Protein AF-0000000079573563 (afdb_homodimer)

Organism: NCBI:txid592978

Solvent-accessible surface area (backbone atoms only — not comparable to full-atom values): 26077 Å² total; per-residue (Å²): 135,85,82,79,80,77,76,75,68,75,74,72,58,63,70,53,71,67,61,59,54,55,64,48,49,63,48,42,56,55,47,36,68,71,68,30,81,55,28,26,28,40,33,33,36,58,89,37,46,72,50,8,25,74,37,67,39,53,32,77,63,48,65,52,50,73,43,34,44,30,28,46,55,60,48,46,46,67,61,66,46,54,58,76,82,36,63,58,50,71,35,22,36,27,35,28,88,91,39,54,26,40,25,30,40,36,53,37,64,58,96,83,38,78,46,30,36,44,35,41,37,30,55,41,62,66,60,53,51,48,51,52,49,51,40,51,50,44,61,66,38,93,66,80,48,80,64,75,68,77,79,68,91,61,36,49,90,52,89,48,74,36,52,59,64,40,42,36,55,61,33,40,53,49,50,51,51,47,57,44,55,71,65,73,50,58,50,92,74,46,48,73,65,55,51,41,51,52,50,46,54,39,49,74,62,47,42,64,74,40,72,65,24,48,58,47,50,12,60,68,51,72,46,51,56,67,56,51,53,50,44,52,57,58,58,83,97,135,83,81,77,78,75,74,74,67,74,74,75,56,63,71,50,69,66,61,58,55,56,63,47,50,62,49,43,54,54,48,36,66,71,68,30,83,53,29,26,30,39,32,31,36,58,88,38,48,72,48,9,24,74,38,65,38,54,32,76,62,50,68,51,51,74,45,32,45,31,28,46,56,59,48,45,45,70,60,66,45,54,59,75,80,35,62,57,49,69,34,21,36,28,35,27,89,92,39,55,27,40,25,31,38,38,52,37,63,57,96,83,38,79,48,29,37,45,34,41,37,30,55,42,59,65,59,53,51,49,51,53,48,50,42,52,50,45,60,67,39,92,67,78,49,78,66,73,68,72,80,67,91,61,37,48,89,51,90,48,71,36,53,61,62,39,42,35,55,62,34,40,53,49,51,51,51,48,58,45,56,71,65,74,50,58,50,91,72,47,50,74,66,55,51,39,50,51,50,47,54,39,48,71,61,47,43,63,75,40,76,63,23,47,57,46,48,12,60,69,50,72,45,53,56,67,56,52,53,51,45,52,58,59,60,82,99

Secondary structure (DSSP, 8-state):
----------------HHHHHHHHHHHHHHHHHHH-TTEEEEEEETT-GGG-EEEEESGGGTT--TTPPPBHHHHHHHHHTGGGT-SEEEEEEEEETTEEEEEEEEEEEETTEEEEEEEEEEE-HHHHHHHHHHHHHHHHSTT-------------S---EEETT-BHHHHHHHHHHHHHHHTTS-GGG--HHHHHHHHHHHHHTTGGGSTTHHHHHHHHHT--HHHHHHHHHHHH-/----------------HHHHHHHHHHHHHHHHHHH-TTEEEEEEETT-GGG-EEEEESGGGTT--TTPPPBHHHHHHHHHTGGGT-SEEEEEEEEETTEEEEEEEEEEEETTEEEEEEEEEEE-HHHHHHHHHHHHHHHHSTT-------------S---EEETT-BHHHHHHHHHHHHHHHTTS-GGG--HHHHHHHHHHHHHTTGGGSTTHHHHHHHHHT--HHHHHHHHHHH--

InterPro domains:
  IPR013559 YheO-like [PF08348] (16-138)
  IPR039445 Transcriptional regulator DauR-like, HTH domain [PF13309] (173-232)
  IPR039446 Transcriptional regulator DauR-like [PTHR35568] (15-233)

Radius of gyration: 29.61 Å; Cα contacts (8 Å, |Δi|>4): 751; chains: 2; bounding box: 102×87×60 Å

Nearest PDB structures (foldseek):
  3li8-assembly1_A  TM=5.865E-01  e=1.390E-03  Methanosarcina mazei
  3lib-assembly1_A  TM=6.063E-01  e=1.221E-02  Methanosarcina mazei
  5ltv-assembly5_E  TM=6.047E-01  e=6.982E-03  Pseudomonas aeruginosa
  6fu4-assembly2_B  TM=4.668E-01  e=8.411E-03  Pseudomonas aeruginosa PAO1
  6f9g-assembly3_C  TM=4.253E-01  e=6.525E-02  Pseudomonas putida KT2440

pLDDT: mean 82.24, std 17.0, range [27.0, 98.19]

Foldseek 3Di:
DDPPPPPPPPPPVFDDLVNLLVVCQVVQVVVCVVVDLQKKKFKFFVVAQQQTTCHIDNCVQAVDDRGHGDFQVRLLCQQVVPCQVDQKAFFAWEDHPHFIWTKIKGFDDGPSHGGMIIMMTGTCVVVQVVVVVVQVVVVPDPPPDNPPPDDDSHGPPPPDYTYSNDRVVNVLLVVLVVLCVVVVDQLVRDDPVRLLVSLVVCVSSVSVVDVCNLVSSCVRNVHDSVSSVVSSVVNVD/DDPPPPPPPPPPPFDDLVNLLVVCQVVQVVVCVVVDLQKKKFKFFVVAQQQTTCHIDNCVQAVDDRGHGDFQVRLQCLQVVPCLVDQKAFQAWEDHPHFIWTKIKGFDDGPSHGGMIIMMTGTCVVVQVVVVVVQVVVVPDPPPDNPPPDDDSHGPPPPDYTYSNDRVVNVLLVVLVVLCVVVVDQLVRDDPVRLLVSLVVCVSSVSVVDVCNLVSSCVRNVHDSVSSVVSSVVNVD

Sequence (474 aa):
MYIKIIKTVKEVFIMTNKEILSIFVPIVNFFSEILGENTEIVLHDVSNPEHSVIAIQNGFHSGRTIGSSLTDFAFQVTNNQAYTTQDYLVNYTAKARGKDFIASTFYIKNNGELIGMLCLNTDTTIITNFMKAAQQFVGCLPMGVSMTMGETITGSTTMVEENLDVPIVSFAESIISKTIADSNIPPERMTRQEKMEIVWELTNQGIPRMKGAISEIAKQLELSESTVYRYISLKEDMYIKIIKTVKEVFIMTNKEILSIFVPIVNFFSEILGENTEIVLHDVSNPEHSVIAIQNGFHSGRTIGSSLTDFAFQVTNNQAYTTQDYLVNYTAKARGKDFIASTFYIKNNGELIGMLCLNTDTTIITNFMKAAQQFVGCLPMGVSMTMGETITGSTTMVEENLDVPIVSFAESIISKTIADSNIPPERMTRQEKMEIVWELTNQGIPRMKGAISEIAKQLELSESTVYRYISLKED

Structure (mmCIF, N/CA/C/O backbone):
data_AF-0000000079573563-model_v1
#
loop_
_entity.id
_entity.type
_entity.pdbx_description
1 polymer 'Uncharacterized protein'
#
loop_
_atom_site.group_PDB
_atom_site.id
_atom_site.type_symbol
_atom_site.label_atom_id
_atom_site.label_alt_id
_atom_site.label_comp_id
_atom_site.label_asym_id
_atom_site.label_entity_id
_atom_site.label_seq_id
_atom_site.pdbx_PDB_ins_code
_atom_site.Cartn_x
_atom_site.Cartn_y
_atom_site.Cartn_z
_atom_site.occupancy
_atom_site.B_iso_or_equiv
_atom_site.auth_seq_id
_atom_site.auth_comp_id
_atom_site.auth_asym_id
_atom_site.auth_atom_id
_atom_site.pdbx_PDB_model_num
ATOM 1 N N . MET A 1 1 ? 59.938 9.375 -7.098 1 27.45 1 MET A N 1
ATOM 2 C CA . MET A 1 1 ? 58.688 10.109 -6.867 1 27.45 1 MET A CA 1
ATOM 3 C C . MET A 1 1 ? 57.469 9.289 -7.301 1 27.45 1 MET A C 1
ATOM 5 O O . MET A 1 1 ? 57.281 9.055 -8.492 1 27.45 1 MET A O 1
ATOM 9 N N . TYR A 1 2 ? 57.031 8.281 -6.496 1 34.19 2 TYR A N 1
ATOM 10 C CA . TYR A 1 2 ? 55.906 7.383 -6.828 1 34.19 2 TYR A CA 1
ATOM 11 C C . TYR A 1 2 ? 54.562 8.078 -6.66 1 34.19 2 TYR A C 1
ATOM 13 O O . TYR A 1 2 ? 54.312 8.711 -5.637 1 34.19 2 TYR A O 1
ATOM 21 N N . ILE A 1 3 ? 53.875 8.531 -7.715 1 35.97 3 ILE A N 1
ATOM 22 C CA . ILE A 1 3 ? 52.562 9.125 -7.797 1 35.97 3 ILE A CA 1
ATOM 23 C C . ILE A 1 3 ? 51.5 8.078 -7.43 1 35.97 3 ILE A C 1
ATOM 25 O O . ILE A 1 3 ? 51.375 7.051 -8.094 1 35.97 3 ILE A O 1
ATOM 29 N N . LYS A 1 4 ? 51.125 7.98 -6.172 1 34.88 4 LYS A N 1
ATOM 30 C CA . LYS A 1 4 ? 49.969 7.184 -5.723 1 34.88 4 LYS A CA 1
ATOM 31 C C . LYS A 1 4 ? 48.656 7.762 -6.238 1 34.88 4 LYS A C 1
ATOM 33 O O . LYS A 1 4 ? 48.344 8.922 -5.961 1 34.88 4 LYS A O 1
ATOM 38 N N . ILE A 1 5 ? 48.125 7.266 -7.266 1 35.16 5 ILE A N 1
ATOM 39 C CA . ILE A 1 5 ? 46.781 7.523 -7.777 1 35.16 5 ILE A CA 1
ATOM 40 C C . ILE A 1 5 ? 45.75 6.969 -6.809 1 35.16 5 ILE A C 1
ATOM 42 O O . ILE A 1 5 ? 45.719 5.766 -6.539 1 35.16 5 ILE A O 1
ATOM 46 N N . ILE A 1 6 ? 45.375 7.68 -5.789 1 35.12 6 ILE A N 1
ATOM 47 C CA . ILE A 1 6 ? 44.25 7.316 -4.953 1 35.12 6 ILE A CA 1
ATOM 48 C C . ILE A 1 6 ? 42.969 7.371 -5.781 1 35.12 6 ILE A C 1
ATOM 50 O O . ILE A 1 6 ? 42.562 8.438 -6.27 1 35.12 6 ILE A O 1
ATOM 54 N N . LYS A 1 7 ? 42.594 6.32 -6.395 1 34.88 7 LYS A N 1
ATOM 55 C CA . LYS A 1 7 ? 41.281 6.184 -7.027 1 34.88 7 LYS A CA 1
ATOM 56 C C . LYS A 1 7 ? 40.156 6.309 -6 1 34.88 7 LYS A C 1
ATOM 58 O O . LYS A 1 7 ? 40.094 5.523 -5.055 1 34.88 7 LYS A O 1
ATOM 63 N N . THR A 1 8 ? 39.781 7.434 -5.664 1 34.69 8 THR A N 1
ATOM 64 C CA . THR A 1 8 ? 38.531 7.652 -4.922 1 34.69 8 THR A CA 1
ATOM 65 C C . THR A 1 8 ? 37.375 6.93 -5.594 1 34.69 8 THR A C 1
ATOM 67 O O . THR A 1 8 ? 36.969 7.285 -6.707 1 34.69 8 THR A O 1
ATOM 70 N N . VAL A 1 9 ? 37.375 5.66 -5.598 1 30.98 9 VAL A N 1
ATOM 71 C CA . VAL A 1 9 ? 36.188 4.977 -6.051 1 30.98 9 VAL A CA 1
ATOM 72 C C . VAL A 1 9 ? 34.938 5.578 -5.359 1 30.98 9 VAL A C 1
ATOM 74 O O . VAL A 1 9 ? 34.906 5.664 -4.133 1 30.98 9 VAL A O 1
ATOM 77 N N . LYS A 1 10 ? 34.406 6.523 -5.922 1 36.41 10 LYS A N 1
ATOM 78 C CA . LYS A 1 10 ? 33.062 6.941 -5.551 1 36.41 10 LYS A CA 1
ATOM 79 C C . LYS A 1 10 ? 32.188 5.738 -5.184 1 36.41 10 LYS A C 1
ATOM 81 O O . LYS A 1 10 ? 31.938 4.863 -6.02 1 36.41 10 LYS A O 1
ATOM 86 N N . GLU A 1 11 ? 32.406 5.102 -4.051 1 38.41 11 GLU A N 1
ATOM 87 C CA . GLU A 1 11 ? 31.547 4.031 -3.551 1 38.41 11 GLU A CA 1
ATOM 88 C C . GLU A 1 11 ? 30.078 4.293 -3.896 1 38.41 11 GLU A C 1
ATOM 90 O O . GLU A 1 11 ? 29.484 5.27 -3.428 1 38.41 11 GLU A O 1
ATOM 95 N N . VAL A 1 12 ? 29.766 4.176 -5.16 1 44.94 12 VAL A N 1
ATOM 96 C CA . VAL A 1 12 ? 28.375 4.215 -5.598 1 44.94 12 VAL A CA 1
ATOM 97 C C . VAL A 1 12 ? 27.516 3.361 -4.664 1 44.94 12 VAL A C 1
ATOM 99 O O . VAL A 1 12 ? 27.781 2.172 -4.484 1 44.94 12 VAL A O 1
ATOM 102 N N . PHE A 1 13 ? 27.125 3.844 -3.504 1 49.81 13 PHE A N 1
ATOM 103 C CA . PHE A 1 13 ? 26.234 3.293 -2.486 1 49.81 13 PHE A CA 1
ATOM 104 C C . PHE A 1 13 ? 25.047 2.598 -3.127 1 49.81 13 PHE A C 1
ATOM 106 O O . PHE A 1 13 ? 24.203 3.25 -3.744 1 49.81 13 PHE A O 1
ATOM 113 N N . ILE A 1 14 ? 25.234 1.278 -3.678 1 63.91 14 ILE A N 1
ATOM 114 C CA . ILE A 1 14 ? 24.156 0.532 -4.324 1 63.91 14 ILE A CA 1
ATOM 115 C C . ILE A 1 14 ? 23.266 -0.109 -3.268 1 63.91 14 ILE A C 1
ATOM 117 O O . ILE A 1 14 ? 23.75 -0.715 -2.312 1 63.91 14 ILE A O 1
ATOM 121 N N . MET A 1 15 ? 22.016 0.23 -3.041 1 79.38 15 MET A N 1
ATOM 122 C CA . MET A 1 15 ? 21.016 -0.412 -2.186 1 79.38 15 MET A CA 1
ATOM 123 C C . MET A 1 15 ? 20.984 -1.919 -2.416 1 79.38 15 MET A C 1
ATOM 125 O O . MET A 1 15 ? 21.031 -2.377 -3.559 1 79.38 15 MET A O 1
ATOM 129 N N . THR A 1 16 ? 21.125 -2.727 -1.217 1 86.88 16 THR A N 1
ATOM 130 C CA . THR A 1 16 ? 21 -4.172 -1.371 1 86.88 16 THR A CA 1
ATOM 131 C C . THR A 1 16 ? 19.547 -4.566 -1.655 1 86.88 16 THR A C 1
ATOM 133 O O . THR A 1 16 ? 18.625 -3.801 -1.379 1 86.88 16 THR A O 1
ATOM 136 N N . ASN A 1 17 ? 19.391 -5.73 -2.291 1 90.88 17 ASN A N 1
ATOM 137 C CA . ASN A 1 17 ? 18.047 -6.25 -2.557 1 90.88 17 ASN A CA 1
ATOM 138 C C . ASN A 1 17 ? 17.234 -6.375 -1.275 1 90.88 17 ASN A C 1
ATOM 140 O O . ASN A 1 17 ? 16.047 -6.035 -1.256 1 90.88 17 ASN A O 1
ATOM 144 N N . LYS A 1 18 ? 17.906 -6.812 -0.238 1 90.12 18 LYS A N 1
ATOM 145 C CA . LYS A 1 18 ? 17.234 -7.02 1.043 1 90.12 18 LYS A CA 1
ATOM 146 C C . LYS A 1 18 ? 16.734 -5.695 1.623 1 90.12 18 LYS A C 1
ATOM 148 O O . LYS A 1 18 ? 15.648 -5.633 2.203 1 90.12 18 LYS A O 1
ATOM 153 N N . GLU A 1 19 ? 17.531 -4.699 1.528 1 89.31 19 GLU A N 1
ATOM 154 C CA . GLU A 1 19 ? 17.156 -3.379 2.029 1 89.31 19 GLU A CA 1
ATOM 155 C C . GLU A 1 19 ? 15.93 -2.832 1.295 1 89.31 19 GLU A C 1
ATOM 157 O O . GLU A 1 19 ? 15.023 -2.277 1.918 1 89.31 19 GLU A O 1
ATOM 162 N N . ILE A 1 20 ? 15.938 -2.957 -0.017 1 91.88 20 ILE A N 1
ATOM 163 C CA . ILE A 1 20 ? 14.828 -2.465 -0.823 1 91.88 20 ILE A CA 1
ATOM 164 C C . ILE A 1 20 ? 13.555 -3.234 -0.472 1 91.88 20 ILE A C 1
ATOM 166 O O . ILE A 1 20 ? 12.5 -2.635 -0.25 1 91.88 20 ILE A O 1
ATOM 170 N N . LEU A 1 21 ? 13.641 -4.586 -0.354 1 94.81 21 LEU A N 1
ATOM 171 C CA . LEU A 1 21 ? 12.484 -5.422 -0.064 1 94.81 21 LEU A CA 1
ATOM 172 C C . LEU A 1 21 ? 11.938 -5.137 1.332 1 94.81 21 LEU A C 1
ATOM 174 O O . LEU A 1 21 ? 10.727 -5.215 1.562 1 94.81 21 LEU A O 1
ATOM 178 N N . SER A 1 22 ? 12.805 -4.727 2.221 1 93.12 22 SER A N 1
ATOM 179 C CA . SER A 1 22 ? 12.383 -4.438 3.588 1 93.12 22 SER A CA 1
ATOM 180 C C . SER A 1 22 ? 11.484 -3.209 3.641 1 93.12 22 SER A C 1
ATOM 182 O O . SER A 1 22 ? 10.625 -3.098 4.52 1 93.12 22 SER A O 1
ATOM 184 N N . ILE A 1 23 ? 11.641 -2.344 2.74 1 91.81 23 ILE A N 1
ATOM 185 C CA . ILE A 1 23 ? 10.828 -1.138 2.652 1 91.81 23 ILE A CA 1
ATOM 186 C C . ILE A 1 23 ? 9.383 -1.514 2.344 1 91.81 23 ILE A C 1
ATOM 188 O O . ILE A 1 23 ? 8.453 -0.842 2.793 1 91.81 23 ILE A O 1
ATOM 192 N N . PHE A 1 24 ? 9.148 -2.643 1.724 1 95.75 24 PHE A N 1
ATOM 193 C CA . PHE A 1 24 ? 7.824 -3.012 1.233 1 95.75 24 PHE A CA 1
ATOM 194 C C . PHE A 1 24 ? 7.059 -3.801 2.289 1 95.75 24 PHE A C 1
ATOM 196 O O . PHE A 1 24 ? 5.836 -3.949 2.193 1 95.75 24 PHE A O 1
ATOM 203 N N . VAL A 1 25 ? 7.746 -4.301 3.24 1 95.81 25 VAL A N 1
ATOM 204 C CA . VAL A 1 25 ? 7.098 -5.145 4.238 1 95.81 25 VAL A CA 1
ATOM 205 C C . VAL A 1 25 ? 6.004 -4.355 4.953 1 95.81 25 VAL A C 1
ATOM 207 O O . VAL A 1 25 ? 4.855 -4.797 5.027 1 95.81 25 VAL A O 1
ATOM 210 N N . PRO A 1 26 ? 6.277 -3.156 5.527 1 94.94 26 PRO A N 1
ATOM 211 C CA . PRO A 1 26 ? 5.211 -2.393 6.184 1 94.94 26 PRO A CA 1
ATOM 212 C C . PRO A 1 26 ? 4.141 -1.915 5.203 1 94.94 26 PRO A C 1
ATOM 214 O O . PRO A 1 26 ? 3.01 -1.635 5.609 1 94.94 26 PRO A O 1
ATOM 217 N N . ILE A 1 27 ? 4.469 -1.832 3.93 1 96.38 27 ILE A N 1
ATOM 218 C CA . ILE A 1 27 ? 3.504 -1.453 2.9 1 96.38 27 ILE A CA 1
ATOM 219 C C . ILE A 1 27 ? 2.414 -2.516 2.797 1 96.38 27 ILE A C 1
ATOM 221 O O . ILE A 1 27 ? 1.239 -2.193 2.605 1 96.38 27 ILE A O 1
ATOM 225 N N . VAL A 1 28 ? 2.811 -3.75 2.951 1 97.5 28 VAL A N 1
ATOM 226 C CA . VAL A 1 28 ? 1.867 -4.863 2.932 1 97.5 28 VAL A CA 1
ATOM 227 C C . VAL A 1 28 ? 0.81 -4.664 4.016 1 97.5 28 VAL A C 1
ATOM 229 O O . VAL A 1 28 ? -0.388 -4.801 3.756 1 97.5 28 VAL A O 1
ATOM 232 N N . ASN A 1 29 ? 1.207 -4.297 5.16 1 95.62 29 ASN A N 1
ATOM 233 C CA . ASN A 1 29 ? 0.298 -4.078 6.281 1 95.62 29 ASN A CA 1
ATOM 234 C C . ASN A 1 29 ? -0.57 -2.842 6.066 1 95.62 29 ASN A C 1
ATOM 236 O O . ASN A 1 29 ? -1.771 -2.865 6.344 1 95.62 29 ASN A O 1
ATOM 240 N N . PHE A 1 30 ? 0.025 -1.826 5.684 1 96.5 30 PHE A N 1
ATOM 241 C CA . PHE A 1 30 ? -0.64 -0.547 5.465 1 96.5 30 PHE A CA 1
ATOM 242 C C . PHE A 1 30 ? -1.809 -0.7 4.5 1 96.5 30 PHE A C 1
ATOM 244 O O . PHE A 1 30 ? -2.941 -0.344 4.828 1 96.5 30 PHE A O 1
ATOM 251 N N . PHE A 1 31 ? -1.586 -1.356 3.408 1 96.25 31 PHE A N 1
ATOM 252 C CA . PHE A 1 31 ? -2.617 -1.449 2.381 1 96.25 31 PHE A CA 1
ATOM 253 C C . PHE A 1 31 ? -3.629 -2.535 2.729 1 96.25 31 PHE A C 1
ATOM 255 O O . PHE A 1 31 ? -4.785 -2.471 2.305 1 96.25 31 PHE A O 1
ATOM 262 N N . SER A 1 32 ? -3.148 -3.51 3.436 1 96.25 32 SER A N 1
ATOM 263 C CA . SER A 1 32 ? -4.113 -4.496 3.908 1 96.25 32 SER A CA 1
ATOM 264 C C . SER A 1 32 ? -5.199 -3.842 4.758 1 96.25 32 SER A C 1
ATOM 266 O O . SER A 1 32 ? -6.371 -4.207 4.668 1 96.25 32 SER A O 1
ATOM 268 N N . GLU A 1 33 ? -4.816 -2.9 5.602 1 94.06 33 GLU A N 1
ATOM 269 C CA . GLU A 1 33 ? -5.773 -2.203 6.457 1 94.06 33 GLU A CA 1
ATOM 270 C C . GLU A 1 33 ? -6.691 -1.301 5.637 1 94.06 33 GLU A C 1
ATOM 272 O O . GLU A 1 33 ? -7.875 -1.162 5.949 1 94.06 33 GLU A O 1
ATOM 277 N N . ILE A 1 34 ? -6.172 -0.752 4.605 1 93.75 34 ILE A N 1
ATOM 278 C CA . ILE A 1 34 ? -6.926 0.195 3.793 1 93.75 34 ILE A CA 1
ATOM 279 C C . ILE A 1 34 ? -7.902 -0.561 2.896 1 93.75 34 ILE A C 1
ATOM 281 O O . ILE A 1 34 ? -9.07 -0.171 2.768 1 93.75 34 ILE A O 1
ATOM 285 N N . LEU A 1 35 ? -7.441 -1.65 2.254 1 93.94 35 LEU A N 1
ATOM 286 C CA . LEU A 1 35 ? -8.219 -2.342 1.234 1 93.94 35 LEU A CA 1
ATOM 287 C C . LEU A 1 35 ? -9.164 -3.357 1.869 1 93.94 35 LEU A C 1
ATOM 289 O O . LEU A 1 35 ? -10.148 -3.77 1.249 1 93.94 35 LEU A O 1
ATOM 293 N N . GLY A 1 36 ? -8.812 -3.74 3.104 1 93.25 36 GLY A N 1
ATOM 294 C CA . GLY A 1 36 ? -9.719 -4.617 3.826 1 93.25 36 GLY A CA 1
ATOM 295 C C . GLY A 1 36 ? -9.422 -6.09 3.621 1 93.25 36 GLY A C 1
ATOM 296 O O . GLY A 1 36 ? -8.484 -6.441 2.895 1 93.25 36 GLY A O 1
ATOM 297 N N . GLU A 1 37 ? -10.25 -6.934 4.184 1 94.81 37 GLU A N 1
ATOM 298 C CA . GLU A 1 37 ? -10.008 -8.367 4.289 1 94.81 37 GLU A CA 1
ATOM 299 C C . GLU A 1 37 ? -10.266 -9.07 2.957 1 94.81 37 GLU A C 1
ATOM 301 O O . GLU A 1 37 ? -9.82 -10.203 2.754 1 94.81 37 GLU A O 1
ATOM 306 N N . ASN A 1 38 ? -10.945 -8.438 2.012 1 94.94 38 ASN A N 1
ATOM 307 C CA . ASN A 1 38 ? -11.234 -9.07 0.731 1 94.94 38 ASN A CA 1
ATOM 308 C C . ASN A 1 38 ? -10.023 -9.047 -0.196 1 94.94 38 ASN A C 1
ATOM 310 O O . ASN A 1 38 ? -10.039 -9.688 -1.251 1 94.94 38 ASN A O 1
ATOM 314 N N . THR A 1 39 ? -8.977 -8.383 0.193 1 97.12 39 THR A N 1
ATOM 315 C CA . THR A 1 39 ? -7.793 -8.281 -0.648 1 97.12 39 THR A CA 1
ATOM 316 C C . THR A 1 39 ? -6.598 -8.961 0.013 1 97.12 39 THR A C 1
ATOM 318 O O . THR A 1 39 ? -6.207 -8.602 1.126 1 97.12 39 THR A O 1
ATOM 321 N N . GLU A 1 40 ? -6.062 -9.93 -0.644 1 97.81 40 GLU A N 1
ATOM 322 C CA . GLU A 1 40 ? -4.793 -10.539 -0.263 1 97.81 40 GLU A CA 1
ATOM 323 C C . GLU A 1 40 ? -3.611 -9.734 -0.809 1 97.81 40 GLU A C 1
ATOM 325 O O . GLU A 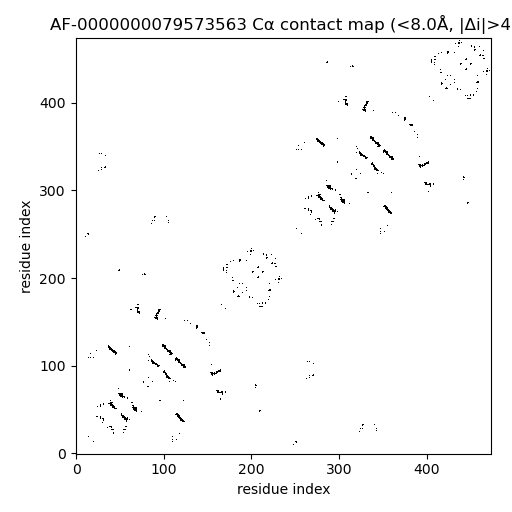1 40 ? -3.602 -9.359 -1.982 1 97.81 40 GLU A O 1
ATOM 330 N N . ILE A 1 41 ? -2.662 -9.438 0.083 1 98 41 ILE A N 1
ATOM 331 C CA . ILE A 1 41 ? -1.455 -8.734 -0.334 1 98 41 ILE A CA 1
ATOM 332 C C . ILE A 1 41 ? -0.229 -9.594 -0.044 1 98 41 ILE A C 1
ATOM 334 O O . ILE A 1 41 ? -0.03 -10.039 1.088 1 98 41 ILE A O 1
ATOM 338 N N . VAL A 1 42 ? 0.578 -9.82 -1.075 1 97.69 42 VAL A N 1
ATOM 339 C CA . VAL A 1 42 ? 1.712 -10.727 -0.97 1 97.69 42 VAL A CA 1
ATOM 340 C C . VAL A 1 42 ? 2.977 -10.047 -1.483 1 97.69 42 VAL A C 1
ATOM 342 O O . VAL A 1 42 ? 2.951 -9.375 -2.521 1 97.69 42 VAL A O 1
ATOM 345 N N . LEU A 1 43 ? 4.059 -10.125 -0.709 1 98.19 43 LEU A N 1
ATOM 346 C CA . LEU A 1 43 ? 5.379 -9.68 -1.137 1 98.19 43 LEU A CA 1
ATOM 347 C C . LEU A 1 43 ? 6.293 -10.867 -1.409 1 98.19 43 LEU A C 1
ATOM 349 O O . LEU A 1 43 ? 6.508 -11.703 -0.531 1 98.19 43 LEU A O 1
ATOM 353 N N . HIS A 1 44 ? 6.816 -10.938 -2.621 1 95.94 44 HIS A N 1
ATOM 354 C CA . HIS A 1 44 ? 7.711 -12.023 -3.02 1 95.94 44 HIS A CA 1
ATOM 355 C C . HIS A 1 44 ? 9.148 -11.531 -3.148 1 95.94 44 HIS A C 1
ATOM 357 O O . HIS A 1 44 ? 9.391 -10.445 -3.678 1 95.94 44 HIS A O 1
ATOM 363 N N . ASP A 1 45 ? 10.047 -12.328 -2.641 1 94.94 45 ASP A N 1
ATOM 364 C CA . ASP A 1 45 ? 11.453 -12.273 -3.029 1 94.94 45 ASP A CA 1
ATOM 365 C C . ASP A 1 45 ? 11.742 -13.242 -4.18 1 94.94 45 ASP A C 1
ATOM 367 O O . ASP A 1 45 ? 11.719 -14.461 -3.996 1 94.94 45 ASP A O 1
ATOM 371 N N . VAL A 1 46 ? 12.07 -12.727 -5.348 1 89.38 46 VAL A N 1
ATOM 372 C CA . VAL A 1 46 ? 12.117 -13.57 -6.535 1 89.38 46 VAL A CA 1
ATOM 373 C C . VAL A 1 46 ? 13.438 -14.336 -6.57 1 89.38 46 VAL A C 1
ATOM 375 O O . VAL A 1 46 ? 13.578 -15.305 -7.324 1 89.38 46 VAL A O 1
ATOM 378 N N . SER A 1 47 ? 14.375 -13.93 -5.754 1 84.56 47 SER A N 1
ATOM 379 C CA . SER A 1 47 ? 15.664 -14.609 -5.711 1 84.56 47 SER A CA 1
ATOM 380 C C . SER A 1 47 ? 15.539 -16.016 -5.129 1 84.56 47 SER A C 1
ATOM 382 O O . SER A 1 47 ? 16.438 -16.844 -5.297 1 84.56 47 SER A O 1
ATOM 384 N N . ASN A 1 48 ? 14.453 -16.25 -4.406 1 84.5 48 ASN A N 1
ATOM 385 C CA . ASN A 1 48 ? 14.172 -17.562 -3.832 1 84.5 48 ASN A CA 1
ATOM 386 C C . ASN A 1 48 ? 12.781 -18.062 -4.227 1 84.5 48 ASN A C 1
ATOM 388 O O . ASN A 1 48 ? 11.875 -18.109 -3.396 1 84.5 48 ASN A O 1
ATOM 392 N N . PRO A 1 49 ? 12.625 -18.547 -5.414 1 83.19 49 PRO A N 1
ATOM 393 C CA . PRO A 1 49 ? 11.312 -18.891 -5.977 1 83.19 49 PRO A CA 1
ATOM 394 C C . PRO A 1 49 ? 10.57 -19.953 -5.156 1 83.19 49 PRO A C 1
ATOM 396 O O . PRO A 1 49 ? 9.344 -19.953 -5.113 1 83.19 49 PRO A O 1
ATOM 399 N N . GLU A 1 50 ? 11.219 -20.875 -4.48 1 82.12 50 GLU A N 1
ATOM 400 C CA . GLU A 1 50 ? 10.594 -21.953 -3.721 1 82.12 50 GLU A CA 1
ATOM 401 C C . GLU A 1 50 ? 10.094 -21.453 -2.365 1 82.12 50 GLU A C 1
ATOM 403 O O . GLU A 1 50 ? 9.227 -22.078 -1.748 1 82.12 50 GLU A O 1
ATOM 408 N N . HIS A 1 51 ? 10.719 -20.453 -1.891 1 89.38 51 HIS A N 1
ATOM 409 C CA . HIS A 1 51 ? 10.328 -19.797 -0.645 1 89.38 51 HIS A CA 1
ATOM 410 C C . HIS A 1 51 ? 10.258 -18.281 -0.814 1 89.38 51 HIS A C 1
ATOM 412 O O . HIS A 1 51 ? 10.883 -17.531 -0.059 1 89.38 51 HIS A O 1
ATOM 418 N N . SER A 1 52 ? 9.406 -17.891 -1.723 1 92.12 52 SER A N 1
ATOM 419 C CA . SER A 1 52 ? 9.469 -16.531 -2.246 1 92.12 52 SER A CA 1
ATOM 420 C C . SER A 1 52 ? 8.656 -15.562 -1.39 1 92.12 52 SER A C 1
ATOM 422 O O . SER A 1 52 ? 8.969 -14.367 -1.321 1 92.12 52 SER A O 1
ATOM 424 N N . VAL A 1 53 ? 7.566 -16.016 -0.689 1 95.44 53 VAL A N 1
ATOM 425 C CA . VAL A 1 53 ? 6.699 -15.117 0.06 1 95.44 53 VAL A CA 1
ATOM 426 C C . VAL A 1 53 ? 7.41 -14.648 1.328 1 95.44 53 VAL A C 1
ATOM 428 O O . VAL A 1 53 ? 7.746 -15.461 2.193 1 95.44 53 VAL A O 1
ATOM 431 N N . ILE A 1 54 ? 7.641 -13.383 1.485 1 96.94 54 ILE A N 1
ATOM 432 C CA . ILE A 1 54 ? 8.367 -12.875 2.643 1 96.94 54 ILE A CA 1
ATOM 433 C C . ILE A 1 54 ? 7.438 -12.039 3.516 1 96.94 54 ILE A C 1
ATOM 435 O O . ILE A 1 54 ? 7.754 -11.75 4.672 1 96.94 54 ILE A O 1
ATOM 439 N N . ALA A 1 55 ? 6.328 -11.57 3.053 1 97.81 55 ALA A N 1
ATOM 440 C CA . ALA A 1 55 ? 5.25 -10.914 3.789 1 97.81 55 ALA A CA 1
ATOM 441 C C . ALA A 1 55 ? 3.898 -11.188 3.137 1 97.81 55 ALA A C 1
ATOM 443 O O . ALA A 1 55 ? 3.799 -11.266 1.909 1 97.81 55 ALA A O 1
ATOM 444 N N . ILE A 1 56 ? 2.895 -11.367 3.955 1 97.94 56 ILE A N 1
ATOM 445 C CA . ILE A 1 56 ? 1.576 -11.672 3.41 1 97.94 56 ILE A CA 1
ATOM 446 C C . ILE A 1 56 ? 0.498 -11.258 4.41 1 97.94 56 ILE A C 1
ATOM 448 O O . ILE A 1 56 ? 0.67 -11.422 5.621 1 97.94 56 ILE A O 1
ATOM 452 N N . GLN A 1 57 ? -0.501 -10.641 3.936 1 97.81 57 GLN A N 1
ATOM 453 C CA . GLN A 1 57 ? -1.727 -10.375 4.68 1 97.81 57 GLN A CA 1
ATOM 454 C C . GLN A 1 57 ? -2.938 -10.992 3.984 1 97.81 57 GLN A C 1
ATOM 456 O O . GLN A 1 57 ? -3.016 -11 2.754 1 97.81 57 GLN A O 1
ATOM 461 N N . ASN A 1 58 ? -3.869 -11.586 4.805 1 96.81 58 ASN A N 1
ATOM 462 C CA . ASN A 1 58 ? -5.086 -12.227 4.316 1 96.81 58 ASN A CA 1
ATOM 463 C C . ASN A 1 58 ? -4.77 -13.422 3.426 1 96.81 58 ASN A C 1
ATOM 465 O O . ASN A 1 58 ? -5.422 -13.633 2.404 1 96.81 58 ASN A O 1
ATOM 469 N N . GLY A 1 59 ? -3.799 -14.148 3.809 1 95.81 59 GLY A N 1
ATOM 470 C CA . GLY A 1 59 ? -3.342 -15.312 3.064 1 95.81 59 GLY A CA 1
ATOM 471 C C . GLY A 1 59 ? -4.375 -16.422 2.992 1 95.81 59 GLY A C 1
ATOM 472 O O . GLY A 1 59 ? -4.266 -17.328 2.168 1 95.81 59 GLY A O 1
ATOM 473 N N . PHE A 1 60 ? -5.441 -16.312 3.762 1 93.5 60 PHE A N 1
ATOM 474 C CA . PHE A 1 60 ? -6.465 -17.344 3.811 1 93.5 60 PHE A CA 1
ATOM 475 C C . PHE A 1 60 ? -7.188 -17.453 2.473 1 93.5 60 PHE A C 1
ATOM 477 O O . PHE A 1 60 ? -7.789 -18.484 2.168 1 93.5 60 PHE A O 1
ATOM 484 N N . HIS A 1 61 ? -7.082 -16.484 1.649 1 93.88 61 HIS A N 1
ATOM 485 C CA . HIS A 1 61 ? -7.727 -16.516 0.342 1 93.88 61 HIS A CA 1
ATOM 486 C C . HIS A 1 61 ? -7.066 -17.547 -0.566 1 93.88 61 HIS A C 1
ATOM 488 O O . HIS A 1 61 ? -7.754 -18.266 -1.304 1 93.88 61 HIS A O 1
ATOM 494 N N . SER A 1 62 ? -5.762 -17.641 -0.58 1 91.38 62 SER A N 1
ATOM 495 C CA . SER A 1 62 ? -5.023 -18.547 -1.438 1 91.38 62 SER A CA 1
ATOM 496 C C . SER A 1 62 ? -4.465 -19.719 -0.639 1 91.38 62 SER A C 1
ATOM 498 O O . SER A 1 62 ? -4.043 -20.734 -1.216 1 91.38 62 SER A O 1
ATOM 500 N N . GLY A 1 63 ? -4.523 -19.547 0.665 1 92.44 63 GLY A N 1
ATOM 501 C CA . GLY A 1 63 ? -3.906 -20.562 1.5 1 92.44 63 GLY A CA 1
ATOM 502 C C . GLY A 1 63 ? -2.404 -20.406 1.628 1 92.44 63 GLY A C 1
ATOM 503 O O . GLY A 1 63 ? -1.745 -21.188 2.309 1 92.44 63 GLY A O 1
ATOM 504 N N . ARG A 1 64 ? -1.799 -19.453 1.042 1 91.56 64 ARG A N 1
ATOM 505 C CA . ARG A 1 64 ? -0.36 -19.219 1.093 1 91.56 64 ARG A CA 1
ATOM 506 C C . ARG A 1 64 ? 0.05 -18.625 2.436 1 91.56 64 ARG A C 1
ATOM 508 O O . ARG A 1 64 ? -0.756 -17.969 3.104 1 91.56 64 ARG A O 1
ATOM 515 N N . THR A 1 65 ? 1.268 -18.891 2.797 1 94.31 65 THR A N 1
ATOM 516 C CA . THR A 1 65 ? 1.909 -18.375 4.004 1 94.31 65 THR A CA 1
ATOM 517 C C . THR A 1 65 ? 3.326 -17.906 3.703 1 94.31 65 THR A C 1
ATOM 519 O O . THR A 1 65 ? 3.826 -18.078 2.592 1 94.31 65 THR A O 1
ATOM 522 N N . ILE A 1 66 ? 3.908 -17.203 4.711 1 95.88 66 ILE A N 1
ATOM 523 C CA . ILE A 1 66 ? 5.316 -16.859 4.566 1 95.88 66 ILE A CA 1
ATOM 524 C C . ILE A 1 66 ? 6.125 -18.109 4.23 1 95.88 66 ILE A C 1
ATOM 526 O O . ILE A 1 66 ? 5.949 -19.156 4.855 1 95.88 66 ILE A O 1
ATOM 530 N N . GLY A 1 67 ? 6.973 -18 3.229 1 92.75 67 GLY A N 1
ATOM 531 C CA . GLY A 1 67 ? 7.766 -19.141 2.793 1 92.75 67 GLY A CA 1
ATOM 532 C C . GLY A 1 67 ? 7.145 -19.891 1.634 1 92.75 67 GLY A C 1
ATOM 533 O O . GLY A 1 67 ? 7.797 -20.734 1.014 1 92.75 67 GLY A O 1
ATOM 534 N N . SER A 1 68 ? 5.891 -19.641 1.292 1 90.12 68 SER A N 1
ATOM 535 C CA . SER A 1 68 ? 5.281 -20.266 0.12 1 90.12 68 SER A CA 1
ATOM 536 C C . SER A 1 68 ? 6.031 -19.891 -1.155 1 90.12 68 SER A C 1
ATOM 538 O O . SER A 1 68 ? 6.75 -18.891 -1.189 1 90.12 68 SER A O 1
ATOM 540 N N . SER A 1 69 ? 5.844 -20.625 -2.211 1 87.12 69 SER A N 1
ATOM 541 C CA . SER A 1 69 ? 6.578 -20.469 -3.463 1 87.12 69 SER A CA 1
ATOM 542 C C . SER A 1 69 ? 5.883 -19.484 -4.395 1 87.12 69 SER A C 1
ATOM 544 O O . SER A 1 69 ? 4.75 -19.078 -4.141 1 87.12 69 SER A O 1
ATOM 546 N N . LEU A 1 70 ? 6.605 -19.172 -5.469 1 86.81 70 LEU A N 1
ATOM 547 C CA . LEU A 1 70 ? 6.008 -18.406 -6.555 1 86.81 70 LEU A CA 1
ATOM 548 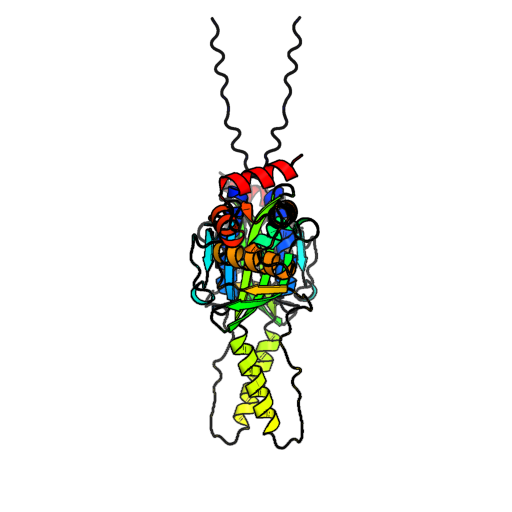C C . LEU A 1 70 ? 4.906 -19.203 -7.242 1 86.81 70 LEU A C 1
ATOM 550 O O . LEU A 1 70 ? 4.922 -20.438 -7.223 1 86.81 70 LEU A O 1
ATOM 554 N N . THR A 1 71 ? 3.945 -18.453 -7.777 1 81.12 71 THR A N 1
ATOM 555 C CA . THR A 1 71 ? 3.014 -19.078 -8.719 1 81.12 71 THR A CA 1
ATOM 556 C C . THR A 1 71 ? 3.643 -19.203 -10.102 1 81.12 71 THR A C 1
ATOM 558 O O . THR A 1 71 ? 4.715 -18.641 -10.352 1 81.12 71 THR A O 1
ATOM 561 N N . ASP A 1 72 ? 2.93 -19.875 -10.977 1 75.31 72 ASP A N 1
ATOM 562 C CA . ASP A 1 72 ? 3.365 -20 -12.367 1 75.31 72 ASP A CA 1
ATOM 563 C C . ASP A 1 72 ? 3.463 -18.625 -13.031 1 75.31 72 ASP A C 1
ATOM 565 O O . ASP A 1 72 ? 4.418 -18.344 -13.758 1 75.31 72 ASP A O 1
ATOM 569 N N . PHE A 1 73 ? 2.512 -17.797 -12.781 1 75.25 73 PHE A N 1
ATOM 570 C CA . PHE A 1 73 ? 2.5 -16.469 -13.367 1 75.25 73 PHE A CA 1
ATOM 571 C C . PHE A 1 73 ? 3.688 -15.648 -12.883 1 75.25 73 PHE A C 1
ATOM 573 O O . PHE A 1 73 ? 4.398 -15.031 -13.68 1 75.25 73 PHE A O 1
ATOM 580 N N . ALA A 1 74 ? 3.867 -15.648 -11.641 1 79.75 74 ALA A N 1
ATOM 581 C CA . ALA A 1 74 ? 4.969 -14.891 -11.055 1 79.75 74 ALA A CA 1
ATOM 582 C C . ALA A 1 74 ? 6.312 -15.359 -11.602 1 79.75 74 ALA A C 1
ATOM 584 O O . ALA A 1 74 ? 7.211 -14.555 -11.836 1 79.75 74 ALA A O 1
ATOM 585 N N . PHE A 1 75 ? 6.363 -16.609 -11.82 1 76.88 75 PHE A N 1
ATOM 586 C CA . PHE A 1 75 ? 7.578 -17.172 -12.375 1 76.88 75 PHE A CA 1
ATOM 587 C C . PHE A 1 75 ? 7.766 -16.75 -13.828 1 76.88 75 PHE A C 1
ATOM 589 O O . PHE A 1 75 ? 8.875 -16.422 -14.242 1 76.88 75 PHE A O 1
ATOM 596 N N . GLN A 1 76 ? 6.711 -16.797 -14.562 1 76.75 76 GLN A N 1
ATOM 597 C CA . GLN A 1 76 ? 6.766 -16.375 -15.961 1 76.75 76 GLN A CA 1
ATOM 598 C C . GLN A 1 76 ? 7.195 -14.906 -16.078 1 76.75 76 GLN A C 1
ATOM 600 O O . GLN A 1 76 ? 7.938 -14.547 -17 1 76.75 76 GLN A O 1
ATOM 605 N N . VAL A 1 77 ? 6.73 -14.047 -15.172 1 78.25 77 VAL A N 1
ATOM 606 C CA . VAL A 1 77 ? 7.094 -12.641 -15.172 1 78.25 77 VAL A CA 1
ATOM 607 C C . VAL A 1 77 ? 8.602 -12.492 -15 1 78.25 77 VAL A C 1
ATOM 609 O O . VAL A 1 77 ? 9.227 -11.633 -15.633 1 78.25 77 VAL A O 1
ATOM 612 N N . THR A 1 78 ? 9.148 -13.266 -14.242 1 74.75 78 THR A N 1
ATOM 613 C CA . THR A 1 78 ? 10.586 -13.242 -13.984 1 74.75 78 THR A CA 1
ATOM 614 C C . THR A 1 78 ? 11.367 -13.625 -15.234 1 74.75 78 THR A C 1
ATOM 616 O O . THR A 1 78 ? 12.43 -13.062 -15.508 1 74.75 78 THR A O 1
ATOM 619 N N . ASN A 1 79 ? 10.766 -14.492 -15.961 1 70.25 79 ASN A N 1
ATOM 620 C CA . ASN A 1 79 ? 11.492 -15.07 -17.078 1 70.25 79 ASN A CA 1
ATOM 621 C C . ASN A 1 79 ? 11.273 -14.273 -18.375 1 70.25 79 ASN A C 1
ATOM 623 O O . ASN A 1 79 ? 12.172 -14.18 -19.203 1 70.25 79 ASN A O 1
ATOM 627 N N . ASN A 1 80 ? 10.062 -13.789 -18.484 1 66.69 80 ASN A N 1
ATOM 628 C CA . ASN A 1 80 ? 9.742 -13.094 -19.719 1 66.69 80 ASN A CA 1
ATOM 629 C C . ASN A 1 80 ? 10.188 -11.633 -19.672 1 66.69 80 ASN A C 1
ATOM 631 O O . ASN A 1 80 ? 10.039 -10.906 -20.672 1 66.69 80 ASN A O 1
ATOM 635 N N . GLN A 1 81 ? 10.625 -11.227 -18.688 1 68 81 GLN A N 1
ATOM 636 C CA . GLN A 1 81 ? 11.211 -9.906 -18.484 1 68 81 GLN A CA 1
ATOM 637 C C . GLN A 1 81 ? 10.188 -8.805 -18.75 1 68 81 GLN A C 1
ATOM 639 O O . GLN A 1 81 ? 10.516 -7.762 -19.312 1 68 81 GLN A O 1
ATOM 644 N N . ALA A 1 82 ? 8.938 -9.156 -18.578 1 71.19 82 ALA A N 1
ATOM 645 C CA . ALA A 1 82 ? 7.891 -8.148 -18.719 1 71.19 82 ALA A CA 1
ATOM 646 C C . ALA A 1 82 ? 8.211 -6.91 -17.891 1 71.19 82 ALA A C 1
ATOM 648 O O . ALA A 1 82 ? 7.859 -5.789 -18.281 1 71.19 82 ALA A O 1
ATOM 649 N N . TYR A 1 83 ? 8.914 -7.07 -16.891 1 79.06 83 TYR A N 1
ATOM 650 C CA . TYR A 1 83 ? 9.266 -6.012 -15.945 1 79.06 83 TYR A CA 1
ATOM 651 C C . TYR A 1 83 ? 10.203 -5 -16.578 1 79.06 83 TYR A C 1
ATOM 653 O O . TYR A 1 83 ? 10.383 -3.893 -16.062 1 79.0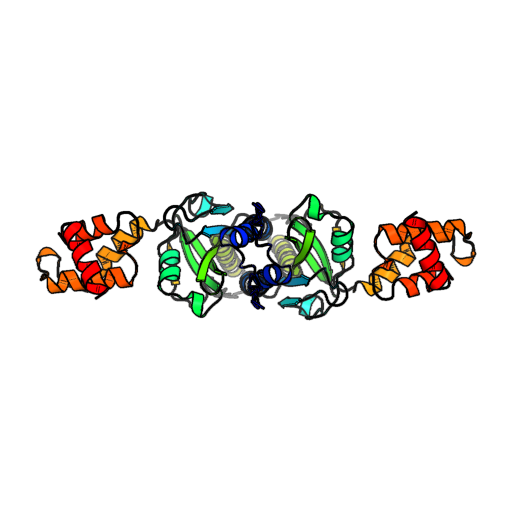6 83 TYR A O 1
ATOM 661 N N . THR A 1 84 ? 10.781 -5.375 -17.656 1 81.81 84 THR A N 1
ATOM 662 C CA . THR A 1 84 ? 11.742 -4.473 -18.297 1 81.81 84 THR A CA 1
ATOM 663 C C . THR A 1 84 ? 11.016 -3.336 -19 1 81.81 84 THR A C 1
ATOM 665 O O . THR A 1 84 ? 11.57 -2.25 -19.172 1 81.81 84 THR A O 1
ATOM 668 N N . THR A 1 85 ? 9.75 -3.584 -19.359 1 80.44 85 THR A N 1
ATOM 669 C CA . THR A 1 85 ? 9.047 -2.574 -20.141 1 80.44 85 THR A CA 1
ATOM 670 C C . THR A 1 85 ? 7.941 -1.927 -19.312 1 80.44 85 THR A C 1
ATOM 672 O O . THR A 1 85 ? 7.379 -0.905 -19.719 1 80.44 85 THR A O 1
ATOM 675 N N . GLN A 1 86 ? 7.652 -2.562 -18.25 1 87.75 86 GLN A N 1
ATOM 676 C CA . GLN A 1 86 ? 6.586 -2.029 -17.406 1 87.75 86 GLN A CA 1
ATOM 677 C C . GLN A 1 86 ? 6.957 -2.115 -15.93 1 87.75 86 GLN A C 1
ATOM 679 O O . GLN A 1 86 ? 7.723 -2.992 -15.531 1 87.75 86 GLN A O 1
ATOM 684 N N . ASP A 1 87 ? 6.352 -1.222 -15.156 1 92 87 ASP A N 1
ATOM 685 C CA . ASP A 1 87 ? 6.621 -1.186 -13.719 1 92 87 ASP A CA 1
ATOM 686 C C . ASP A 1 87 ? 5.609 -2.033 -12.945 1 92 87 ASP A C 1
ATOM 688 O O . ASP A 1 87 ? 5.84 -2.381 -11.789 1 92 87 ASP A O 1
ATOM 692 N N . TYR A 1 88 ? 4.477 -2.309 -13.641 1 93.12 88 TYR A N 1
ATOM 693 C CA . TYR A 1 88 ? 3.434 -3.066 -12.961 1 93.12 88 TYR A CA 1
ATOM 694 C C . TYR A 1 88 ? 2.396 -3.576 -13.953 1 93.12 88 TYR A C 1
ATOM 696 O O . TYR A 1 88 ? 2.391 -3.168 -15.117 1 93.12 88 TYR A O 1
ATOM 704 N N . LEU A 1 89 ? 1.618 -4.527 -13.625 1 91 89 LEU A N 1
ATOM 705 C CA . LEU A 1 89 ? 0.431 -5.047 -14.297 1 91 89 LEU A CA 1
ATOM 706 C C . LEU A 1 89 ? -0.792 -4.949 -13.391 1 91 89 LEU A C 1
ATOM 708 O O . LEU A 1 89 ? -0.752 -5.383 -12.234 1 91 89 LEU A O 1
ATOM 712 N N . VAL A 1 90 ? -1.869 -4.312 -13.953 1 92.12 90 VAL A N 1
ATOM 713 C CA . VAL A 1 90 ? -3.004 -4.062 -13.07 1 92.12 90 VAL A CA 1
ATOM 714 C C . VAL A 1 90 ? -4.242 -4.773 -13.609 1 92.12 90 VAL A C 1
ATOM 716 O O . VAL A 1 90 ? -4.391 -4.945 -14.82 1 92.12 90 VAL A O 1
ATOM 719 N N . ASN A 1 91 ? -5.02 -5.277 -12.695 1 91.56 91 ASN A N 1
ATOM 720 C CA . ASN A 1 91 ? -6.406 -5.684 -12.906 1 91.56 91 ASN A CA 1
ATOM 721 C C . ASN A 1 91 ? -6.508 -6.836 -13.898 1 91.56 91 ASN A C 1
ATOM 723 O O . ASN A 1 91 ? -7.297 -6.777 -14.844 1 91.56 91 ASN A O 1
ATOM 727 N N . TYR A 1 92 ? -5.691 -7.789 -13.719 1 87.5 92 TYR A N 1
ATOM 728 C CA . TYR A 1 92 ? -5.855 -9.023 -14.484 1 87.5 92 TYR A CA 1
ATOM 729 C C . TYR A 1 92 ? -6.629 -10.062 -13.68 1 87.5 92 TYR A C 1
ATOM 731 O O . TYR A 1 92 ? -6.852 -9.891 -12.484 1 87.5 92 TYR A O 1
ATOM 739 N N . THR A 1 93 ? -7.055 -11.102 -14.352 1 88.62 93 THR A N 1
ATOM 740 C CA . THR A 1 93 ? -7.906 -12.102 -13.711 1 88.62 93 THR A CA 1
ATOM 741 C C . THR A 1 93 ? -7.059 -13.156 -13.008 1 88.62 93 THR A C 1
ATOM 743 O O . THR A 1 93 ? -5.996 -13.539 -13.5 1 88.62 93 THR A O 1
ATOM 746 N N . ALA A 1 94 ? -7.559 -13.586 -11.859 1 89.25 94 ALA A N 1
ATOM 747 C CA . ALA A 1 94 ? -6.934 -14.656 -11.094 1 89.25 94 ALA A CA 1
ATOM 748 C C . ALA A 1 94 ? -7.98 -15.531 -10.406 1 89.25 94 ALA A C 1
ATOM 750 O O . ALA A 1 94 ? -9.156 -15.156 -10.336 1 89.25 94 ALA A O 1
ATOM 751 N N . LYS A 1 95 ? -7.477 -16.734 -10.047 1 88.94 95 LYS A N 1
ATOM 752 C CA . LYS A 1 95 ? -8.344 -17.672 -9.344 1 88.94 95 LYS A CA 1
ATOM 753 C C . LYS A 1 95 ? -7.633 -18.297 -8.148 1 88.94 95 LYS A C 1
ATOM 755 O O . LYS A 1 95 ? -6.422 -18.531 -8.188 1 88.94 95 LYS A O 1
ATOM 760 N N . ALA A 1 96 ? -8.398 -18.578 -7.113 1 90.5 96 ALA A N 1
ATOM 761 C CA . ALA A 1 96 ? -7.914 -19.281 -5.926 1 90.5 96 ALA A CA 1
ATOM 762 C C . ALA A 1 96 ? -9.055 -19.969 -5.184 1 90.5 96 ALA A C 1
ATOM 764 O O . ALA A 1 96 ? -10.109 -19.359 -4.957 1 90.5 96 ALA A O 1
ATOM 765 N N . ARG A 1 97 ? -8.867 -21.266 -4.938 1 90.56 97 ARG A N 1
ATOM 766 C CA . ARG A 1 97 ? -9.805 -22.047 -4.133 1 90.56 97 ARG A CA 1
ATOM 767 C C . ARG A 1 97 ? -11.234 -21.891 -4.656 1 90.56 97 ARG A C 1
ATOM 769 O O . ARG A 1 97 ? -12.156 -21.625 -3.887 1 90.56 97 ARG A O 1
ATOM 776 N N . GLY A 1 98 ? -11.352 -21.828 -5.883 1 88.62 98 GLY A N 1
ATOM 777 C CA . GLY A 1 98 ? -12.641 -21.859 -6.559 1 88.62 98 GLY A CA 1
ATOM 778 C C . GLY A 1 98 ? -13.273 -20.484 -6.68 1 88.62 98 GLY A C 1
ATOM 779 O O . GLY A 1 98 ? -14.391 -20.344 -7.176 1 88.62 98 GLY A O 1
ATOM 780 N N . LYS A 1 99 ? -12.578 -19.469 -6.254 1 91.69 99 LYS A N 1
ATOM 781 C CA . LYS A 1 99 ? -13.109 -18.109 -6.316 1 91.69 99 LYS A CA 1
ATOM 782 C C . LYS A 1 99 ? -12.367 -17.281 -7.352 1 91.69 99 LYS A C 1
ATOM 784 O O . LYS A 1 99 ? -11.227 -17.578 -7.695 1 91.69 99 LYS A O 1
ATOM 789 N N . ASP A 1 100 ? -13.062 -16.297 -7.82 1 90.38 100 ASP A N 1
ATOM 790 C CA . ASP A 1 100 ? -12.484 -15.367 -8.781 1 90.38 100 ASP A CA 1
ATOM 791 C C . ASP A 1 100 ? -11.859 -14.164 -8.078 1 90.38 100 ASP A C 1
ATOM 793 O O . ASP A 1 100 ? -12.414 -13.656 -7.102 1 90.38 100 ASP A O 1
ATOM 797 N N . PHE A 1 101 ? -10.766 -13.766 -8.672 1 92.62 101 PHE A N 1
ATOM 798 C CA . PHE A 1 101 ? -10.047 -12.609 -8.133 1 92.62 101 PHE A CA 1
ATOM 799 C C . PHE A 1 101 ? -9.656 -11.648 -9.242 1 92.62 101 PHE A C 1
ATOM 801 O O . PHE A 1 101 ? -9.562 -12.047 -10.406 1 92.62 101 PHE A O 1
ATOM 808 N N . ILE A 1 102 ? -9.578 -10.391 -8.938 1 93.25 102 ILE A N 1
ATOM 809 C CA . ILE A 1 102 ? -8.844 -9.414 -9.727 1 93.25 102 ILE A CA 1
ATOM 810 C C . ILE A 1 102 ? -7.473 -9.172 -9.094 1 93.25 102 ILE A C 1
ATOM 812 O O . ILE A 1 102 ? -7.375 -8.898 -7.898 1 93.25 102 ILE A O 1
ATOM 816 N N . ALA A 1 103 ? -6.461 -9.297 -9.93 1 93.38 103 ALA A N 1
ATOM 817 C CA . ALA A 1 103 ? -5.102 -9.266 -9.406 1 93.38 103 ALA A CA 1
ATOM 818 C C . ALA A 1 103 ? -4.289 -8.141 -10.039 1 93.38 103 ALA A C 1
ATOM 820 O O . ALA A 1 103 ? -4.59 -7.699 -11.148 1 93.38 103 ALA A O 1
ATOM 821 N N . SER A 1 104 ? -3.373 -7.613 -9.336 1 94.44 104 SER A N 1
ATOM 822 C CA . SER A 1 104 ? -2.4 -6.617 -9.766 1 94.44 104 SER A CA 1
ATOM 823 C C . SER A 1 104 ? -1.02 -6.902 -9.188 1 94.44 104 SER A C 1
ATOM 825 O O . SER A 1 104 ? -0.9 -7.324 -8.039 1 94.44 104 SER A O 1
ATOM 827 N N . THR A 1 105 ? 0.044 -6.672 -10.008 1 94.75 105 THR A N 1
ATOM 828 C CA . THR A 1 105 ? 1.406 -6.992 -9.602 1 94.75 105 THR A CA 1
ATOM 829 C C . THR A 1 105 ? 2.34 -5.812 -9.852 1 94.75 105 THR A C 1
ATOM 831 O O . THR A 1 105 ? 2.395 -5.281 -10.961 1 94.75 105 THR A O 1
ATOM 834 N N . PHE A 1 106 ? 2.969 -5.371 -8.82 1 96.62 106 PHE A N 1
ATOM 835 C CA . PHE A 1 106 ? 4.012 -4.355 -8.898 1 96.62 106 PHE A CA 1
ATOM 836 C C . PHE A 1 106 ? 5.391 -4.996 -8.961 1 96.62 106 PHE A C 1
ATOM 838 O O . PHE A 1 106 ? 5.727 -5.848 -8.133 1 96.62 106 PHE A O 1
ATOM 845 N N . TYR A 1 107 ? 6.215 -4.578 -9.953 1 95.81 107 TYR A N 1
ATOM 846 C CA . TYR A 1 107 ? 7.559 -5.125 -10.117 1 95.81 107 TYR A CA 1
ATOM 847 C C . TYR A 1 107 ? 8.586 -4.305 -9.344 1 95.81 107 TYR A C 1
ATOM 849 O O . TYR A 1 107 ? 8.773 -3.121 -9.625 1 95.81 107 TYR A O 1
ATOM 857 N N . ILE A 1 108 ? 9.188 -4.938 -8.367 1 95.75 108 ILE A N 1
ATOM 858 C CA . ILE A 1 108 ? 10.234 -4.289 -7.586 1 95.75 108 ILE A CA 1
ATOM 859 C C . ILE A 1 108 ? 11.594 -4.555 -8.234 1 95.75 108 ILE A C 1
ATOM 861 O O . ILE A 1 108 ? 12.016 -5.703 -8.359 1 95.75 108 ILE A O 1
ATOM 865 N N . LYS A 1 109 ? 12.25 -3.473 -8.609 1 93.19 109 LYS A N 1
ATOM 866 C CA . LYS A 1 109 ? 13.508 -3.604 -9.344 1 93.19 109 LYS A CA 1
ATOM 867 C C . LYS A 1 109 ? 14.656 -2.941 -8.586 1 93.19 109 LYS A C 1
ATOM 869 O O . LYS A 1 109 ? 14.438 -1.999 -7.82 1 93.19 109 LYS A O 1
ATOM 874 N N . ASN A 1 110 ? 15.773 -3.43 -8.672 1 90.62 110 ASN A N 1
ATOM 875 C CA . ASN A 1 110 ? 17.047 -2.857 -8.242 1 90.62 110 ASN A CA 1
ATOM 876 C C . ASN A 1 110 ? 18.047 -2.787 -9.391 1 90.62 110 ASN A C 1
ATOM 878 O O . ASN A 1 110 ? 18.484 -3.82 -9.906 1 90.62 110 ASN A O 1
ATOM 882 N N . ASN A 1 111 ? 18.359 -1.618 -9.812 1 86.94 111 ASN A N 1
ATOM 883 C CA . ASN A 1 111 ? 19.281 -1.406 -10.93 1 86.94 111 ASN A CA 1
ATOM 884 C C . ASN A 1 111 ? 18.828 -2.176 -12.172 1 86.94 111 ASN A C 1
ATOM 886 O O . ASN A 1 111 ? 19.625 -2.891 -12.781 1 86.94 111 ASN A O 1
ATOM 890 N N . GLY A 1 112 ? 17.547 -2.166 -12.391 1 86.12 112 GLY A N 1
ATOM 891 C CA . GLY A 1 112 ? 17 -2.74 -13.609 1 86.12 112 GLY A CA 1
ATOM 892 C C . GLY A 1 112 ? 16.672 -4.215 -13.477 1 86.12 112 GLY A C 1
ATOM 893 O O . GLY A 1 112 ? 16.031 -4.793 -14.359 1 86.12 112 GLY A O 1
ATOM 894 N N . GLU A 1 113 ? 17.094 -4.812 -12.438 1 87.62 113 GLU A N 1
ATOM 895 C CA . GLU A 1 113 ? 16.828 -6.234 -12.227 1 87.62 113 GLU A CA 1
ATOM 896 C C . GLU A 1 113 ? 15.617 -6.438 -11.32 1 87.62 113 GLU A C 1
ATOM 898 O O . GLU A 1 113 ? 15.445 -5.727 -10.328 1 87.62 113 GLU A O 1
ATOM 903 N N . LEU A 1 114 ? 14.859 -7.422 -11.656 1 92 114 LEU A N 1
ATOM 904 C CA . LEU A 1 114 ? 13.711 -7.762 -10.828 1 92 114 LEU A CA 1
ATOM 905 C C . LEU A 1 114 ? 14.148 -8.461 -9.547 1 92 114 LEU A C 1
ATOM 907 O O . LEU A 1 114 ? 14.812 -9.5 -9.594 1 92 114 LEU A O 1
ATOM 911 N N . ILE A 1 115 ? 13.773 -7.965 -8.445 1 93.19 115 ILE A N 1
ATOM 912 C CA . ILE A 1 115 ? 14.219 -8.562 -7.188 1 93.19 115 ILE A CA 1
ATOM 913 C C . ILE A 1 115 ? 13.008 -9 -6.363 1 93.19 115 ILE A C 1
ATOM 915 O O . ILE A 1 115 ? 13.141 -9.789 -5.426 1 93.19 115 ILE A O 1
ATOM 919 N N . GLY A 1 116 ? 11.812 -8.414 -6.629 1 95.56 116 GLY A N 1
ATOM 920 C CA . GLY A 1 116 ? 10.617 -8.734 -5.871 1 95.56 116 GLY A CA 1
ATOM 921 C C . GLY A 1 116 ? 9.336 -8.352 -6.59 1 95.56 116 GLY A C 1
ATOM 922 O O . GLY A 1 116 ? 9.375 -7.711 -7.648 1 95.56 116 GLY A O 1
ATOM 923 N N . MET A 1 117 ? 8.234 -8.812 -6.047 1 96.12 117 MET A N 1
ATOM 924 C CA . MET A 1 117 ? 6.902 -8.484 -6.559 1 96.12 117 MET A CA 1
ATOM 925 C C . MET A 1 117 ? 5.93 -8.227 -5.418 1 96.12 117 MET A C 1
ATOM 927 O O . MET A 1 117 ? 5.926 -8.961 -4.422 1 96.12 117 MET A O 1
ATOM 931 N N . LEU A 1 118 ? 5.207 -7.141 -5.492 1 97.62 118 LEU A N 1
ATOM 932 C CA . LEU A 1 118 ? 4.078 -6.859 -4.613 1 97.62 118 LEU A CA 1
ATOM 933 C C . LEU A 1 118 ? 2.756 -7.16 -5.312 1 97.62 118 LEU A C 1
ATOM 935 O O . LEU A 1 118 ? 2.426 -6.527 -6.32 1 97.62 118 LEU A O 1
ATOM 939 N N . CYS A 1 119 ? 1.995 -8.109 -4.832 1 96.75 119 CYS A N 1
ATOM 940 C CA . CYS A 1 119 ? 0.794 -8.586 -5.504 1 96.75 119 CYS A CA 1
ATOM 941 C C . CYS A 1 119 ? -0.449 -8.312 -4.668 1 96.75 119 CYS A C 1
ATOM 943 O O . CYS A 1 119 ? -0.458 -8.57 -3.463 1 96.75 119 CYS A O 1
ATOM 945 N N . LEU A 1 120 ? -1.419 -7.777 -5.285 1 97.44 120 LEU A N 1
ATOM 946 C CA . LEU A 1 120 ? -2.738 -7.562 -4.699 1 97.44 120 LEU A CA 1
ATOM 947 C C . LEU A 1 120 ? -3.781 -8.453 -5.367 1 97.44 120 LEU A C 1
ATOM 949 O O . LEU A 1 120 ? -3.953 -8.406 -6.59 1 97.44 120 LEU A O 1
ATOM 953 N N . ASN A 1 121 ? -4.445 -9.25 -4.621 1 96.06 121 ASN A N 1
ATOM 954 C CA . ASN A 1 121 ? -5.488 -10.141 -5.109 1 96.06 121 ASN A CA 1
ATOM 955 C C . ASN A 1 121 ? -6.824 -9.875 -4.422 1 96.06 121 ASN A C 1
ATOM 957 O O . ASN A 1 121 ? -7 -10.203 -3.248 1 96.06 121 ASN A O 1
ATOM 961 N N . THR A 1 122 ? -7.758 -9.375 -5.125 1 96.25 122 THR A N 1
ATOM 962 C CA . THR A 1 122 ? -9.023 -8.977 -4.527 1 96.25 122 THR A CA 1
ATOM 963 C C . THR A 1 122 ? -10.133 -9.969 -4.883 1 96.25 122 THR A C 1
ATOM 965 O O . THR A 1 122 ? -10.422 -10.18 -6.062 1 96.25 122 THR A O 1
ATOM 968 N N . ASP A 1 123 ? -10.766 -10.516 -3.895 1 95.62 123 ASP A N 1
ATOM 969 C CA . ASP A 1 123 ? -11.914 -11.406 -4.047 1 95.62 123 ASP A CA 1
ATOM 970 C C . ASP A 1 123 ? -13.125 -10.648 -4.582 1 95.62 123 ASP A C 1
ATOM 972 O O . ASP A 1 123 ? -13.602 -9.703 -3.951 1 95.62 123 ASP A O 1
ATOM 9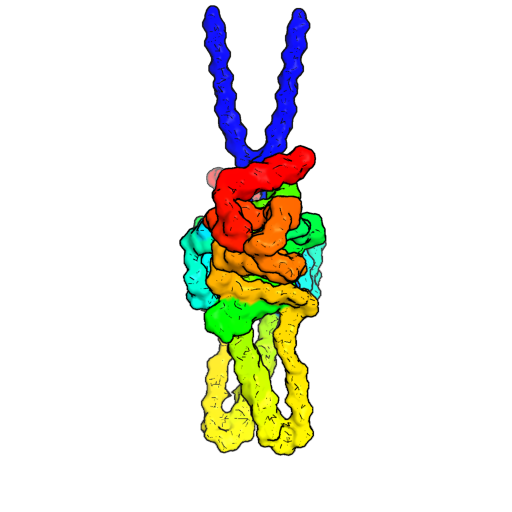76 N N . THR A 1 124 ? -13.648 -11.109 -5.699 1 92.31 124 THR A N 1
ATOM 977 C CA . THR A 1 124 ? -14.703 -10.344 -6.352 1 92.31 124 THR A CA 1
ATOM 978 C C . THR A 1 124 ? -16.078 -10.891 -5.973 1 92.31 124 THR A C 1
ATOM 980 O O . THR A 1 124 ? -17.109 -10.391 -6.441 1 92.31 124 THR A O 1
ATOM 983 N N . THR A 1 125 ? -16.156 -11.836 -5.137 1 91.56 125 THR A N 1
ATOM 984 C CA . THR A 1 125 ? -17.406 -12.516 -4.785 1 91.56 125 THR A CA 1
ATOM 985 C C . THR A 1 125 ? -18.438 -11.516 -4.289 1 91.56 125 THR A C 1
ATOM 987 O O . THR A 1 125 ? -19.594 -11.539 -4.727 1 91.56 125 THR A O 1
ATOM 990 N N . ILE A 1 126 ? -18.062 -10.664 -3.4 1 89.56 126 ILE A N 1
ATOM 991 C CA . ILE A 1 126 ? -19 -9.75 -2.764 1 89.56 126 ILE A CA 1
ATOM 992 C C . ILE A 1 126 ? -19.578 -8.789 -3.807 1 89.56 126 ILE A C 1
ATOM 994 O O . ILE A 1 126 ? -20.781 -8.5 -3.805 1 89.56 126 ILE A O 1
ATOM 998 N N . ILE A 1 127 ? -18.734 -8.32 -4.617 1 87.44 127 ILE A N 1
ATOM 999 C CA . ILE A 1 127 ? -19.188 -7.355 -5.617 1 87.44 127 ILE A CA 1
ATOM 1000 C C . ILE A 1 127 ? -20.062 -8.055 -6.648 1 87.44 127 ILE A C 1
ATOM 1002 O O . ILE A 1 127 ? -21.062 -7.496 -7.102 1 87.44 127 ILE A O 1
ATOM 1006 N N . THR A 1 128 ? -19.688 -9.219 -7.027 1 87.69 128 THR A N 1
ATOM 1007 C CA . THR A 1 128 ? -20.5 -10 -7.957 1 87.69 128 THR A CA 1
ATOM 1008 C C . THR A 1 128 ? -21.875 -10.281 -7.379 1 87.69 128 THR A C 1
ATOM 1010 O O . THR A 1 128 ? -22.891 -10.125 -8.07 1 87.69 128 THR A O 1
ATOM 1013 N N . ASN A 1 129 ? -21.938 -10.648 -6.148 1 89.12 129 ASN A N 1
ATOM 1014 C CA . ASN A 1 129 ? -23.203 -10.906 -5.484 1 89.12 129 ASN A CA 1
ATOM 1015 C C . ASN A 1 129 ? -24.047 -9.648 -5.371 1 89.12 129 ASN A C 1
ATOM 1017 O O . ASN A 1 129 ? -25.281 -9.695 -5.516 1 89.12 129 ASN A O 1
ATOM 1021 N N . PHE A 1 130 ? -23.406 -8.617 -5.066 1 85.31 130 PHE A N 1
ATOM 1022 C CA . PHE A 1 130 ? -24.094 -7.336 -4.965 1 85.31 130 PHE A CA 1
ATOM 1023 C C . PHE A 1 130 ? -24.734 -6.961 -6.293 1 85.31 130 PHE A C 1
ATOM 1025 O O . PHE A 1 130 ? -25.906 -6.551 -6.332 1 85.31 130 PHE A O 1
ATOM 1032 N N . MET A 1 131 ? -24.016 -7.113 -7.324 1 84.38 131 MET A N 1
ATOM 1033 C CA . MET A 1 131 ? -24.516 -6.766 -8.648 1 84.38 131 MET A CA 1
ATOM 1034 C C . MET A 1 131 ? -25.688 -7.656 -9.047 1 84.38 131 MET A C 1
ATOM 1036 O O . MET A 1 131 ? -26.672 -7.18 -9.609 1 84.38 131 MET A O 1
ATOM 1040 N N . LYS A 1 132 ? -25.562 -8.867 -8.742 1 84.75 132 LYS A N 1
ATOM 1041 C CA . LYS A 1 132 ? -26.656 -9.797 -9.023 1 84.75 132 LYS A CA 1
ATOM 1042 C C . LYS A 1 132 ? -27.906 -9.422 -8.242 1 84.75 132 LYS A C 1
ATOM 1044 O O . LYS A 1 132 ? -29.016 -9.438 -8.789 1 84.75 132 LYS A O 1
ATOM 1049 N N . ALA A 1 133 ? -27.688 -9.117 -6.984 1 81.81 133 ALA A N 1
ATOM 1050 C CA . ALA A 1 133 ? -28.812 -8.719 -6.141 1 81.81 133 ALA A CA 1
ATOM 1051 C C . ALA A 1 133 ? -29.453 -7.43 -6.648 1 81.81 133 ALA A C 1
ATOM 105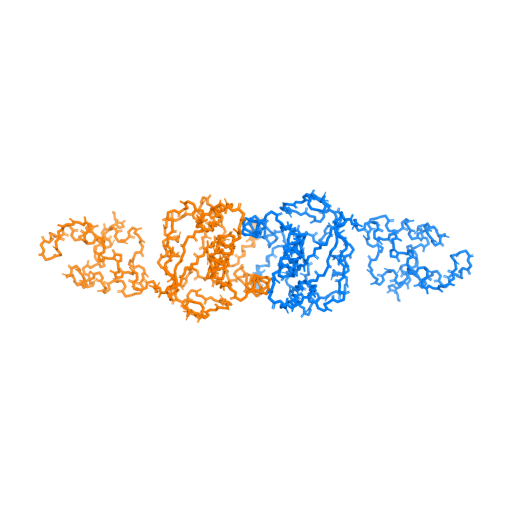3 O O . ALA A 1 133 ? -30.672 -7.297 -6.656 1 81.81 133 ALA A O 1
ATOM 1054 N N . ALA A 1 134 ? -28.625 -6.531 -7.016 1 80.31 134 ALA A N 1
ATOM 1055 C CA . ALA A 1 134 ? -29.109 -5.262 -7.543 1 80.31 134 ALA A CA 1
ATOM 1056 C C . ALA A 1 134 ? -29.922 -5.477 -8.82 1 80.31 134 ALA A C 1
ATOM 1058 O O . ALA A 1 134 ? -30.984 -4.859 -9.008 1 80.31 134 ALA A O 1
ATOM 1059 N N . GLN A 1 135 ? -29.438 -6.324 -9.625 1 79.75 135 GLN A N 1
ATOM 1060 C CA . GLN A 1 135 ? -30.141 -6.648 -10.867 1 79.75 135 GLN A CA 1
ATOM 1061 C C . GLN A 1 135 ? -31.484 -7.289 -10.578 1 79.75 135 GLN A C 1
ATOM 1063 O O . GLN A 1 135 ? -32.5 -6.953 -11.219 1 79.75 135 GLN A O 1
ATOM 1068 N N . GLN A 1 136 ? -31.469 -8.172 -9.656 1 79.38 136 GLN A N 1
ATOM 1069 C CA . GLN A 1 136 ? -32.719 -8.836 -9.273 1 79.38 136 GLN A CA 1
ATOM 1070 C C . GLN A 1 136 ? -33.719 -7.84 -8.695 1 79.38 136 GLN A C 1
ATOM 1072 O O . GLN A 1 136 ? -34.906 -7.922 -8.961 1 79.38 136 GLN A O 1
ATOM 1077 N N . PHE A 1 137 ? -33.156 -7.039 -7.938 1 75.81 137 PHE A N 1
ATOM 1078 C CA . PHE A 1 137 ? -34 -6.047 -7.293 1 75.81 137 PHE A CA 1
ATOM 1079 C C . PHE A 1 137 ? -34.656 -5.133 -8.328 1 75.81 137 PHE A C 1
ATOM 1081 O O . PHE A 1 137 ? -35.844 -4.84 -8.242 1 75.81 137 PHE A O 1
ATOM 1088 N N . VAL A 1 138 ? -33.906 -4.633 -9.219 1 74.38 138 VAL A N 1
ATOM 1089 C CA . VAL A 1 138 ?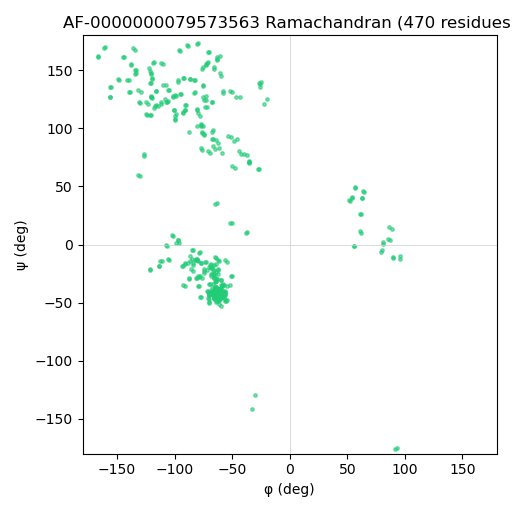 -34.406 -3.748 -10.258 1 74.38 138 VAL A CA 1
ATOM 1090 C C . VAL A 1 138 ? -35.438 -4.484 -11.102 1 74.38 138 VAL A C 1
ATOM 1092 O O . VAL A 1 138 ? -36.438 -3.895 -11.539 1 74.38 138 VAL A O 1
ATOM 1095 N N . GLY A 1 139 ? -35.125 -5.688 -11.289 1 72.62 139 GLY A N 1
ATOM 1096 C CA . GLY A 1 139 ? -36.031 -6.5 -12.062 1 72.62 139 GLY A CA 1
ATOM 1097 C C . GLY A 1 139 ? -37.406 -6.672 -11.398 1 72.62 139 GLY A C 1
ATOM 1098 O O . GLY A 1 139 ? -38.406 -6.914 -12.078 1 72.62 139 GLY A O 1
ATOM 1099 N N . CYS A 1 140 ? -37.375 -6.508 -10.148 1 70.5 140 CYS A N 1
ATOM 1100 C CA . CYS A 1 140 ? -38.594 -6.695 -9.422 1 70.5 140 CYS A CA 1
ATOM 1101 C C . CYS A 1 140 ? -39.406 -5.395 -9.336 1 70.5 140 CYS A C 1
ATOM 1103 O O . CYS A 1 140 ? -40.594 -5.398 -8.992 1 70.5 140 CYS A O 1
ATOM 1105 N N . LEU A 1 141 ? -38.656 -4.426 -9.633 1 67.88 141 LEU A N 1
ATOM 1106 C CA . LEU A 1 141 ? -39.344 -3.148 -9.57 1 67.88 141 LEU A CA 1
ATOM 1107 C C . LEU A 1 141 ? -40.312 -2.99 -10.75 1 67.88 141 LEU A C 1
ATOM 1109 O O . LEU A 1 141 ? -40 -3.408 -11.867 1 67.88 141 LEU A O 1
ATOM 1113 N N . PRO A 1 142 ? -41.469 -2.689 -10.422 1 62.69 142 PRO A N 1
ATOM 1114 C CA . PRO A 1 142 ? -42.5 -2.529 -11.469 1 62.69 142 PRO A CA 1
ATOM 1115 C C . PRO A 1 142 ? -42.188 -1.358 -12.398 1 62.69 142 PRO A C 1
ATOM 1117 O O . PRO A 1 142 ? -43.031 -0.449 -12.539 1 62.69 142 PRO A O 1
ATOM 1120 N N . MET A 1 143 ? -40.938 -1.148 -12.656 1 59.91 143 MET A N 1
ATOM 1121 C CA . MET A 1 143 ? -40.625 0.028 -13.469 1 59.91 143 MET A CA 1
ATOM 1122 C C . MET A 1 143 ? -40.312 -0.368 -14.906 1 59.91 143 MET A C 1
ATOM 1124 O O . MET A 1 143 ? -40.188 0.492 -15.781 1 59.91 143 MET A O 1
ATOM 1128 N N . GLY A 1 144 ? -40.531 -1.595 -15.227 1 58.47 144 GLY A N 1
ATOM 1129 C CA . GLY A 1 144 ? -40.188 -2.021 -16.578 1 58.47 144 GLY A CA 1
ATOM 1130 C C . GLY A 1 144 ? -38.75 -1.758 -16.953 1 58.47 144 GLY A C 1
ATOM 1131 O O . GLY A 1 144 ? -38.406 -1.631 -18.125 1 58.47 144 GLY A O 1
ATOM 1132 N N . VAL A 1 145 ? -38.062 -1.181 -16.031 1 53.56 145 VAL A N 1
ATOM 1133 C CA . VAL A 1 145 ? -36.688 -0.856 -16.344 1 53.56 145 VAL A CA 1
ATOM 1134 C C . VAL A 1 145 ? -35.812 -2.121 -16.281 1 53.56 145 VAL A C 1
ATOM 1136 O O . VAL A 1 145 ? -35.969 -2.932 -15.367 1 53.56 145 VAL A O 1
ATOM 1139 N N . SER A 1 146 ? -35.5 -2.656 -17.516 1 55 146 SER A N 1
ATOM 1140 C CA . SER A 1 146 ? -34.5 -3.693 -17.547 1 55 146 SER A CA 1
ATOM 1141 C C . SER A 1 146 ? -33.094 -3.096 -17.406 1 55 146 SER A C 1
ATOM 1143 O O . SER A 1 146 ? -32.719 -2.193 -18.156 1 55 146 SER A O 1
ATOM 1145 N N . MET A 1 147 ? -32.719 -2.855 -16.188 1 54.22 147 MET A N 1
ATOM 1146 C CA . MET A 1 147 ? -31.359 -2.375 -16.047 1 54.22 147 MET A CA 1
ATOM 1147 C C . MET A 1 147 ? -30.359 -3.516 -16.219 1 54.22 147 MET A C 1
ATOM 1149 O O . MET A 1 147 ? -30.531 -4.59 -15.641 1 54.22 147 MET A O 1
ATOM 1153 N N . THR A 1 148 ? -29.812 -3.67 -17.438 1 53 148 THR A N 1
ATOM 1154 C CA . THR A 1 148 ? -28.656 -4.559 -17.562 1 53 148 THR A CA 1
ATOM 1155 C C . THR A 1 148 ? -27.422 -3.949 -16.922 1 53 148 THR A C 1
ATOM 1157 O O . THR A 1 148 ? -26.953 -2.883 -17.328 1 53 148 THR A O 1
ATOM 1160 N N . MET A 1 149 ? -27.406 -4.094 -15.625 1 54.91 149 MET A N 1
ATOM 1161 C CA . MET A 1 149 ? -26.141 -3.676 -15.016 1 54.91 149 MET A CA 1
ATOM 1162 C C . MET A 1 149 ? -24.969 -4.375 -15.68 1 54.91 149 MET A C 1
ATOM 1164 O O . MET A 1 149 ? -25.031 -5.566 -15.992 1 54.91 149 MET A O 1
ATOM 1168 N N . GLY A 1 150 ? -24.391 -3.686 -16.688 1 48.56 150 GLY A N 1
ATOM 1169 C CA . GLY A 1 150 ? -23.25 -4.223 -17.422 1 48.56 150 GLY A CA 1
ATOM 1170 C C . GLY A 1 150 ? -22.484 -5.27 -16.641 1 48.56 150 GLY A C 1
ATOM 1171 O O . GLY A 1 150 ? -22.406 -5.207 -15.414 1 48.56 150 GLY A O 1
ATOM 1172 N N . GLU A 1 151 ? -22.453 -6.371 -17.234 1 48.31 151 GLU A N 1
ATOM 1173 C CA . GLU A 1 151 ? -21.828 -7.605 -16.781 1 48.31 151 GLU A CA 1
ATOM 1174 C C . GLU A 1 151 ? -20.609 -7.305 -15.906 1 48.31 151 GLU A C 1
ATOM 1176 O O . GLU A 1 151 ? -20.594 -7.652 -14.719 1 48.31 151 GLU A O 1
ATOM 1181 N N . THR A 1 152 ? -19.359 -8.016 -16.281 1 46.81 152 THR A N 1
ATOM 1182 C CA . THR A 1 152 ? -18.266 -8.75 -15.688 1 46.81 152 THR A CA 1
ATOM 1183 C C . THR A 1 152 ? -17.141 -7.801 -15.266 1 46.81 152 THR A C 1
ATOM 1185 O O . THR A 1 152 ? -16.703 -6.969 -16.062 1 46.81 152 THR A O 1
ATOM 1188 N N . ILE A 1 153 ? -17.219 -7.477 -13.945 1 50.16 153 ILE A N 1
ATOM 1189 C CA . ILE A 1 153 ? -15.922 -7.027 -13.484 1 50.16 153 ILE A CA 1
ATOM 1190 C C . ILE A 1 153 ? -14.82 -7.68 -14.32 1 50.16 153 ILE A C 1
ATOM 1192 O O . ILE A 1 153 ? -14.57 -8.883 -14.195 1 50.16 153 ILE A O 1
ATOM 1196 N N . THR A 1 154 ? -14.758 -7.34 -15.703 1 46.53 154 THR A N 1
ATOM 1197 C CA . THR A 1 154 ? -13.703 -7.961 -16.5 1 46.53 154 THR A CA 1
ATOM 1198 C C . THR A 1 154 ? -12.352 -7.301 -16.219 1 46.53 154 THR A C 1
ATOM 1200 O O . THR A 1 154 ? -12.258 -6.074 -16.156 1 46.53 154 THR A O 1
ATOM 1203 N N . GLY A 1 155 ? -11.578 -7.895 -15.336 1 47.56 155 GLY A N 1
ATOM 1204 C CA . GLY A 1 155 ? -10.203 -7.426 -15.312 1 47.56 155 GLY A CA 1
ATOM 1205 C C . GLY A 1 155 ? -9.742 -6.844 -16.641 1 47.56 155 GLY A C 1
ATOM 1206 O O . GLY A 1 155 ? -10.398 -7.027 -17.656 1 47.56 155 GLY A O 1
ATOM 1207 N N . SER A 1 156 ? -9.023 -5.742 -16.547 1 51.22 156 SER A N 1
ATOM 1208 C CA . SER A 1 156 ? -8.453 -5.281 -17.812 1 51.22 156 SER A CA 1
ATOM 1209 C C . SER A 1 156 ? -8.25 -6.438 -18.781 1 51.22 156 SER A C 1
ATOM 1211 O O . SER A 1 156 ? -8.117 -7.59 -18.375 1 51.22 156 SER A O 1
ATOM 1213 N N . THR A 1 157 ? -8.578 -6.223 -20.141 1 46.56 157 THR A N 1
ATOM 1214 C CA . THR A 1 157 ? -8.43 -7.047 -21.344 1 46.56 157 THR A CA 1
ATOM 1215 C C . THR A 1 157 ? -7.129 -7.84 -21.297 1 46.56 157 THR A C 1
ATOM 1217 O O . THR A 1 157 ? -6.75 -8.484 -22.266 1 46.56 157 THR A O 1
ATOM 1220 N N . THR A 1 158 ? -6.496 -7.82 -20.078 1 54.94 158 THR A N 1
ATOM 1221 C CA . THR A 1 158 ? -5.238 -8.539 -20.234 1 54.94 158 THR A CA 1
ATOM 1222 C C . THR A 1 158 ? -5.461 -10.047 -20.156 1 54.94 158 THR A C 1
ATOM 1224 O O . THR A 1 158 ? -6.297 -10.508 -19.375 1 54.94 158 THR A O 1
ATOM 1227 N N . MET A 1 159 ? -5.191 -10.703 -21.172 1 58.44 159 MET A N 1
ATOM 1228 C CA . MET A 1 159 ? -5.246 -12.141 -21.438 1 58.44 159 MET A CA 1
ATOM 1229 C C . MET A 1 159 ? -4.488 -12.914 -20.359 1 58.44 159 MET A C 1
ATOM 1231 O O . MET A 1 159 ? -4.223 -14.109 -20.516 1 58.44 159 MET A O 1
ATOM 1235 N N . VAL A 1 160 ? -4.281 -12.219 -19.234 1 68.25 160 VAL A N 1
ATOM 1236 C CA . VAL A 1 160 ? -3.52 -12.938 -18.234 1 68.25 160 VAL A CA 1
ATOM 1237 C C . VAL A 1 160 ? -4.469 -13.492 -17.172 1 68.25 160 VAL A C 1
ATOM 1239 O O . VAL A 1 160 ? -5.375 -12.789 -16.703 1 68.25 160 VAL A O 1
ATOM 1242 N N . GLU A 1 161 ? -4.312 -14.852 -16.922 1 74.12 161 GLU A N 1
ATOM 1243 C CA . GLU A 1 161 ? -5.02 -15.5 -15.828 1 74.12 161 GLU A CA 1
ATOM 1244 C C . GLU A 1 161 ? -4.047 -16.219 -14.891 1 74.12 161 GLU A C 1
ATOM 1246 O O . GLU A 1 161 ? -3.291 -17.094 -15.328 1 74.12 161 GLU A O 1
ATOM 1251 N N . GLU A 1 162 ? -4.055 -15.875 -13.648 1 82.31 162 GLU A N 1
ATOM 1252 C CA . GLU A 1 162 ? -3.172 -16.484 -12.656 1 82.31 162 GLU A CA 1
ATOM 1253 C C . GLU A 1 162 ? -3.939 -17.438 -11.75 1 82.31 162 GLU A C 1
ATOM 1255 O O . GLU A 1 162 ? -5.066 -17.156 -11.344 1 82.31 162 GLU A O 1
ATOM 1260 N N . ASN A 1 163 ? -3.314 -18.641 -11.586 1 77.06 163 ASN A N 1
ATOM 1261 C CA . ASN A 1 163 ? -3.812 -19.547 -10.562 1 77.06 163 ASN A CA 1
ATOM 1262 C C . ASN A 1 163 ? -2.98 -19.469 -9.281 1 77.06 163 ASN A C 1
ATOM 1264 O O . ASN A 1 163 ? -1.851 -19.969 -9.242 1 77.06 163 ASN A O 1
ATOM 1268 N N . LEU A 1 164 ? -3.516 -19 -8.258 1 82.75 164 LEU A N 1
ATOM 1269 C CA . LEU A 1 164 ? -2.803 -18.688 -7.027 1 82.75 164 LEU A CA 1
ATOM 1270 C C . LEU A 1 164 ? -2.619 -19.938 -6.176 1 82.75 164 LEU A C 1
ATOM 1272 O O . LEU A 1 164 ? -1.812 -19.953 -5.242 1 82.75 164 LEU A O 1
ATOM 1276 N N . ASP A 1 165 ? -3.285 -20.984 -6.477 1 73 165 ASP A N 1
ATOM 1277 C CA . ASP A 1 165 ? -3.238 -22.234 -5.703 1 73 165 ASP A CA 1
ATOM 1278 C C . ASP A 1 165 ? -2.053 -23.094 -6.125 1 73 165 ASP A C 1
ATOM 1280 O O . ASP A 1 165 ? -1.702 -24.047 -5.434 1 73 165 ASP A O 1
ATOM 1284 N N . VAL A 1 166 ? -1.544 -22.797 -7.234 1 68.19 166 VAL A N 1
ATOM 1285 C CA . VAL A 1 166 ? -0.594 -23.719 -7.855 1 68.19 166 VAL A CA 1
ATOM 1286 C C . VAL A 1 166 ? 0.833 -23.234 -7.59 1 68.19 166 VAL A C 1
ATOM 1288 O O . VAL A 1 166 ? 1.261 -22.203 -8.117 1 68.19 166 VAL A O 1
ATOM 1291 N N . PRO A 1 167 ? 1.423 -24.047 -6.707 1 68.88 167 PRO A N 1
ATOM 1292 C CA . PRO A 1 167 ? 2.836 -23.719 -6.512 1 68.88 167 PRO A CA 1
ATOM 1293 C C . PRO A 1 167 ? 3.668 -23.906 -7.777 1 68.88 167 PRO A C 1
ATOM 1295 O O . PRO A 1 167 ? 3.242 -24.609 -8.703 1 68.88 167 PRO A O 1
ATOM 1298 N N . ILE A 1 168 ? 4.699 -23.312 -7.801 1 66.69 168 ILE A N 1
ATOM 1299 C CA . ILE A 1 168 ? 5.559 -23.297 -8.984 1 66.69 168 ILE A CA 1
ATOM 1300 C C . ILE A 1 168 ? 5.938 -24.719 -9.367 1 66.69 168 ILE A C 1
ATOM 1302 O O . ILE A 1 168 ? 6.051 -25.047 -10.555 1 66.69 168 ILE A O 1
ATOM 1306 N N . VAL A 1 169 ? 6.082 -25.547 -8.406 1 63.19 169 VAL A N 1
ATOM 1307 C CA . VAL A 1 169 ? 6.496 -26.922 -8.688 1 63.19 169 VAL A CA 1
ATOM 1308 C C . VAL A 1 169 ? 5.438 -27.625 -9.531 1 63.19 169 VAL A C 1
ATOM 1310 O O . VAL A 1 169 ? 5.766 -28.328 -10.484 1 63.19 169 VAL A O 1
ATOM 1313 N N . SER A 1 170 ? 4.246 -27.438 -9.086 1 64.44 170 SER A N 1
ATOM 1314 C CA . SER A 1 170 ? 3.145 -28.031 -9.828 1 64.44 170 SER A CA 1
ATOM 1315 C C . SER A 1 170 ? 3.053 -27.469 -11.242 1 64.44 170 SER A C 1
ATOM 1317 O O . SER A 1 170 ? 2.65 -28.172 -12.172 1 64.44 170 SER A O 1
ATOM 1319 N N . PHE A 1 171 ? 3.623 -26.375 -11.281 1 67.25 171 PHE A N 1
ATOM 1320 C CA . PHE A 1 171 ? 3.582 -25.672 -12.562 1 67.25 171 PHE A CA 1
ATOM 1321 C C . PHE A 1 171 ? 4.613 -26.25 -13.523 1 67.25 171 PHE A C 1
ATOM 1323 O O . PHE A 1 171 ? 4.336 -26.422 -14.719 1 67.25 171 PHE A O 1
ATOM 1330 N N . ALA A 1 172 ? 5.691 -26.609 -12.906 1 74.88 172 ALA A N 1
ATOM 1331 C CA . ALA A 1 172 ? 6.711 -27.219 -13.766 1 74.88 172 ALA A CA 1
ATOM 1332 C C . ALA A 1 172 ? 6.176 -28.469 -14.453 1 74.88 172 ALA A C 1
ATOM 1334 O O . ALA A 1 172 ? 6.359 -28.656 -15.656 1 74.88 172 ALA A O 1
ATOM 1335 N N . GLU A 1 173 ? 5.461 -29.203 -13.625 1 80.69 173 GLU A N 1
ATOM 1336 C CA . GLU A 1 173 ? 4.902 -30.438 -14.164 1 80.69 173 GLU A CA 1
ATOM 1337 C C . GLU A 1 173 ? 3.914 -30.156 -15.289 1 80.69 173 GLU A C 1
ATOM 1339 O O . GLU A 1 173 ? 3.949 -30.797 -16.344 1 80.69 173 GLU A O 1
ATOM 1344 N N . SER A 1 174 ? 3.162 -29.109 -14.992 1 77.25 174 SER A N 1
ATOM 1345 C CA . SER A 1 174 ? 2.125 -28.781 -15.969 1 77.25 174 SER A CA 1
ATOM 1346 C C . SER A 1 174 ? 2.727 -28.203 -17.25 1 77.25 174 SER A C 1
ATOM 1348 O O . SER A 1 174 ? 2.279 -28.531 -18.344 1 77.25 174 SER A O 1
ATOM 1350 N N . ILE A 1 175 ? 3.664 -27.406 -17.109 1 79 175 ILE A N 1
ATOM 1351 C CA . ILE A 1 175 ? 4.309 -26.797 -18.266 1 79 175 ILE A CA 1
ATOM 1352 C C . ILE A 1 175 ? 5.039 -27.859 -19.078 1 79 175 ILE A C 1
ATOM 1354 O O . ILE A 1 175 ? 5 -27.844 -20.312 1 79 175 ILE A O 1
ATOM 1358 N N . ILE A 1 176 ? 5.68 -28.703 -18.406 1 89 176 ILE A N 1
ATOM 1359 C CA . ILE A 1 176 ? 6.406 -29.781 -19.078 1 89 176 ILE A CA 1
ATOM 1360 C C . ILE A 1 176 ? 5.426 -30.656 -19.859 1 89 176 ILE A C 1
ATOM 1362 O O . ILE A 1 176 ? 5.633 -30.922 -21.031 1 89 176 ILE A O 1
ATOM 1366 N N . SER A 1 177 ? 4.363 -30.984 -19.156 1 87.38 177 SER A N 1
ATOM 1367 C CA . SER A 1 177 ? 3.344 -31.812 -19.781 1 87.38 177 SER A CA 1
ATOM 1368 C C . SER A 1 177 ? 2.732 -31.125 -21 1 87.38 177 SER A C 1
ATOM 1370 O O . SER A 1 177 ? 2.525 -31.75 -22.047 1 87.38 177 SER A O 1
ATOM 1372 N N . LYS A 1 178 ? 2.475 -29.875 -20.828 1 84.94 178 LYS A N 1
ATOM 1373 C CA . LYS A 1 178 ? 1.894 -29.094 -21.922 1 84.94 178 LYS A CA 1
ATOM 1374 C C . LYS A 1 178 ? 2.861 -28.984 -23.094 1 84.94 178 LYS A C 1
ATOM 1376 O O . LYS A 1 178 ? 2.461 -29.125 -24.25 1 84.94 178 LYS A O 1
ATOM 1381 N N . THR A 1 179 ? 4.074 -28.703 -22.875 1 88.69 179 THR A N 1
ATOM 1382 C CA . THR A 1 179 ? 5.094 -28.562 -23.922 1 88.69 179 THR A CA 1
ATOM 1383 C C . THR A 1 179 ? 5.246 -29.875 -24.688 1 88.69 179 THR A C 1
ATOM 1385 O O . THR A 1 179 ? 5.379 -29.859 -25.922 1 88.69 179 THR A O 1
ATOM 1388 N N . ILE A 1 180 ? 5.184 -30.953 -23.969 1 92.62 180 ILE A N 1
ATOM 1389 C CA . ILE A 1 180 ? 5.273 -32.281 -24.578 1 92.62 180 ILE A CA 1
ATOM 1390 C C . ILE A 1 180 ? 4.027 -32.531 -25.422 1 92.62 180 ILE A C 1
ATOM 1392 O O . ILE A 1 180 ? 4.133 -33 -26.562 1 92.62 180 ILE A O 1
ATOM 1396 N N . ALA A 1 181 ? 2.9 -32.156 -24.859 1 89.69 181 ALA A N 1
ATOM 1397 C CA . ALA A 1 181 ? 1.638 -32.344 -25.562 1 89.69 181 ALA A CA 1
ATOM 1398 C C . ALA A 1 181 ? 1.586 -31.516 -26.844 1 89.69 181 ALA A C 1
ATOM 1400 O O . ALA A 1 181 ? 1.059 -31.969 -27.875 1 89.69 181 ALA A O 1
ATOM 1401 N N . ASP A 1 182 ? 2.098 -30.406 -26.844 1 88.38 182 ASP A N 1
ATOM 1402 C CA . ASP A 1 182 ? 2.09 -29.484 -27.969 1 88.38 182 ASP A CA 1
ATOM 1403 C C . ASP A 1 182 ? 2.941 -30.031 -29.125 1 88.38 182 ASP A C 1
ATOM 1405 O O . ASP A 1 182 ? 2.746 -29.641 -30.266 1 88.38 182 ASP A O 1
ATOM 1409 N N . SER A 1 183 ? 3.871 -30.844 -28.781 1 89.62 183 SER A N 1
ATOM 1410 C CA . SER A 1 183 ? 4.711 -31.438 -29.812 1 89.62 183 SER A CA 1
ATOM 1411 C C . SER A 1 183 ? 3.949 -32.5 -30.609 1 89.62 183 SER A C 1
ATOM 1413 O O . SER A 1 183 ? 4.379 -32.875 -31.688 1 89.62 183 SER A O 1
ATOM 1415 N N . ASN A 1 184 ? 2.852 -32.906 -30.062 1 89.38 184 ASN A N 1
ATOM 1416 C CA . ASN A 1 184 ? 1.975 -33.875 -30.672 1 89.38 184 ASN A CA 1
ATOM 1417 C C . ASN A 1 184 ? 2.691 -35.219 -30.859 1 89.38 184 ASN A C 1
ATOM 1419 O O . ASN A 1 184 ? 2.307 -36 -31.734 1 89.38 184 ASN A O 1
ATOM 1423 N N . ILE A 1 185 ? 3.818 -35.531 -30.375 1 92.31 185 ILE A N 1
ATOM 1424 C CA . ILE A 1 185 ? 4.543 -36.812 -30.375 1 92.31 185 ILE A CA 1
ATOM 1425 C C . ILE A 1 185 ? 4.719 -37.312 -28.938 1 92.31 185 ILE A C 1
ATOM 1427 O O . ILE A 1 185 ? 5.262 -36.594 -28.094 1 92.31 185 ILE A O 1
ATOM 1431 N N . PRO A 1 186 ? 4.16 -38.469 -28.672 1 92.88 186 PRO A N 1
ATOM 1432 C CA . PRO A 1 186 ? 4.395 -39 -27.344 1 92.88 186 PRO A CA 1
ATOM 1433 C C . PRO A 1 186 ? 5.875 -39.25 -27.047 1 92.88 186 PRO A C 1
ATOM 1435 O O . PRO A 1 186 ? 6.629 -39.656 -27.953 1 92.88 186 PRO A O 1
ATOM 1438 N N . PRO A 1 187 ? 6.281 -39.094 -25.797 1 94.44 187 PRO A N 1
ATOM 1439 C CA . PRO A 1 187 ? 7.691 -39.188 -25.422 1 94.44 187 PRO A CA 1
ATOM 1440 C C . PRO A 1 187 ? 8.336 -40.5 -25.875 1 94.44 187 PRO A C 1
ATOM 1442 O O . PRO A 1 187 ? 9.484 -40.5 -26.312 1 94.44 187 PRO A O 1
ATOM 1445 N N . GLU A 1 188 ? 7.574 -41.531 -25.828 1 92.94 188 GLU A N 1
ATOM 1446 C CA . GLU A 1 188 ? 8.102 -42.844 -26.188 1 92.94 188 GLU A CA 1
ATOM 1447 C C . GLU A 1 188 ? 8.445 -42.938 -27.672 1 92.94 188 GLU A C 1
ATOM 1449 O O . GLU A 1 188 ? 9.25 -43.75 -28.094 1 92.94 188 GLU A O 1
ATOM 1454 N N . ARG A 1 189 ? 7.863 -42.031 -28.422 1 94.31 189 ARG A N 1
ATOM 1455 C CA . ARG A 1 189 ? 8.062 -42.062 -29.875 1 94.31 189 ARG A CA 1
ATOM 1456 C C . ARG A 1 189 ? 8.984 -40.938 -30.312 1 94.31 189 ARG A C 1
ATOM 1458 O O . ARG A 1 189 ? 9.336 -40.844 -31.484 1 94.31 189 ARG A O 1
ATOM 1465 N N . MET A 1 190 ? 9.398 -40.156 -29.406 1 95 190 MET A N 1
ATOM 1466 C CA . MET A 1 190 ? 10.242 -39.031 -29.75 1 95 190 MET A CA 1
ATOM 1467 C C . MET A 1 190 ? 11.664 -39.469 -30.062 1 95 190 MET A C 1
ATOM 1469 O O . MET A 1 190 ? 12.203 -40.344 -29.406 1 95 190 MET A O 1
ATOM 1473 N N . THR A 1 191 ? 12.148 -38.844 -31.125 1 94.62 191 THR A N 1
ATOM 1474 C CA . THR A 1 191 ? 13.57 -39 -31.406 1 94.62 191 THR A CA 1
ATOM 1475 C C . THR A 1 191 ? 14.406 -38.25 -30.375 1 94.62 191 THR A C 1
ATOM 1477 O O . THR A 1 191 ? 13.867 -37.438 -29.594 1 94.62 191 THR A O 1
ATOM 1480 N N . ARG A 1 192 ? 15.766 -38.562 -30.344 1 94 192 ARG A N 1
ATOM 1481 C CA . ARG A 1 192 ? 16.703 -37.875 -29.469 1 94 192 ARG A CA 1
ATOM 1482 C C . ARG A 1 192 ? 16.656 -36.375 -29.719 1 94 192 ARG A C 1
ATOM 1484 O O . ARG A 1 192 ? 16.656 -35.562 -28.781 1 94 192 ARG A O 1
ATOM 1491 N N . GLN A 1 193 ? 16.562 -36.031 -30.984 1 94.75 193 GLN A N 1
ATOM 1492 C CA . GLN A 1 193 ? 16.547 -34.625 -31.359 1 94.75 193 GLN A CA 1
ATOM 1493 C C . GLN A 1 193 ? 15.273 -33.938 -30.891 1 94.75 193 GLN A C 1
ATOM 1495 O O . GLN A 1 193 ? 15.312 -32.812 -30.406 1 94.75 193 GLN A O 1
ATOM 1500 N N . GLU A 1 194 ? 14.219 -34.594 -31.031 1 94.31 194 GLU A N 1
ATOM 1501 C CA . GLU A 1 194 ? 12.938 -34.031 -30.625 1 94.31 194 GLU A CA 1
ATOM 1502 C C . GLU A 1 194 ? 12.898 -33.812 -29.109 1 94.31 194 GLU A C 1
ATOM 1504 O O . GLU A 1 194 ? 12.391 -32.812 -28.641 1 94.31 194 GLU A O 1
ATOM 1509 N N . LYS A 1 195 ? 13.414 -34.812 -28.359 1 96.06 195 LYS A N 1
ATOM 1510 C CA . LYS A 1 195 ? 13.492 -34.656 -26.906 1 96.06 195 LYS A CA 1
ATOM 1511 C C . LYS A 1 195 ? 14.398 -33.469 -26.516 1 96.06 195 LYS A C 1
ATOM 1513 O O . LYS A 1 195 ? 14.086 -32.719 -25.594 1 96.06 195 LYS A O 1
ATOM 1518 N N . MET A 1 196 ? 15.453 -33.344 -27.203 1 95.75 196 MET A N 1
ATOM 1519 C CA . MET A 1 196 ? 16.391 -32.25 -26.969 1 95.75 196 MET A CA 1
ATOM 1520 C C . MET A 1 196 ? 15.711 -30.906 -27.219 1 95.75 196 MET A C 1
ATOM 1522 O O . MET A 1 196 ? 15.891 -29.953 -26.453 1 95.75 196 MET A O 1
ATOM 1526 N N . GLU A 1 197 ? 14.961 -30.797 -28.25 1 94.88 197 GLU A N 1
ATOM 1527 C CA . GLU A 1 197 ? 14.25 -29.578 -28.578 1 94.88 197 GLU A CA 1
ATOM 1528 C C . GLU A 1 197 ? 13.242 -29.203 -27.5 1 94.88 197 GLU A C 1
ATOM 1530 O O . GLU A 1 197 ? 13.062 -28.016 -27.188 1 94.88 197 GLU A O 1
ATOM 1535 N N . ILE A 1 198 ? 12.57 -30.188 -26.969 1 95.12 198 ILE A N 1
ATOM 1536 C CA . ILE A 1 198 ? 11.633 -29.953 -25.875 1 95.12 198 ILE A CA 1
ATOM 1537 C C . ILE A 1 198 ? 12.383 -29.406 -24.656 1 95.12 198 ILE A C 1
ATOM 1539 O O . ILE A 1 198 ? 11.945 -28.438 -24.031 1 95.12 198 ILE A O 1
ATOM 1543 N N . VAL A 1 199 ? 13.5 -30.031 -24.391 1 95.31 199 VAL A N 1
ATOM 1544 C CA . VAL A 1 199 ? 14.312 -29.594 -23.266 1 95.31 199 VAL A CA 1
ATOM 1545 C C . VAL A 1 199 ? 14.766 -28.156 -23.484 1 95.31 199 VAL A C 1
ATOM 1547 O O . VAL A 1 199 ? 14.781 -27.344 -22.547 1 95.31 199 VAL A O 1
ATOM 1550 N N . TRP A 1 200 ? 15.109 -27.812 -24.688 1 93.44 200 TRP A N 1
ATOM 1551 C CA . TRP A 1 200 ? 15.539 -26.453 -25 1 93.44 200 TRP A CA 1
ATOM 1552 C C . TRP A 1 200 ? 14.383 -25.469 -24.844 1 93.44 200 TRP A C 1
ATOM 1554 O O . TRP A 1 200 ? 14.578 -24.359 -24.359 1 93.44 200 TRP A O 1
ATOM 1564 N N . GLU A 1 201 ? 13.266 -25.875 -25.266 1 88.5 201 GLU A N 1
ATOM 1565 C CA . GLU A 1 201 ? 12.086 -25.031 -25.109 1 88.5 201 GLU A CA 1
ATOM 1566 C C . GLU A 1 201 ? 11.797 -24.766 -23.625 1 88.5 201 GLU A C 1
ATOM 1568 O O . GLU A 1 201 ? 11.539 -23.625 -23.234 1 88.5 201 GLU A O 1
ATOM 1573 N N . LEU A 1 202 ? 11.852 -25.797 -22.859 1 88.94 202 LEU A N 1
ATOM 1574 C CA . LEU A 1 202 ? 11.648 -25.672 -21.422 1 88.94 202 LEU A CA 1
ATOM 1575 C C . LEU A 1 202 ? 12.734 -24.797 -20.797 1 88.94 202 LEU A C 1
ATOM 1577 O O . LEU A 1 202 ? 12.453 -24.031 -19.859 1 88.94 202 LEU A O 1
ATOM 1581 N N . THR A 1 203 ? 13.945 -24.938 -21.297 1 85.56 203 THR A N 1
ATOM 1582 C CA . THR A 1 203 ? 15.062 -24.141 -20.812 1 85.56 203 THR A CA 1
ATOM 1583 C C . THR A 1 203 ? 14.844 -22.656 -21.109 1 85.56 203 THR A C 1
ATOM 1585 O O . THR A 1 203 ? 15.117 -21.797 -20.266 1 85.56 203 THR A O 1
ATOM 1588 N N . ASN A 1 204 ? 14.312 -22.406 -22.25 1 79.56 204 ASN A N 1
ATOM 1589 C CA . ASN A 1 204 ? 14 -21.031 -22.625 1 79.56 204 ASN A CA 1
ATOM 1590 C C . ASN A 1 204 ? 12.953 -20.422 -21.703 1 79.56 204 ASN A C 1
ATOM 1592 O O . ASN A 1 204 ? 12.969 -19.219 -21.453 1 79.56 204 ASN A O 1
ATOM 1596 N N . GLN A 1 205 ? 12.188 -21.266 -21.25 1 72.81 205 GLN A N 1
ATOM 1597 C CA . GLN A 1 205 ? 11.125 -20.812 -20.359 1 72.81 205 GLN A CA 1
ATOM 1598 C C . GLN A 1 205 ? 11.609 -20.734 -18.922 1 72.81 205 GLN A C 1
ATOM 1600 O O . GLN A 1 205 ? 10.875 -20.281 -18.031 1 72.81 205 GLN A O 1
ATOM 1605 N N . GLY A 1 206 ? 12.789 -21.266 -18.672 1 74.06 206 GLY A N 1
ATOM 1606 C CA . GLY A 1 206 ? 13.383 -21.188 -17.344 1 74.06 206 GLY A CA 1
ATOM 1607 C C . GLY A 1 206 ? 12.945 -22.312 -16.422 1 74.06 206 GLY A C 1
ATOM 1608 O O . GLY A 1 206 ? 13.219 -22.297 -15.227 1 74.06 206 GLY A O 1
ATOM 1609 N N . ILE A 1 207 ? 12.359 -23.375 -16.969 1 80.25 207 ILE A N 1
ATOM 1610 C CA . ILE A 1 207 ? 11.719 -24.438 -16.203 1 80.25 207 ILE A CA 1
ATOM 1611 C C . ILE A 1 207 ? 12.773 -25.188 -15.398 1 80.25 207 ILE A C 1
ATOM 1613 O O . ILE A 1 207 ? 12.547 -25.531 -14.234 1 80.25 207 ILE A O 1
ATOM 1617 N N . PRO A 1 208 ? 13.969 -25.453 -15.984 1 83.12 208 PRO A N 1
ATOM 1618 C CA . PRO A 1 208 ? 14.961 -26.25 -15.273 1 83.12 208 PRO A CA 1
ATOM 1619 C C . PRO A 1 208 ? 15.422 -25.609 -13.969 1 83.12 208 PRO A C 1
ATOM 1621 O O . PRO A 1 208 ? 15.984 -26.281 -13.102 1 83.12 208 PRO A O 1
ATOM 1624 N N . ARG A 1 209 ? 15.109 -24.391 -13.82 1 73.62 209 ARG A N 1
ATOM 1625 C CA . ARG A 1 209 ? 15.531 -23.672 -12.617 1 73.62 209 ARG A CA 1
ATOM 1626 C C . ARG A 1 209 ? 14.602 -23.984 -11.445 1 73.62 209 ARG A C 1
ATOM 1628 O O . ARG A 1 209 ? 14.961 -23.75 -10.289 1 73.62 209 ARG A O 1
ATOM 1635 N N . MET A 1 210 ? 13.523 -24.562 -11.672 1 71.88 210 MET A N 1
ATOM 1636 C CA . MET A 1 210 ? 12.547 -24.891 -10.641 1 71.88 210 MET A CA 1
ATOM 1637 C C . MET A 1 210 ? 12.914 -26.172 -9.922 1 71.88 210 MET A C 1
ATOM 1639 O O . MET A 1 210 ? 13.438 -27.109 -10.539 1 71.88 210 MET A O 1
ATOM 1643 N N . LYS A 1 211 ? 12.672 -26.141 -8.625 1 70.19 211 LYS A N 1
ATOM 1644 C CA . LYS A 1 211 ? 12.961 -27.328 -7.844 1 70.19 211 LYS A CA 1
ATOM 1645 C C . LYS A 1 211 ? 12.188 -28.531 -8.375 1 70.19 211 LYS A C 1
ATOM 1647 O O . LYS A 1 211 ? 10.977 -28.453 -8.578 1 70.19 211 LYS A O 1
ATOM 1652 N N . GLY A 1 212 ? 12.891 -29.594 -8.539 1 79.62 212 GLY A N 1
ATOM 1653 C CA . GLY A 1 212 ? 12.281 -30.844 -8.969 1 79.62 212 GLY A CA 1
ATOM 1654 C C . GLY A 1 212 ? 12.016 -30.891 -10.461 1 79.62 212 GLY A C 1
ATOM 1655 O O . GLY A 1 212 ? 11.609 -31.938 -10.992 1 79.62 212 GLY A O 1
ATOM 1656 N N . ALA A 1 213 ? 12.273 -29.719 -11.078 1 85.94 213 ALA A N 1
ATOM 1657 C CA . ALA A 1 213 ? 11.938 -29.625 -12.5 1 85.94 213 ALA A CA 1
ATOM 1658 C C . ALA A 1 213 ? 12.758 -30.609 -13.32 1 85.94 213 ALA A C 1
ATOM 1660 O O . ALA A 1 213 ? 12.234 -31.266 -14.219 1 85.94 213 ALA A O 1
ATOM 1661 N N . ILE A 1 214 ? 13.984 -30.719 -12.992 1 90.31 214 ILE A N 1
ATOM 1662 C CA . ILE A 1 214 ? 14.867 -31.609 -13.734 1 90.31 214 ILE A CA 1
ATOM 1663 C C . ILE A 1 214 ? 14.359 -33.031 -13.648 1 90.31 214 ILE A C 1
ATOM 1665 O O . ILE A 1 214 ? 14.281 -33.75 -14.664 1 90.31 214 ILE A O 1
ATOM 1669 N N . SER A 1 215 ? 13.977 -33.406 -12.461 1 92 215 SER A N 1
ATOM 1670 C CA . SER A 1 215 ? 13.453 -34.75 -12.25 1 92 215 SER A CA 1
ATOM 1671 C C . SER A 1 215 ? 12.148 -34.969 -13.008 1 92 215 SER A C 1
ATOM 1673 O O . SER A 1 215 ? 11.883 -36.062 -13.523 1 92 215 SER A O 1
ATOM 1675 N N . GLU A 1 216 ? 11.375 -33.969 -13.008 1 92.06 216 GLU A N 1
ATOM 1676 C CA . GLU A 1 216 ? 10.086 -34.062 -13.68 1 92.06 216 GLU A CA 1
ATOM 1677 C C . GLU A 1 216 ? 10.266 -34.125 -15.195 1 92.06 216 GLU A C 1
ATOM 1679 O O . GLU A 1 216 ? 9.562 -34.875 -15.875 1 92.06 216 GLU A O 1
ATOM 1684 N N . ILE A 1 217 ? 11.18 -33.344 -15.734 1 94.69 217 ILE A N 1
ATOM 1685 C CA . ILE A 1 217 ? 11.492 -33.406 -17.156 1 94.69 217 ILE A CA 1
ATOM 1686 C C . ILE A 1 217 ? 11.984 -34.781 -17.547 1 94.69 217 ILE A C 1
ATOM 1688 O O . ILE A 1 217 ? 11.523 -35.375 -18.531 1 94.69 217 ILE A O 1
ATOM 1692 N N . ALA A 1 218 ? 12.852 -35.281 -16.719 1 96.06 218 ALA A N 1
ATOM 1693 C CA . ALA A 1 218 ? 13.398 -36.625 -16.938 1 96.06 218 ALA A CA 1
ATOM 1694 C C . ALA A 1 218 ? 12.289 -37.656 -16.969 1 96.06 218 ALA A C 1
ATOM 1696 O O . ALA A 1 218 ? 12.242 -38.5 -17.859 1 96.06 218 ALA A O 1
ATOM 1697 N N . LYS A 1 219 ? 11.484 -37.5 -16.047 1 94.94 219 LYS A N 1
ATOM 1698 C CA . LYS A 1 219 ? 10.391 -38.469 -15.891 1 94.94 219 LYS A CA 1
ATOM 1699 C C . LYS A 1 219 ? 9.438 -38.406 -17.078 1 94.94 219 LYS A C 1
ATOM 1701 O O . LYS A 1 219 ? 9.148 -39.438 -17.703 1 94.94 219 LYS A O 1
ATOM 1706 N N . GLN A 1 220 ? 9.039 -37.281 -17.469 1 94.44 220 GLN A N 1
ATOM 1707 C CA . GLN A 1 220 ? 8.016 -37.156 -18.5 1 94.44 220 GLN A CA 1
ATOM 1708 C C . GLN A 1 220 ? 8.586 -37.438 -19.891 1 94.44 220 GLN A C 1
ATOM 1710 O O . GLN A 1 220 ? 7.875 -37.906 -20.766 1 94.44 220 GLN A O 1
ATOM 1715 N N . LEU A 1 221 ? 9.844 -37.156 -20.047 1 96.12 221 LEU A N 1
ATOM 1716 C CA . LEU A 1 221 ? 10.469 -37.375 -21.344 1 96.12 221 LEU A CA 1
ATOM 1717 C C . LEU A 1 221 ? 11.188 -38.719 -21.391 1 96.12 221 LEU A C 1
ATOM 1719 O O . LEU A 1 221 ? 11.805 -39.062 -22.406 1 96.12 221 LEU A O 1
ATOM 1723 N N . GLU A 1 222 ? 11.102 -39.438 -20.281 1 95.12 222 GLU A N 1
ATOM 1724 C CA . GLU A 1 222 ? 11.766 -40.75 -20.172 1 95.12 222 GLU A CA 1
ATOM 1725 C C . GLU A 1 222 ? 13.258 -40.625 -20.453 1 95.12 222 GLU A C 1
ATOM 1727 O O . GLU A 1 222 ? 13.797 -41.344 -21.297 1 95.12 222 GLU A O 1
ATOM 1732 N N . LEU A 1 223 ? 13.781 -39.719 -19.812 1 96 223 LEU A N 1
ATOM 1733 C CA . LEU A 1 223 ? 15.219 -39.469 -19.844 1 96 223 LEU A CA 1
ATOM 1734 C C . LEU A 1 223 ? 15.828 -39.625 -18.453 1 96 223 LEU A C 1
ATOM 1736 O O . LEU A 1 223 ? 15.102 -39.656 -17.453 1 96 223 LEU A O 1
ATOM 1740 N N . SER A 1 224 ? 17.141 -39.906 -18.375 1 95.19 224 SER A N 1
ATOM 1741 C CA . SER A 1 224 ? 17.859 -39.719 -17.109 1 95.19 224 SER A CA 1
ATOM 1742 C C . SER A 1 224 ? 18.062 -38.25 -16.812 1 95.19 224 SER A C 1
ATOM 1744 O O . SER A 1 224 ? 18.094 -37.438 -17.719 1 95.19 224 SER A O 1
ATOM 1746 N N . GLU A 1 225 ? 18.219 -37.938 -15.547 1 95.69 225 GLU A N 1
ATOM 1747 C CA . GLU A 1 225 ? 18.531 -36.562 -15.164 1 95.69 225 GLU A CA 1
ATOM 1748 C C . GLU A 1 225 ? 19.828 -36.062 -15.805 1 95.69 225 GLU A C 1
ATOM 1750 O O . GLU A 1 225 ? 19.938 -34.906 -16.203 1 95.69 225 GLU A O 1
ATOM 1755 N N . SER A 1 226 ? 20.781 -37 -15.922 1 95.56 226 SER A N 1
ATOM 1756 C CA . SER A 1 226 ? 22.062 -36.656 -16.547 1 95.56 226 SER A CA 1
ATOM 1757 C C . SER A 1 226 ? 21.875 -36.25 -18 1 95.56 226 SER A C 1
ATOM 1759 O O . SER A 1 226 ? 22.531 -35.344 -18.484 1 95.56 226 SER A O 1
ATOM 1761 N N . THR A 1 227 ? 21.016 -36.969 -18.688 1 95.56 227 THR A N 1
ATOM 1762 C CA . THR A 1 227 ? 20.75 -36.656 -20.078 1 95.56 227 THR A CA 1
ATOM 1763 C C . THR A 1 227 ? 20.078 -35.281 -20.203 1 95.56 227 THR A C 1
ATOM 1765 O O . THR A 1 227 ? 20.391 -34.5 -21.125 1 95.56 227 THR A O 1
ATOM 1768 N N . VAL A 1 228 ? 19.203 -34.906 -19.266 1 96.56 228 VAL A N 1
ATOM 1769 C CA . VAL A 1 228 ? 18.547 -33.625 -19.266 1 96.56 228 VAL A CA 1
ATOM 1770 C C . VAL A 1 228 ? 19.594 -32.5 -19.141 1 96.56 228 VAL A C 1
ATOM 1772 O O . VAL A 1 228 ? 19.578 -31.547 -19.906 1 96.56 228 VAL A O 1
ATOM 1775 N N . TYR A 1 229 ? 20.484 -32.688 -18.219 1 94.31 229 TYR A N 1
ATOM 1776 C CA . TYR A 1 229 ? 21.547 -31.719 -18.016 1 94.31 229 TYR A CA 1
ATOM 1777 C C . TYR A 1 229 ? 22.406 -31.578 -19.266 1 94.31 229 TYR A C 1
ATOM 1779 O O . TYR A 1 229 ? 22.812 -30.484 -19.625 1 94.31 229 TYR A O 1
ATOM 1787 N N . ARG A 1 230 ? 22.672 -32.719 -19.828 1 93.94 230 ARG A N 1
ATOM 1788 C CA . ARG A 1 230 ? 23.453 -32.719 -21.062 1 93.94 230 ARG A CA 1
ATOM 1789 C C . ARG A 1 230 ? 22.75 -31.922 -22.156 1 93.94 230 ARG A C 1
ATOM 1791 O O . ARG A 1 230 ? 23.391 -31.125 -22.859 1 93.94 230 ARG A O 1
ATOM 1798 N N . TYR A 1 231 ? 21.516 -32.125 -22.312 1 95 231 TYR A N 1
ATOM 1799 C CA . TYR A 1 231 ? 20.75 -31.406 -23.328 1 95 231 TYR A CA 1
ATOM 1800 C C . TYR A 1 231 ? 20.75 -29.906 -23.062 1 95 231 TYR A C 1
ATOM 1802 O O . TYR A 1 231 ? 20.859 -29.109 -23.984 1 95 231 TYR A O 1
ATOM 1810 N N . ILE A 1 232 ? 20.609 -29.5 -21.781 1 94.19 232 ILE A N 1
ATOM 1811 C CA . ILE A 1 232 ? 20.625 -28.109 -21.391 1 94.19 232 ILE A CA 1
ATOM 1812 C C . ILE A 1 232 ? 21.953 -27.469 -21.766 1 94.19 232 ILE A C 1
ATOM 1814 O O . ILE A 1 232 ? 22 -26.359 -22.297 1 94.19 232 ILE A O 1
ATOM 1818 N N . SER A 1 233 ? 23.031 -28.156 -21.484 1 91.5 233 SER A N 1
ATOM 1819 C CA . SER A 1 233 ? 24.375 -27.656 -21.75 1 91.5 233 SER A CA 1
ATOM 1820 C C . SER A 1 233 ? 24.625 -27.469 -23.234 1 91.5 233 SER A C 1
ATOM 1822 O O . SER A 1 233 ? 25.422 -26.625 -23.641 1 91.5 233 SER A O 1
ATOM 1824 N N . LEU A 1 234 ? 23.984 -28.312 -23.984 1 89.75 234 LEU A N 1
ATOM 1825 C CA . LEU A 1 234 ? 24.156 -28.25 -25.438 1 89.75 234 LEU A CA 1
ATOM 1826 C C . LEU A 1 234 ? 23.469 -27.016 -26.016 1 89.75 234 LEU A C 1
ATOM 1828 O O . LEU A 1 234 ? 23.75 -26.625 -27.156 1 89.75 234 LEU A O 1
ATOM 1832 N N . LYS A 1 235 ? 22.484 -26.516 -25.219 1 82.81 235 LYS A N 1
ATOM 1833 C CA . LYS A 1 235 ? 21.844 -25.281 -25.672 1 82.81 235 LYS A CA 1
ATOM 1834 C C . LYS A 1 235 ? 22.797 -24.094 -25.562 1 82.81 235 LYS A C 1
ATOM 1836 O O . LYS A 1 235 ? 22.734 -23.172 -26.391 1 82.81 235 LYS A O 1
ATOM 1841 N N . GLU A 1 236 ? 23.531 -23.828 -24.375 1 63.28 236 GLU A N 1
ATOM 1842 C CA . GLU A 1 236 ? 24.453 -22.734 -24.125 1 63.28 236 GLU A CA 1
ATOM 1843 C C . GLU A 1 236 ? 25.547 -22.672 -25.188 1 63.28 236 GLU A C 1
ATOM 1845 O O . GLU A 1 236 ? 26.219 -21.656 -25.344 1 63.28 236 GLU A O 1
ATOM 1850 N N . ASP A 1 237 ? 25.734 -23.719 -26 1 48.25 237 ASP A N 1
ATOM 1851 C CA . ASP A 1 237 ? 26.734 -23.625 -27.062 1 48.25 237 ASP A CA 1
ATOM 1852 C C . ASP A 1 237 ? 26.094 -23.047 -28.328 1 48.25 237 ASP A C 1
ATOM 1854 O O . ASP A 1 237 ? 24.969 -23.375 -28.672 1 48.25 237 ASP A O 1
ATOM 1858 N N . MET B 1 1 ? 58.969 -1.519 10.219 1 27 1 MET B N 1
ATOM 1859 C CA . MET B 1 1 ? 57.844 -2.402 9.906 1 27 1 MET B CA 1
ATOM 1860 C C . MET B 1 1 ? 56.531 -1.724 10.219 1 27 1 MET B C 1
ATOM 1862 O O . MET B 1 1 ? 56.156 -1.583 11.383 1 27 1 MET B O 1
ATOM 1866 N N . TYR B 1 2 ? 56.094 -0.728 9.461 1 34.03 2 TYR B N 1
ATOM 1867 C CA . TYR B 1 2 ? 54.906 0.055 9.703 1 34.03 2 TYR B CA 1
ATOM 1868 C C . TYR B 1 2 ? 53.656 -0.725 9.305 1 34.03 2 TYR B C 1
ATOM 1870 O O . TYR B 1 2 ? 53.594 -1.329 8.227 1 34.03 2 TYR B O 1
ATOM 1878 N N . ILE B 1 3 ? 52.875 -1.309 10.25 1 33.19 3 ILE B N 1
ATOM 1879 C CA . ILE B 1 3 ? 51.625 -2.01 10.117 1 33.19 3 ILE B CA 1
ATOM 1880 C C . ILE B 1 3 ? 50.531 -1.029 9.68 1 33.19 3 ILE B C 1
ATOM 1882 O O . ILE B 1 3 ? 50.219 -0.063 10.383 1 33.19 3 ILE B O 1
ATOM 1886 N N . LYS B 1 4 ? 50.344 -0.89 8.406 1 33.16 4 LYS B N 1
ATOM 1887 C CA . LYS B 1 4 ? 49.188 -0.152 7.891 1 33.16 4 LYS B CA 1
ATOM 1888 C C . LYS B 1 4 ? 47.906 -0.882 8.195 1 33.16 4 LYS B C 1
ATOM 1890 O O . LYS B 1 4 ? 47.719 -2.035 7.797 1 33.16 4 LYS B O 1
ATOM 1895 N N . ILE B 1 5 ? 47.25 -0.533 9.211 1 34.91 5 ILE B N 1
ATOM 1896 C CA . ILE B 1 5 ? 45.906 -0.952 9.539 1 34.91 5 ILE B CA 1
ATOM 1897 C C . ILE B 1 5 ? 44.938 -0.407 8.484 1 34.91 5 ILE B C 1
ATOM 1899 O O . ILE B 1 5 ? 44.812 0.807 8.297 1 34.91 5 ILE B O 1
ATOM 1903 N N . ILE B 1 6 ? 44.812 -1.046 7.391 1 34.09 6 ILE B N 1
ATOM 1904 C CA . ILE B 1 6 ? 43.75 -0.716 6.449 1 34.09 6 ILE B CA 1
ATOM 1905 C C . ILE B 1 6 ? 42.406 -0.946 7.105 1 34.09 6 ILE B C 1
ATOM 1907 O O . ILE B 1 6 ? 42.062 -2.074 7.477 1 34.09 6 ILE B O 1
ATOM 1911 N N . LYS B 1 7 ? 41.906 0.01 7.773 1 34.59 7 LYS B N 1
ATOM 1912 C CA . LYS B 1 7 ? 40.531 -0.017 8.25 1 34.59 7 LYS B CA 1
ATOM 1913 C C . LYS B 1 7 ? 39.531 -0.172 7.09 1 34.59 7 LYS B C 1
ATOM 1915 O O . LYS B 1 7 ? 39.5 0.67 6.191 1 34.59 7 LYS B O 1
ATOM 1920 N N . THR B 1 8 ? 39.375 -1.317 6.609 1 34.25 8 THR B N 1
ATOM 1921 C CA . THR B 1 8 ? 38.25 -1.598 5.715 1 34.25 8 THR B CA 1
ATOM 1922 C C . THR B 1 8 ? 36.969 -1.071 6.297 1 34.25 8 THR B C 1
ATOM 1924 O O . THR B 1 8 ? 36.5 -1.562 7.328 1 34.25 8 THR B O 1
ATOM 1927 N N . VAL B 1 9 ? 36.844 0.174 6.418 1 30.69 9 VAL B N 1
ATOM 1928 C CA . VAL B 1 9 ? 35.5 0.673 6.77 1 30.69 9 VAL B CA 1
ATOM 1929 C C . VAL B 1 9 ? 34.469 -0.009 5.906 1 30.69 9 VAL B C 1
ATOM 1931 O O . VAL B 1 9 ? 34.562 -0.009 4.676 1 30.69 9 VAL B O 1
ATOM 1934 N N . LYS B 1 10 ? 33.969 -1.048 6.328 1 35.94 10 LYS B N 1
ATOM 1935 C CA . LYS B 1 10 ? 32.75 -1.589 5.773 1 35.94 10 LYS B CA 1
ATOM 1936 C C . LYS B 1 10 ? 31.797 -0.47 5.355 1 35.94 10 LYS B C 1
ATOM 1938 O O . LYS B 1 10 ? 31.344 0.323 6.188 1 35.94 10 LYS B O 1
ATOM 1943 N N . GLU B 1 11 ? 32.062 0.268 4.324 1 37.38 11 GLU B N 1
ATOM 1944 C CA . GLU B 1 11 ? 31.156 1.254 3.773 1 37.38 11 GLU B CA 1
ATOM 1945 C C . GLU B 1 11 ? 29.703 0.781 3.891 1 37.38 11 GLU B C 1
ATOM 1947 O O . GLU B 1 11 ? 29.328 -0.226 3.289 1 37.38 11 GLU B O 1
ATOM 1952 N N . VAL B 1 12 ? 29.203 0.764 5.078 1 44.25 12 VAL B N 1
ATOM 1953 C CA . VAL B 1 12 ? 27.781 0.525 5.312 1 44.25 12 VAL B CA 1
ATOM 1954 C C . VAL B 1 12 ? 26.953 1.295 4.289 1 44.25 12 VAL B C 1
ATOM 1956 O O . VAL B 1 12 ? 27.062 2.52 4.188 1 44.25 12 VAL B O 1
ATOM 1959 N N . PHE B 1 13 ? 26.828 0.838 3.047 1 49.66 13 PHE B N 1
ATOM 1960 C CA . PHE B 1 13 ? 26.031 1.302 1.916 1 49.66 13 PHE B CA 1
ATOM 1961 C C . PHE B 1 13 ? 24.672 1.809 2.383 1 49.66 13 PHE B C 1
ATOM 1963 O O . PHE B 1 13 ? 23.828 1.023 2.82 1 49.66 13 PHE B O 1
ATOM 1970 N N . ILE B 1 14 ? 24.609 3.119 3.004 1 63.66 14 ILE B N 1
ATOM 1971 C CA . ILE B 1 14 ? 23.359 3.701 3.5 1 63.66 14 ILE B CA 1
ATOM 1972 C C . ILE B 1 14 ? 22.547 4.246 2.33 1 63.66 14 ILE B C 1
ATOM 1974 O O . ILE B 1 14 ? 23.078 4.918 1.449 1 63.66 14 ILE B O 1
ATOM 1978 N N . MET B 1 15 ? 21.406 3.717 1.901 1 79.12 15 MET B N 1
ATOM 1979 C CA . MET B 1 15 ? 20.453 4.246 0.92 1 79.12 15 MET B CA 1
ATOM 1980 C C . MET B 1 15 ? 20.219 5.734 1.143 1 79.12 15 MET B C 1
ATOM 1982 O O . MET B 1 15 ? 20.062 6.18 2.279 1 79.12 15 MET B O 1
ATOM 1986 N N . THR B 1 16 ? 20.406 6.602 0.007 1 86.88 16 THR B N 1
ATOM 1987 C CA . THR B 1 16 ? 20.078 8.016 0.141 1 86.88 16 THR B CA 1
ATOM 1988 C C . THR B 1 16 ? 18.562 8.227 0.23 1 86.88 16 THR B C 1
ATOM 1990 O O . THR B 1 16 ? 17.797 7.344 -0.156 1 86.88 16 THR B O 1
ATOM 1993 N N . ASN B 1 17 ? 18.156 9.312 0.791 1 90.81 17 ASN B N 1
ATOM 1994 C CA . ASN B 1 17 ? 16.75 9.656 0.875 1 90.81 17 ASN B CA 1
ATOM 1995 C C . ASN B 1 17 ? 16.094 9.68 -0.504 1 90.81 17 ASN B C 1
ATOM 1997 O O . ASN B 1 17 ? 14.977 9.195 -0.675 1 90.81 17 ASN B O 1
ATOM 2001 N N . LYS B 1 18 ? 16.844 10.258 -1.433 1 90.12 18 LYS B N 1
ATOM 2002 C CA . LYS B 1 18 ? 16.328 10.383 -2.791 1 90.12 18 LYS B CA 1
ATOM 2003 C C . LYS B 1 18 ? 16.094 9.016 -3.422 1 90.12 18 LYS B C 1
ATOM 2005 O O . LYS B 1 18 ? 15.102 8.82 -4.141 1 90.12 18 LYS B O 1
ATOM 2010 N N . GLU B 1 19 ? 16.984 8.102 -3.209 1 89.25 19 GLU B N 1
ATOM 2011 C CA . GLU B 1 19 ? 16.859 6.746 -3.742 1 89.25 19 GLU B CA 1
ATOM 2012 C C . GLU B 1 19 ? 15.641 6.035 -3.17 1 89.25 19 GLU B C 1
ATOM 2014 O O . GLU B 1 19 ? 14.898 5.371 -3.9 1 89.25 19 GLU B O 1
ATOM 2019 N N . ILE B 1 20 ? 15.445 6.172 -1.901 1 91.94 20 ILE B N 1
ATOM 2020 C CA . ILE B 1 20 ? 14.312 5.531 -1.243 1 91.94 20 ILE B CA 1
ATOM 2021 C C . ILE B 1 20 ? 13.008 6.133 -1.763 1 91.94 20 ILE B C 1
ATOM 2023 O O . ILE B 1 20 ? 12.078 5.402 -2.115 1 91.94 20 ILE B O 1
ATOM 2027 N N . LEU B 1 21 ? 12.938 7.461 -1.84 1 94.81 21 LEU B N 1
ATOM 2028 C CA . LEU B 1 21 ? 11.727 8.133 -2.287 1 94.81 21 LEU B CA 1
ATOM 2029 C C . LEU B 1 21 ? 11.414 7.789 -3.738 1 94.81 21 LEU B C 1
ATOM 2031 O O . LEU B 1 21 ? 10.242 7.707 -4.125 1 94.81 21 LEU B O 1
ATOM 2035 N N . SER B 1 22 ? 12.43 7.547 -4.543 1 93.12 22 SER B N 1
ATOM 2036 C CA . SER B 1 22 ? 12.242 7.215 -5.953 1 93.12 22 SER B CA 1
ATOM 2037 C C . SER B 1 22 ? 11.523 5.879 -6.113 1 93.12 22 SER B C 1
ATOM 2039 O O . SER B 1 22 ? 10.812 5.664 -7.098 1 93.12 22 SER B O 1
ATOM 2041 N N . ILE B 1 23 ? 11.672 5 -5.176 1 91.81 23 ILE B N 1
ATOM 2042 C CA . ILE B 1 23 ? 11.023 3.693 -5.188 1 91.81 23 ILE B CA 1
ATOM 2043 C C . ILE B 1 23 ? 9.508 3.873 -5.074 1 91.81 23 ILE B C 1
ATOM 2045 O O . ILE B 1 23 ? 8.742 3.088 -5.637 1 91.81 23 ILE B O 1
ATOM 2049 N N . PHE B 1 24 ? 9.047 4.984 -4.488 1 95.75 24 PHE B N 1
ATOM 2050 C CA . PHE B 1 24 ? 7.637 5.176 -4.18 1 95.75 24 PHE B CA 1
ATOM 2051 C C . PHE B 1 24 ? 6.918 5.867 -5.332 1 95.75 24 PHE B C 1
ATOM 2053 O O . PHE B 1 24 ? 5.688 5.859 -5.398 1 95.75 24 PHE B O 1
ATOM 2060 N N . VAL B 1 25 ? 7.645 6.449 -6.223 1 95.75 25 VAL B N 1
ATOM 2061 C CA . VAL B 1 25 ? 7.027 7.211 -7.305 1 95.75 25 VAL B CA 1
ATOM 2062 C C . VAL B 1 25 ? 6.152 6.289 -8.156 1 95.75 25 VAL B C 1
ATOM 2064 O O . VAL B 1 25 ? 4.977 6.574 -8.383 1 95.75 25 VAL B O 1
ATOM 2067 N N . PRO B 1 26 ? 6.684 5.133 -8.633 1 95 26 PRO B N 1
ATOM 2068 C CA . PRO B 1 26 ? 5.824 4.246 -9.414 1 95 26 PRO B CA 1
ATOM 2069 C C . PRO B 1 26 ? 4.703 3.625 -8.586 1 95 26 PRO B C 1
ATOM 2071 O O . PRO B 1 26 ? 3.68 3.209 -9.133 1 95 26 PRO B O 1
ATOM 2074 N N . ILE B 1 27 ? 4.844 3.559 -7.309 1 96.31 27 ILE B N 1
ATOM 2075 C CA . ILE B 1 27 ? 3.814 3.047 -6.41 1 96.31 27 ILE B CA 1
ATOM 2076 C C . ILE B 1 27 ? 2.588 3.955 -6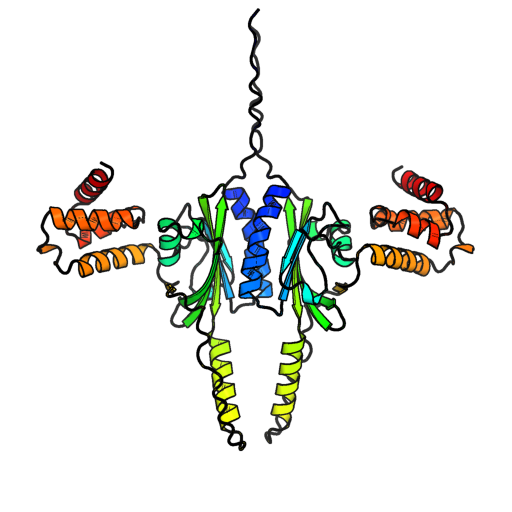.465 1 96.31 27 ILE B C 1
ATOM 2078 O O . ILE B 1 27 ? 1.451 3.479 -6.426 1 96.31 27 ILE B O 1
ATOM 2082 N N . VAL B 1 28 ? 2.846 5.266 -6.547 1 97.5 28 VAL B N 1
ATOM 2083 C CA . VAL B 1 28 ? 1.768 6.242 -6.66 1 97.5 28 VAL B CA 1
ATOM 2084 C C . VAL B 1 28 ? 0.898 5.914 -7.875 1 97.5 28 VAL B C 1
ATOM 2086 O O . VAL B 1 28 ? -0.331 5.895 -7.777 1 97.5 28 VAL B O 1
ATOM 2089 N N . ASN B 1 29 ? 1.496 5.586 -8.969 1 95.62 29 ASN B N 1
ATOM 2090 C CA . ASN B 1 29 ? 0.779 5.262 -10.203 1 95.62 29 ASN B CA 1
ATOM 2091 C C . ASN B 1 29 ? 0.059 3.922 -10.094 1 95.62 29 ASN B C 1
ATOM 2093 O O . ASN B 1 29 ? -1.088 3.791 -10.523 1 95.62 29 ASN B O 1
ATOM 2097 N N . PHE B 1 30 ? 0.714 2.994 -9.617 1 96.44 30 PHE B N 1
ATOM 2098 C CA . PHE B 1 30 ? 0.201 1.636 -9.477 1 96.44 30 PHE B CA 1
ATOM 2099 C C . PHE B 1 30 ? -1.093 1.627 -8.672 1 96.44 30 PHE B C 1
ATOM 2101 O O . PHE B 1 30 ? -2.119 1.129 -9.141 1 96.44 30 PHE B O 1
ATOM 2108 N N . PHE B 1 31 ? -1.084 2.295 -7.559 1 96.31 31 PHE B N 1
ATOM 2109 C CA . PHE B 1 31 ? -2.242 2.244 -6.672 1 96.31 31 PHE B CA 1
ATOM 2110 C C . PHE B 1 31 ? -3.334 3.191 -7.16 1 96.31 31 PHE B C 1
ATOM 2112 O O . PHE B 1 31 ? -4.516 2.975 -6.887 1 96.31 31 PHE B O 1
ATOM 2119 N N . SER B 1 32 ? -2.906 4.238 -7.816 1 96.19 32 SER B N 1
ATOM 2120 C CA . SER B 1 32 ? -3.924 5.09 -8.422 1 96.19 32 SER B CA 1
ATOM 2121 C C . SER B 1 32 ? -4.793 4.305 -9.398 1 96.19 32 SER B C 1
ATOM 2123 O O . SER B 1 32 ? -6.008 4.516 -9.469 1 96.19 32 SER B O 1
ATOM 2125 N N . GLU B 1 33 ? -4.203 3.416 -10.164 1 94.06 33 GLU B N 1
ATOM 2126 C CA . GLU B 1 33 ? -4.938 2.605 -11.133 1 94.06 33 GLU B CA 1
ATOM 2127 C C . GLU B 1 33 ? -5.824 1.581 -10.43 1 94.06 33 GLU B C 1
ATOM 2129 O O . GLU B 1 33 ? -6.93 1.29 -10.891 1 94.06 33 GLU B O 1
ATOM 2134 N N . ILE B 1 34 ? -5.363 1.107 -9.344 1 93.88 34 ILE B N 1
ATOM 2135 C CA . ILE B 1 34 ? -6.086 0.061 -8.633 1 93.88 34 ILE B CA 1
ATOM 2136 C C . ILE B 1 34 ? -7.266 0.671 -7.875 1 93.88 34 ILE B C 1
ATOM 2138 O O . ILE B 1 34 ? -8.367 0.126 -7.895 1 93.88 34 ILE B O 1
ATOM 2142 N N . LEU B 1 35 ? -7.027 1.775 -7.191 1 93.94 35 LEU B N 1
ATOM 2143 C CA . LEU B 1 35 ? -8.016 2.354 -6.293 1 93.94 35 LEU B CA 1
ATOM 2144 C C . LEU B 1 35 ? -9 3.236 -7.059 1 93.94 35 LEU B C 1
ATOM 2146 O O . LEU B 1 35 ? -10.102 3.51 -6.574 1 93.94 35 LEU B O 1
ATOM 2150 N N . GLY B 1 36 ? -8.547 3.707 -8.227 1 93.25 36 GLY B N 1
ATOM 2151 C CA . GLY B 1 36 ? -9.461 4.461 -9.07 1 93.25 36 GLY B CA 1
ATOM 2152 C C . GLY B 1 36 ? -9.391 5.957 -8.844 1 93.25 36 GLY B C 1
ATOM 2153 O O . GLY B 1 36 ? -8.617 6.426 -8 1 93.25 36 GLY B O 1
ATOM 2154 N N . GLU B 1 37 ? -10.266 6.645 -9.516 1 94.88 37 GLU B N 1
ATOM 2155 C CA . GLU B 1 37 ? -10.203 8.102 -9.609 1 94.88 37 GLU B CA 1
ATOM 2156 C C . GLU B 1 37 ? -10.711 8.758 -8.328 1 94.88 37 GLU B C 1
ATOM 2158 O O . GLU B 1 37 ? -10.453 9.938 -8.078 1 94.88 37 GLU B O 1
ATOM 2163 N N . ASN B 1 38 ? -11.391 8.062 -7.488 1 94.94 38 ASN B N 1
ATOM 2164 C CA . ASN B 1 38 ? -11.938 8.641 -6.262 1 94.94 38 ASN B CA 1
ATOM 2165 C C . ASN B 1 38 ? -10.867 8.773 -5.184 1 94.94 38 ASN B C 1
ATOM 2167 O O . ASN B 1 38 ? -11.102 9.391 -4.145 1 94.94 38 ASN B O 1
ATOM 2171 N N . THR B 1 39 ? -9.719 8.25 -5.406 1 97.12 39 THR B N 1
ATOM 2172 C CA . THR B 1 39 ? -8.648 8.297 -4.414 1 97.12 39 THR B CA 1
ATOM 2173 C C . THR B 1 39 ? -7.477 9.133 -4.914 1 97.12 39 THR B C 1
ATOM 2175 O O . THR B 1 39 ? -6.902 8.844 -5.965 1 97.12 39 THR B O 1
ATOM 2178 N N . GLU B 1 40 ? -7.16 10.164 -4.23 1 97.81 40 GLU B N 1
ATOM 2179 C CA . GLU B 1 40 ? -5.941 10.938 -4.449 1 97.81 40 GLU B CA 1
ATOM 2180 C C . GLU B 1 40 ? -4.75 10.297 -3.746 1 97.81 40 GLU B C 1
ATOM 2182 O O . GLU B 1 40 ? -4.84 9.922 -2.576 1 97.81 40 GLU B O 1
ATOM 2187 N N . ILE B 1 41 ? -3.684 10.148 -4.449 1 98 41 ILE B N 1
ATOM 2188 C CA . ILE B 1 41 ? -2.459 9.602 -3.869 1 98 41 ILE B CA 1
ATOM 2189 C C . ILE B 1 41 ? -1.33 10.617 -4 1 98 41 ILE B C 1
ATOM 2191 O O . ILE B 1 41 ? -1.041 11.102 -5.102 1 98 41 ILE B O 1
ATOM 2195 N N . VAL B 1 42 ? -0.674 10.922 -2.928 1 97.62 42 VAL B N 1
ATOM 2196 C CA . VAL B 1 42 ? 0.333 11.977 -2.893 1 97.62 42 VAL B CA 1
ATOM 2197 C C . VAL B 1 42 ? 1.598 11.461 -2.209 1 97.62 42 VAL B C 1
ATOM 2199 O O . VAL B 1 42 ? 1.524 10.789 -1.177 1 97.62 42 VAL B O 1
ATOM 2202 N N . LEU B 1 43 ? 2.713 11.703 -2.795 1 98.19 43 LEU B N 1
ATOM 2203 C CA . LEU B 1 43 ? 4.012 11.43 -2.193 1 98.19 43 LEU B CA 1
ATOM 2204 C C . LEU B 1 43 ? 4.719 12.727 -1.807 1 98.19 43 LEU B C 1
ATOM 2206 O O . LEU B 1 43 ? 4.93 13.594 -2.654 1 98.19 43 LEU B O 1
ATOM 2210 N N . HIS B 1 44 ? 5.094 12.836 -0.578 1 95.88 44 HIS B N 1
ATOM 2211 C CA . HIS B 1 44 ? 5.77 14.023 -0.068 1 95.88 44 HIS B CA 1
ATOM 2212 C C . HIS B 1 44 ? 7.23 13.727 0.261 1 95.88 44 HIS B C 1
ATOM 2214 O O . HIS B 1 44 ? 7.539 12.68 0.832 1 95.88 44 HIS B O 1
ATOM 2220 N N . ASP B 1 45 ? 8.055 14.648 -0.127 1 94.88 45 ASP B N 1
ATOM 2221 C CA . ASP B 1 45 ? 9.391 14.781 0.445 1 94.88 45 ASP B CA 1
ATOM 2222 C C . ASP B 1 45 ? 9.391 15.758 1.616 1 94.88 45 ASP B C 1
ATOM 2224 O O . ASP B 1 45 ? 9.234 16.969 1.423 1 94.88 45 ASP B O 1
ATOM 2228 N N . VAL B 1 46 ? 9.648 15.281 2.834 1 89.25 46 VAL B N 1
ATOM 2229 C CA . VAL B 1 46 ? 9.43 16.109 4.012 1 89.25 46 VAL B CA 1
ATOM 2230 C C . VAL B 1 46 ? 10.625 17.047 4.219 1 89.25 46 VAL B C 1
ATOM 2232 O O . VAL B 1 46 ? 10.539 18.016 4.973 1 89.25 46 VAL B O 1
ATOM 2235 N N . SER B 1 47 ? 11.688 16.781 3.508 1 84.38 47 SER B N 1
ATOM 2236 C CA . SER B 1 47 ? 12.875 17.625 3.631 1 84.38 47 SER B CA 1
ATOM 2237 C C . SER B 1 47 ? 12.641 19 3.021 1 84.38 47 SER B C 1
ATOM 2239 O O . SER B 1 47 ? 13.383 19.938 3.297 1 84.38 47 SER B O 1
ATOM 2241 N N . ASN B 1 48 ? 11.641 19.109 2.162 1 84.5 48 ASN B N 1
ATOM 2242 C CA . ASN B 1 48 ? 11.266 20.359 1.536 1 84.5 48 ASN B CA 1
ATOM 2243 C C . ASN B 1 48 ? 9.781 20.672 1.738 1 84.5 48 ASN B C 1
ATOM 2245 O O . ASN B 1 48 ? 8.992 20.594 0.795 1 84.5 48 ASN B O 1
ATOM 2249 N N . PRO B 1 49 ? 9.398 21.125 2.926 1 83.19 49 PRO B N 1
ATOM 2250 C CA . PRO B 1 49 ? 7.996 21.281 3.303 1 83.19 49 PRO B CA 1
ATOM 2251 C C . PRO B 1 49 ? 7.242 22.234 2.385 1 83.19 49 PRO B C 1
ATOM 2253 O O . PRO B 1 49 ? 6.035 22.078 2.174 1 83.19 49 PRO B O 1
ATOM 2256 N N . GLU B 1 50 ? 7.828 23.25 1.784 1 82 50 GLU B N 1
ATOM 2257 C CA . GLU B 1 50 ? 7.172 24.234 0.938 1 82 50 GLU B CA 1
ATOM 2258 C C . GLU B 1 50 ? 6.93 23.688 -0.466 1 82 50 GLU B C 1
ATOM 2260 O O . GLU B 1 50 ? 6.078 24.203 -1.197 1 82 50 GLU B O 1
ATOM 2265 N N . HIS B 1 51 ? 7.75 22.781 -0.871 1 89.25 51 HIS B N 1
ATOM 2266 C CA . HIS B 1 51 ? 7.617 22.078 -2.15 1 89.25 51 HIS B CA 1
ATOM 2267 C C . HIS B 1 51 ? 7.719 20.578 -1.974 1 89.25 51 HIS B C 1
ATOM 2269 O O . HIS B 1 51 ? 8.523 19.922 -2.639 1 89.25 51 HIS B O 1
ATOM 2275 N N . SER B 1 52 ? 6.832 20.047 -1.172 1 92.06 52 SER B N 1
ATOM 2276 C CA . SER B 1 52 ? 7.008 18.703 -0.632 1 92.06 52 SER B CA 1
ATOM 2277 C C . SER B 1 52 ? 6.449 17.656 -1.582 1 92.06 52 SER B C 1
ATOM 2279 O O . SER B 1 52 ? 6.918 16.516 -1.6 1 92.06 52 SER B O 1
ATOM 2281 N N . VAL B 1 53 ? 5.391 17.984 -2.41 1 95.44 53 VAL B N 1
ATOM 2282 C CA . VAL B 1 53 ? 4.758 16.984 -3.264 1 95.44 53 VAL B CA 1
ATOM 2283 C C . VAL B 1 53 ? 5.688 16.625 -4.422 1 95.44 53 VAL B C 1
ATOM 2285 O O . VAL B 1 53 ? 6.031 17.484 -5.234 1 95.44 53 VAL B O 1
ATOM 2288 N N . ILE B 1 54 ? 6.109 15.422 -4.555 1 96.88 54 ILE B N 1
ATOM 2289 C CA . ILE B 1 54 ? 7.047 15.031 -5.598 1 96.88 54 ILE B CA 1
ATOM 2290 C C . ILE B 1 54 ? 6.359 14.078 -6.578 1 96.88 54 ILE B C 1
ATOM 2292 O O . ILE B 1 54 ? 6.863 13.844 -7.68 1 96.88 54 ILE B O 1
ATOM 2296 N N . ALA B 1 55 ? 5.277 13.453 -6.246 1 97.75 55 ALA B N 1
ATOM 2297 C CA . ALA B 1 55 ? 4.402 12.664 -7.113 1 97.75 55 ALA B CA 1
ATOM 2298 C C . ALA B 1 55 ? 2.953 12.75 -6.648 1 97.75 55 ALA B C 1
ATOM 2300 O O . ALA B 1 55 ? 2.682 12.805 -5.445 1 97.75 55 ALA B O 1
ATOM 2301 N N . ILE B 1 56 ? 2.045 12.82 -7.598 1 97.94 56 ILE B N 1
ATOM 2302 C CA . ILE B 1 56 ? 0.638 12.938 -7.234 1 97.94 56 ILE B CA 1
ATOM 2303 C C . ILE B 1 56 ? -0.236 12.398 -8.367 1 97.94 56 ILE B C 1
ATOM 2305 O O . ILE B 1 56 ? 0.07 12.594 -9.547 1 97.94 56 ILE B O 1
ATOM 2309 N N . GLN B 1 57 ? -1.207 11.648 -8.023 1 97.81 57 GLN B N 1
ATOM 2310 C CA . GLN B 1 57 ? -2.277 11.227 -8.922 1 97.81 57 GLN B CA 1
ATOM 2311 C C . GLN B 1 57 ? -3.641 11.672 -8.398 1 97.81 57 GLN B C 1
ATOM 2313 O O . GLN B 1 57 ? -3.879 11.656 -7.191 1 97.81 57 GLN B O 1
ATOM 2318 N N . ASN B 1 58 ? -4.508 12.141 -9.336 1 96.81 58 ASN B N 1
ATOM 2319 C CA . ASN B 1 58 ? -5.852 12.617 -9.016 1 96.81 58 ASN B CA 1
ATOM 2320 C C . ASN B 1 58 ? -5.82 13.836 -8.102 1 96.81 58 ASN B C 1
ATOM 2322 O O . ASN B 1 58 ? -6.621 13.938 -7.172 1 96.81 58 ASN B O 1
ATOM 2326 N N . GLY B 1 59 ? -4.914 14.688 -8.352 1 95.81 59 GLY B N 1
ATOM 2327 C CA . GLY B 1 59 ? -4.719 15.891 -7.559 1 95.81 59 GLY B CA 1
ATOM 2328 C C . GLY B 1 59 ? -5.895 16.844 -7.633 1 95.81 59 GLY B C 1
ATOM 2329 O O . GLY B 1 59 ? -6.016 17.766 -6.809 1 95.81 59 GLY B O 1
ATOM 2330 N N . PHE B 1 60 ? -6.816 16.609 -8.555 1 93.44 60 PHE B N 1
ATOM 2331 C CA . PHE B 1 60 ? -7.953 17.5 -8.742 1 93.44 60 PHE B CA 1
ATOM 2332 C C . PHE B 1 60 ? -8.852 17.516 -7.516 1 93.44 60 PHE B C 1
ATOM 2334 O O . PHE B 1 60 ? -9.617 18.453 -7.301 1 93.44 60 PHE B O 1
ATOM 2341 N N . HIS B 1 61 ? -8.734 16.562 -6.652 1 93.88 61 HIS B N 1
ATOM 2342 C CA . HIS B 1 61 ? -9.547 16.5 -5.441 1 93.88 61 HIS B CA 1
ATOM 2343 C C . HIS B 1 61 ? -9.156 17.594 -4.465 1 93.88 61 HIS B C 1
ATOM 2345 O O . HIS B 1 61 ? -10.023 18.203 -3.83 1 93.88 61 HIS B O 1
ATOM 2351 N N . SER B 1 62 ? -7.902 17.828 -4.289 1 91.31 62 SER B N 1
ATOM 2352 C CA . SER B 1 62 ? -7.406 18.828 -3.348 1 91.31 62 SER B CA 1
ATOM 2353 C C . SER B 1 62 ? -6.91 20.062 -4.074 1 91.31 62 SER B C 1
ATOM 2355 O O . SER B 1 62 ? -6.703 21.109 -3.453 1 91.31 62 SER B O 1
ATOM 2357 N N . GLY B 1 63 ? -6.754 19.922 -5.379 1 92.31 63 GLY B N 1
ATOM 2358 C CA . GLY B 1 63 ? -6.172 21.016 -6.133 1 92.31 63 GLY B CA 1
ATOM 2359 C C . GLY B 1 63 ? -4.656 21.062 -6.059 1 92.31 63 GLY B C 1
ATOM 2360 O O . GLY B 1 63 ? -4.023 21.938 -6.648 1 92.31 63 GLY B O 1
ATOM 2361 N N . ARG B 1 64 ? -4.035 20.141 -5.391 1 91.44 64 ARG B N 1
ATOM 2362 C CA . ARG B 1 64 ? -2.584 20.094 -5.25 1 91.44 64 ARG B CA 1
ATOM 2363 C C . ARG B 1 64 ? -1.927 19.578 -6.523 1 91.44 64 ARG B C 1
ATOM 2365 O O . ARG B 1 64 ? -2.545 18.844 -7.293 1 91.44 64 ARG B O 1
ATOM 2372 N N . THR B 1 65 ? -0.711 20.047 -6.73 1 94.19 65 THR B N 1
ATOM 2373 C CA . THR B 1 65 ? 0.146 19.641 -7.84 1 94.19 65 THR B CA 1
ATOM 2374 C C . THR B 1 65 ? 1.562 19.359 -7.352 1 94.19 65 THR B C 1
ATOM 2376 O O . THR B 1 65 ? 1.883 19.594 -6.188 1 94.19 65 THR B O 1
ATOM 2379 N N . ILE B 1 66 ? 2.371 18.719 -8.266 1 95.81 66 ILE B N 1
ATOM 2380 C CA . ILE B 1 66 ? 3.783 18.562 -7.934 1 95.81 66 ILE B CA 1
ATOM 2381 C C . ILE B 1 66 ? 4.367 19.906 -7.504 1 95.81 66 ILE B C 1
ATOM 2383 O O . ILE B 1 66 ? 4.133 20.922 -8.156 1 95.81 66 ILE B O 1
ATOM 2387 N N . GLY B 1 67 ? 5.062 19.922 -6.406 1 92.75 67 GLY B N 1
ATOM 2388 C CA . GLY B 1 67 ? 5.633 21.156 -5.879 1 92.75 67 GLY B CA 1
ATOM 2389 C C . GLY B 1 67 ? 4.766 21.812 -4.82 1 92.75 67 GLY B C 1
ATOM 2390 O O . GLY B 1 67 ? 5.215 22.719 -4.121 1 92.75 67 GLY B O 1
ATOM 2391 N N . SER B 1 68 ? 3.543 21.344 -4.637 1 90.06 68 SER B N 1
ATOM 2392 C CA . SER B 1 68 ? 2.705 21.875 -3.562 1 90.06 68 SER B CA 1
ATOM 2393 C C . SER B 1 68 ? 3.32 21.594 -2.193 1 90.06 68 SER B C 1
ATOM 2395 O O . SER B 1 68 ? 4.152 20.703 -2.053 1 90.06 68 SER B O 1
ATOM 2397 N N . SER B 1 69 ? 2.879 22.328 -1.183 1 86.94 69 SER B N 1
ATOM 2398 C CA . SER B 1 69 ? 3.455 22.266 0.157 1 86.94 69 SER B CA 1
ATOM 2399 C C . SER B 1 69 ? 2.777 21.188 1 1 86.94 69 SER B C 1
ATOM 2401 O O . SER B 1 69 ? 1.744 20.641 0.606 1 86.94 69 SER B O 1
ATOM 2403 N N . LEU B 1 70 ? 3.383 20.953 2.164 1 86.81 70 LEU B N 1
ATOM 2404 C CA . LEU B 1 70 ? 2.756 20.094 3.172 1 86.81 70 LEU B CA 1
ATOM 2405 C C . LEU B 1 70 ? 1.48 20.734 3.705 1 86.81 70 LEU B C 1
ATOM 2407 O O . LEU B 1 70 ? 1.337 21.969 3.676 1 86.81 70 LEU B O 1
ATOM 2411 N N . THR B 1 71 ? 0.596 19.891 4.137 1 80.69 71 THR B N 1
ATOM 2412 C CA . THR B 1 71 ? -0.523 20.359 4.941 1 80.69 71 THR B CA 1
ATOM 2413 C C . THR B 1 71 ? -0.104 20.547 6.395 1 80.69 71 THR B C 1
ATOM 2415 O O . THR B 1 71 ? 0.987 20.141 6.789 1 80.69 71 THR B O 1
ATOM 2418 N N . ASP B 1 72 ? -1.026 21.125 7.156 1 74.75 72 ASP B N 1
ATOM 2419 C CA . ASP B 1 72 ? -0.796 21.281 8.586 1 74.75 72 ASP B CA 1
ATOM 2420 C C . ASP B 1 72 ? -0.604 19.938 9.266 1 74.75 72 ASP B C 1
ATOM 2422 O O . ASP B 1 72 ? 0.281 19.781 10.109 1 74.75 72 ASP B O 1
ATOM 2426 N N . PHE B 1 73 ? -1.406 18.984 8.922 1 74.62 73 PHE B N 1
ATOM 2427 C CA . PHE B 1 73 ? -1.318 17.656 9.508 1 74.62 73 PHE B CA 1
ATOM 2428 C C . PHE B 1 73 ? 0.02 17 9.18 1 74.62 73 PHE B C 1
ATOM 2430 O O . PHE B 1 73 ? 0.694 16.484 10.07 1 74.62 73 PHE B O 1
ATOM 2437 N N . ALA B 1 74 ? 0.368 17.047 7.965 1 79.44 74 ALA B N 1
ATOM 2438 C CA . ALA B 1 74 ? 1.625 16.453 7.531 1 79.44 74 ALA B CA 1
ATOM 2439 C C . ALA B 1 74 ? 2.814 17.078 8.242 1 79.44 74 ALA B C 1
ATOM 2441 O O . ALA B 1 74 ? 3.773 16.391 8.602 1 79.44 74 ALA B O 1
ATOM 2442 N N . PHE B 1 75 ? 2.664 18.312 8.469 1 76.12 75 PHE B N 1
ATOM 2443 C CA . PHE B 1 75 ? 3.713 19.047 9.18 1 76.12 75 PHE B CA 1
ATOM 2444 C C . PHE B 1 75 ? 3.766 18.625 10.641 1 76.12 75 PHE B C 1
ATOM 2446 O O . PHE B 1 75 ? 4.848 18.438 11.203 1 76.12 75 PHE B O 1
ATOM 2453 N N . GLN B 1 76 ? 2.633 18.5 11.219 1 76.38 76 GLN B N 1
ATOM 2454 C CA . GLN B 1 76 ? 2.559 18.078 12.609 1 76.38 76 GLN B CA 1
ATOM 2455 C C . GLN B 1 76 ? 3.156 16.688 12.797 1 76.38 76 GLN B C 1
ATOM 2457 O O . GLN B 1 76 ? 3.814 16.422 13.797 1 76.38 76 GLN B O 1
ATOM 2462 N N . VAL B 1 77 ? 2.934 15.789 11.875 1 77.81 77 VAL B N 1
ATOM 2463 C CA . VAL B 1 77 ? 3.479 14.438 11.93 1 77.81 77 VAL B CA 1
ATOM 2464 C C . VAL B 1 77 ? 5.004 14.492 11.961 1 77.81 77 VAL B C 1
ATOM 2466 O O . VAL B 1 77 ? 5.645 13.719 12.672 1 77.81 77 VAL B O 1
ATOM 2469 N N . THR B 1 78 ? 5.551 15.352 11.242 1 73.88 78 THR B N 1
ATOM 2470 C CA . THR B 1 78 ? 6.996 15.516 11.172 1 73.88 78 THR B CA 1
ATOM 2471 C C . THR B 1 78 ? 7.547 15.984 12.523 1 73.88 78 THR B C 1
ATOM 2473 O O . THR B 1 78 ? 8.633 15.57 12.93 1 73.88 78 THR B O 1
ATOM 2476 N N . ASN B 1 79 ? 6.727 16.734 13.188 1 69.69 79 ASN B N 1
ATOM 2477 C CA . ASN B 1 79 ? 7.215 17.391 14.391 1 69.69 79 ASN B CA 1
ATOM 2478 C C . ASN B 1 79 ? 6.941 16.562 15.641 1 69.69 79 ASN B C 1
ATOM 2480 O O . ASN B 1 79 ? 7.73 16.562 16.578 1 69.69 79 ASN B O 1
ATOM 2484 N N . ASN B 1 80 ? 5.828 15.922 15.578 1 66.38 80 ASN B N 1
ATOM 2485 C CA . ASN B 1 80 ? 5.438 15.18 16.766 1 66.38 80 ASN B CA 1
ATOM 2486 C C . ASN B 1 80 ? 6.074 13.789 16.797 1 66.38 80 ASN B C 1
ATOM 2488 O O . ASN B 1 80 ? 5.902 13.039 17.766 1 66.38 80 ASN B O 1
ATOM 2492 N N . GLN B 1 81 ? 6.676 13.469 15.891 1 67.75 81 GLN B N 1
ATOM 2493 C CA . GLN B 1 81 ? 7.453 12.242 15.773 1 67.75 81 GLN B CA 1
ATOM 2494 C C . GLN B 1 81 ? 6.562 11.008 15.898 1 67.75 81 GLN B C 1
ATOM 2496 O O . GLN B 1 81 ? 6.953 10.008 16.5 1 67.75 81 GLN B O 1
ATOM 2501 N N . ALA B 1 82 ? 5.328 11.195 15.547 1 71.19 82 ALA B N 1
ATOM 2502 C CA . ALA B 1 82 ? 4.414 10.055 15.555 1 71.19 82 ALA B CA 1
ATOM 2503 C C . ALA B 1 82 ? 5 8.875 14.781 1 71.19 82 ALA B C 1
ATOM 2505 O O . ALA B 1 82 ? 4.758 7.719 15.125 1 71.19 82 ALA B O 1
ATOM 2506 N N . TYR B 1 83 ? 5.789 9.125 13.906 1 78.44 83 TYR B N 1
ATOM 2507 C CA . TYR B 1 83 ? 6.398 8.133 13.023 1 78.44 83 TYR B CA 1
ATOM 2508 C C . TYR B 1 83 ? 7.371 7.242 13.789 1 78.44 83 TYR B C 1
ATOM 2510 O O . TYR B 1 83 ? 7.758 6.176 13.312 1 78.44 83 TYR B O 1
ATOM 2518 N N . THR B 1 84 ? 7.746 7.699 14.906 1 81.12 84 THR B N 1
ATOM 2519 C CA . THR B 1 84 ? 8.719 6.926 15.672 1 81.12 84 THR B CA 1
ATOM 2520 C C . THR B 1 84 ? 8.07 5.695 16.297 1 81.12 84 THR B C 1
ATOM 2522 O O . THR B 1 84 ? 8.734 4.691 16.547 1 81.12 84 THR B O 1
ATOM 2525 N N . THR B 1 85 ? 6.773 5.777 16.453 1 80.25 85 THR B N 1
ATOM 2526 C CA . THR B 1 85 ? 6.117 4.672 17.141 1 80.25 85 THR B CA 1
ATOM 2527 C C . THR B 1 85 ? 5.215 3.896 16.188 1 80.25 85 THR B C 1
ATOM 2529 O O . THR B 1 85 ? 4.742 2.807 16.516 1 80.25 85 THR B O 1
ATOM 2532 N N . GLN B 1 86 ? 4.977 4.484 15.109 1 87.5 86 GLN B N 1
ATOM 2533 C CA . GLN B 1 86 ? 4.105 3.826 14.141 1 87.5 86 GLN B CA 1
ATOM 2534 C C . GLN B 1 86 ? 4.652 3.971 12.727 1 87.5 86 GLN B C 1
ATOM 2536 O O . GLN B 1 86 ? 5.344 4.945 12.414 1 87.5 86 GLN B O 1
ATOM 2541 N N . ASP B 1 87 ? 4.27 3.025 11.867 1 92 87 ASP B N 1
ATOM 2542 C CA . ASP B 1 87 ? 4.727 3.039 10.484 1 92 87 ASP B CA 1
ATOM 2543 C C . ASP B 1 87 ? 3.723 3.756 9.578 1 92 87 ASP B C 1
ATOM 2545 O O . ASP B 1 87 ? 4.059 4.148 8.461 1 92 87 ASP B O 1
ATOM 2549 N N . TYR B 1 88 ? 2.498 3.873 10.125 1 93.06 88 TYR B N 1
ATOM 2550 C CA . TYR B 1 88 ? 1.465 4.504 9.305 1 93.06 88 TYR B CA 1
ATOM 2551 C C . TYR B 1 88 ? 0.247 4.859 10.148 1 93.06 88 TYR B C 1
ATOM 2553 O O . TYR B 1 88 ? 0.137 4.438 11.305 1 93.06 88 TYR B O 1
ATOM 2561 N N . LEU B 1 89 ? -0.609 5.711 9.719 1 90.94 89 LEU B N 1
ATOM 2562 C CA . LEU B 1 89 ? -1.933 6.062 10.219 1 90.94 89 LEU B CA 1
ATOM 2563 C C . LEU B 1 89 ? -3.002 5.809 9.164 1 90.94 89 LEU B C 1
ATOM 2565 O O . LEU B 1 89 ? -2.869 6.254 8.023 1 90.94 89 LEU B O 1
ATOM 2569 N N . VAL B 1 90 ? -4.051 5.023 9.586 1 91.94 90 VAL B N 1
ATOM 2570 C CA . VAL B 1 90 ? -5.016 4.633 8.562 1 91.94 90 VAL B CA 1
ATOM 2571 C C . VAL B 1 90 ? -6.398 5.168 8.93 1 91.94 90 VAL B C 1
ATOM 2573 O O . VAL B 1 90 ? -6.723 5.309 10.109 1 91.94 90 VAL B O 1
ATOM 2576 N N . ASN B 1 91 ? -7.117 5.59 7.914 1 91.38 91 ASN B N 1
ATOM 2577 C CA . ASN B 1 91 ? -8.562 5.805 7.938 1 91.38 91 ASN B CA 1
ATOM 2578 C C . ASN B 1 91 ? -8.945 6.926 8.898 1 91.38 91 ASN B C 1
ATOM 2580 O O . ASN B 1 91 ? -9.836 6.754 9.734 1 91.38 91 ASN B O 1
ATOM 2584 N N . TYR B 1 92 ? -8.234 7.969 8.828 1 87.25 92 TYR B N 1
ATOM 2585 C CA . TYR B 1 92 ? -8.648 9.164 9.555 1 87.25 92 TYR B CA 1
ATOM 2586 C C . TYR B 1 92 ? -9.445 10.102 8.648 1 87.25 92 TYR B C 1
ATOM 2588 O O . TYR B 1 92 ? -9.484 9.906 7.43 1 87.25 92 TYR B O 1
ATOM 2596 N N . THR B 1 93 ? -10.102 11.07 9.234 1 88.5 93 THR B N 1
ATOM 2597 C CA . THR B 1 93 ? -10.984 11.953 8.477 1 88.5 93 THR B CA 1
ATOM 2598 C C . THR B 1 93 ? -10.195 13.125 7.883 1 88.5 93 THR B C 1
ATOM 2600 O O . THR B 1 93 ? -9.273 13.641 8.516 1 88.5 93 THR B O 1
ATOM 2603 N N . ALA B 1 94 ? -10.594 13.477 6.691 1 89.25 94 ALA B N 1
ATOM 2604 C CA . ALA B 1 94 ? -10.023 14.633 6.008 1 89.25 94 ALA B CA 1
ATOM 2605 C C . ALA B 1 94 ? -11.078 15.359 5.184 1 89.25 94 ALA B C 1
ATOM 2607 O O . ALA B 1 94 ? -12.172 14.836 4.957 1 89.25 94 ALA B O 1
ATOM 2608 N N . LYS B 1 95 ? -10.711 16.641 4.875 1 89 95 LYS B N 1
ATOM 2609 C CA . LYS B 1 95 ? -11.594 17.453 4.055 1 89 95 LYS B CA 1
ATOM 2610 C C . LYS B 1 95 ? -10.82 18.172 2.957 1 89 95 LYS B C 1
ATOM 2612 O O . LYS B 1 95 ? -9.664 18.562 3.154 1 89 95 LYS B O 1
ATOM 2617 N N . ALA B 1 96 ? -11.461 18.359 1.835 1 90.56 96 ALA B N 1
ATOM 2618 C CA . ALA B 1 96 ? -10.914 19.125 0.715 1 90.56 96 ALA B CA 1
ATOM 2619 C C . ALA B 1 96 ? -12.031 19.672 -0.175 1 90.56 96 ALA B C 1
ATOM 2621 O O . ALA B 1 96 ? -12.953 18.938 -0.532 1 90.56 96 ALA B O 1
ATOM 2622 N N . ARG B 1 97 ? -11.992 20.984 -0.415 1 90.69 97 ARG B N 1
ATOM 2623 C CA . ARG B 1 97 ? -12.914 21.641 -1.343 1 90.69 97 ARG B CA 1
ATOM 2624 C C . ARG B 1 97 ? -14.359 21.281 -1.017 1 90.69 97 ARG B C 1
ATOM 2626 O O . ARG B 1 97 ? -15.125 20.906 -1.903 1 90.69 97 ARG B O 1
ATOM 2633 N N . GLY B 1 98 ? -14.633 21.203 0.18 1 88.69 98 GLY B N 1
ATOM 2634 C CA . GLY B 1 98 ? -15.992 21.047 0.674 1 88.69 98 GLY B CA 1
ATOM 2635 C C . GLY B 1 98 ? -16.453 19.609 0.723 1 88.69 98 GLY B C 1
ATOM 2636 O O . GLY B 1 98 ? -17.594 19.328 1.067 1 88.69 98 GLY B O 1
ATOM 2637 N N . LYS B 1 99 ? -15.578 18.703 0.428 1 91.62 99 LYS B N 1
ATOM 2638 C CA . LYS B 1 99 ? -15.93 17.281 0.43 1 91.62 99 LYS B CA 1
ATOM 2639 C C . LYS B 1 99 ? -15.227 16.547 1.562 1 91.62 99 LYS B C 1
ATOM 2641 O O . LYS B 1 99 ? -14.188 17 2.051 1 91.62 99 LYS B O 1
ATOM 2646 N N . ASP B 1 100 ? -15.828 15.477 1.921 1 90.38 100 ASP B N 1
ATOM 2647 C CA . ASP B 1 100 ? -15.266 14.617 2.961 1 90.38 100 ASP B CA 1
ATOM 2648 C C . ASP B 1 100 ? -14.398 13.516 2.355 1 90.38 100 ASP B C 1
ATOM 2650 O O . ASP B 1 100 ? -14.75 12.953 1.316 1 90.38 100 ASP B O 1
ATOM 2654 N N . PHE B 1 101 ? -13.352 13.266 3.105 1 92.62 101 PHE B N 1
ATOM 2655 C CA . PHE B 1 101 ? -12.422 12.227 2.676 1 92.62 101 PHE B CA 1
ATOM 2656 C C . PHE B 1 101 ? -12.055 11.312 3.838 1 92.62 101 PHE B C 1
ATOM 2658 O O . PHE B 1 101 ? -12.172 11.703 5 1 92.62 101 PHE B O 1
ATOM 2665 N N . ILE B 1 102 ? -11.766 10.102 3.539 1 93.12 102 ILE B N 1
ATOM 2666 C CA . ILE B 1 102 ? -11.016 9.219 4.426 1 93.12 102 ILE B CA 1
ATOM 2667 C C . ILE B 1 102 ? -9.555 9.164 3.986 1 93.12 102 ILE B C 1
ATOM 2669 O O . ILE B 1 102 ? -9.258 8.914 2.812 1 93.12 102 ILE B O 1
ATOM 2673 N N . ALA B 1 103 ? -8.711 9.391 4.938 1 93.38 103 ALA B N 1
ATOM 2674 C CA . ALA B 1 103 ? -7.301 9.539 4.586 1 93.38 103 ALA B CA 1
ATOM 2675 C C . ALA B 1 103 ? -6.438 8.523 5.328 1 93.38 103 ALA B C 1
ATOM 2677 O O . ALA B 1 103 ? -6.816 8.047 6.398 1 93.38 103 ALA B O 1
ATOM 2678 N N . SER B 1 104 ? -5.359 8.141 4.797 1 94.44 104 SER B N 1
ATOM 2679 C CA . SER B 1 104 ? -4.328 7.277 5.367 1 94.44 104 SER B CA 1
ATOM 2680 C C . SER B 1 104 ? -2.934 7.75 4.977 1 94.44 104 SER B C 1
ATOM 2682 O O . SER B 1 104 ? -2.717 8.195 3.846 1 94.44 104 SER B O 1
ATOM 2684 N N . THR B 1 105 ? -1.98 7.672 5.898 1 94.62 105 THR B N 1
ATOM 2685 C CA . THR B 1 105 ? -0.631 8.172 5.664 1 94.62 105 THR B CA 1
ATOM 2686 C C . THR B 1 105 ? 0.41 7.125 6.043 1 94.62 105 THR B C 1
ATOM 2688 O O . THR B 1 105 ? 0.389 6.598 7.16 1 94.62 105 THR B O 1
ATOM 2691 N N . PHE B 1 106 ? 1.241 6.738 5.129 1 96.62 106 PHE B N 1
ATOM 2692 C CA . PHE B 1 106 ? 2.387 5.867 5.363 1 96.62 106 PHE B CA 1
ATOM 2693 C C . PHE B 1 106 ? 3.648 6.688 5.609 1 96.62 106 PHE B C 1
ATOM 2695 O O . PHE B 1 106 ? 3.973 7.586 4.832 1 96.62 106 PHE B O 1
ATOM 2702 N N . TYR B 1 107 ? 4.375 6.406 6.656 1 95.69 107 TYR B N 1
ATOM 2703 C CA . TYR B 1 107 ? 5.598 7.121 7 1 95.69 107 TYR B CA 1
ATOM 2704 C C . TYR B 1 107 ? 6.812 6.453 6.371 1 95.69 107 TYR B C 1
ATOM 2706 O O . TYR B 1 107 ? 7.125 5.301 6.68 1 95.69 107 TYR B O 1
ATOM 2714 N N . ILE B 1 108 ? 7.461 7.145 5.5 1 95.75 108 ILE B N 1
ATOM 2715 C CA . ILE B 1 108 ? 8.68 6.652 4.871 1 95.75 108 ILE B CA 1
ATOM 2716 C C . ILE B 1 108 ? 9.891 7.086 5.691 1 95.75 108 ILE B C 1
ATOM 2718 O O . ILE B 1 108 ? 10.141 8.281 5.867 1 95.75 108 ILE B O 1
ATOM 2722 N N . LYS B 1 109 ? 10.625 6.117 6.145 1 93.12 109 LYS B N 1
ATOM 2723 C CA . LYS B 1 109 ? 11.75 6.402 7.039 1 93.12 109 LYS B CA 1
ATOM 2724 C C . LYS B 1 109 ? 13.062 5.902 6.445 1 93.12 109 LYS B C 1
ATOM 2726 O O . LYS B 1 109 ? 13.07 4.945 5.668 1 93.12 109 LYS B O 1
ATOM 2731 N N . ASN B 1 110 ? 14.086 6.527 6.688 1 90.56 110 ASN B N 1
ATOM 2732 C CA . ASN B 1 110 ? 15.469 6.129 6.43 1 90.56 110 ASN B CA 1
ATOM 2733 C C . ASN B 1 110 ? 16.312 6.176 7.699 1 90.56 110 ASN B C 1
ATOM 2735 O O . ASN B 1 110 ? 16.531 7.25 8.258 1 90.56 110 ASN B O 1
ATOM 2739 N N . ASN B 1 111 ? 16.719 5.051 8.156 1 86.75 111 ASN B N 1
ATOM 2740 C CA . ASN B 1 111 ? 17.5 4.949 9.383 1 86.75 111 ASN B CA 1
ATOM 2741 C C . ASN B 1 111 ? 16.797 5.648 10.555 1 86.75 111 ASN B C 1
ATOM 2743 O O . ASN B 1 111 ? 17.406 6.461 11.242 1 86.75 111 ASN B O 1
ATOM 2747 N N . GLY B 1 112 ? 15.492 5.461 10.617 1 85.88 112 GLY B N 1
ATOM 2748 C CA . GLY B 1 112 ? 14.727 5.949 11.75 1 85.88 112 GLY B CA 1
ATOM 2749 C C . GLY B 1 112 ? 14.219 7.367 11.57 1 85.88 112 GLY B C 1
ATOM 2750 O O . GLY B 1 112 ? 13.406 7.852 12.359 1 85.88 112 GLY B O 1
ATOM 2751 N N . GLU B 1 113 ? 14.711 8.047 10.562 1 87.62 113 GLU B N 1
ATOM 2752 C CA . GLU B 1 113 ? 14.289 9.422 10.305 1 87.62 113 GLU B CA 1
ATOM 2753 C C . GLU B 1 113 ? 13.195 9.477 9.242 1 87.62 113 GLU B C 1
ATOM 2755 O O . GLU B 1 113 ? 13.25 8.75 8.242 1 87.62 113 GLU B O 1
ATOM 2760 N N . LEU B 1 114 ? 12.266 10.328 9.492 1 91.94 114 LEU B N 1
ATOM 2761 C CA . LEU B 1 114 ? 11.195 10.523 8.523 1 91.94 114 LEU B CA 1
ATOM 2762 C C . LEU B 1 114 ? 11.703 11.289 7.301 1 91.94 114 LEU B C 1
ATOM 2764 O O . LEU B 1 114 ? 12.211 12.406 7.43 1 91.94 114 LEU B O 1
ATOM 2768 N N . ILE B 1 115 ? 11.547 10.75 6.148 1 93.12 115 ILE B N 1
ATOM 2769 C CA . ILE B 1 115 ? 12.07 11.414 4.961 1 93.12 115 ILE B CA 1
ATOM 2770 C C . ILE B 1 115 ? 10.938 11.695 3.984 1 93.12 115 ILE B C 1
ATOM 2772 O O . ILE B 1 115 ? 11.086 12.508 3.062 1 93.12 115 ILE B O 1
ATOM 2776 N N . GLY B 1 116 ? 9.805 10.969 4.086 1 95.5 116 GLY B N 1
ATOM 2777 C CA . GLY B 1 116 ? 8.68 11.133 3.174 1 95.5 116 GLY B CA 1
ATOM 2778 C C . GLY B 1 116 ? 7.383 10.578 3.723 1 95.5 116 GLY B C 1
ATOM 2779 O O . GLY B 1 116 ? 7.367 9.938 4.777 1 95.5 116 GLY B O 1
ATOM 2780 N N . MET B 1 117 ? 6.309 10.891 3.049 1 96.06 117 MET B N 1
ATOM 2781 C CA . MET B 1 117 ? 4.98 10.391 3.383 1 96.06 117 MET B CA 1
ATOM 2782 C C . MET B 1 117 ? 4.207 10.023 2.123 1 96.06 117 MET B C 1
ATOM 2784 O O . MET B 1 117 ? 4.242 10.75 1.13 1 96.06 117 MET B O 1
ATOM 2788 N N . LEU B 1 118 ? 3.615 8.844 2.1 1 97.56 118 LEU B N 1
ATOM 2789 C CA . LEU B 1 118 ? 2.656 8.43 1.082 1 97.56 118 LEU B CA 1
ATOM 2790 C C . LEU B 1 118 ? 1.229 8.547 1.602 1 97.56 118 LEU B C 1
ATOM 2792 O O . LEU B 1 118 ? 0.854 7.871 2.562 1 97.56 118 LEU B O 1
ATOM 2796 N N . CYS B 1 119 ? 0.431 9.391 1.023 1 96.69 119 CYS B N 1
ATOM 2797 C CA . CYS B 1 119 ? -0.903 9.703 1.527 1 96.69 119 CYS B CA 1
ATOM 2798 C C . CYS B 1 119 ? -1.975 9.266 0.535 1 96.69 119 CYS B C 1
ATOM 2800 O O . CYS B 1 119 ? -1.856 9.523 -0.665 1 96.69 119 CYS B O 1
ATOM 2802 N N . LEU B 1 120 ? -2.936 8.602 1.021 1 97.44 120 LEU B N 1
ATOM 2803 C CA . LEU B 1 120 ? -4.125 8.211 0.269 1 97.44 120 LEU B CA 1
ATOM 2804 C C . LEU B 1 120 ? -5.355 8.945 0.787 1 97.44 120 LEU B C 1
ATOM 2806 O O . LEU B 1 120 ? -5.684 8.859 1.973 1 97.44 120 LEU B O 1
ATOM 2810 N N . ASN B 1 121 ? -6.012 9.68 -0.043 1 96 121 ASN B N 1
ATOM 2811 C CA . ASN B 1 121 ? -7.223 10.422 0.295 1 96 121 ASN B CA 1
ATOM 2812 C C . ASN B 1 121 ? -8.406 9.984 -0.562 1 96 121 ASN B C 1
ATOM 2814 O O . ASN B 1 121 ? -8.469 10.297 -1.752 1 96 121 ASN B O 1
ATOM 2818 N N . THR B 1 122 ? -9.352 9.359 0.014 1 96.25 122 THR B N 1
ATOM 2819 C CA . THR B 1 122 ? -10.461 8.789 -0.742 1 96.25 122 THR B CA 1
ATOM 2820 C C . THR B 1 122 ? -11.727 9.625 -0.543 1 96.25 122 THR B C 1
ATOM 2822 O O . THR B 1 122 ? -12.195 9.789 0.585 1 96.25 122 THR B O 1
ATOM 2825 N N . ASP B 1 123 ? -12.297 10.109 -1.622 1 95.62 123 ASP B N 1
ATOM 2826 C CA . ASP B 1 123 ? -13.562 10.836 -1.629 1 95.62 123 ASP B CA 1
ATOM 2827 C C . ASP B 1 123 ? -14.719 9.914 -1.25 1 95.62 123 ASP B C 1
ATOM 2829 O O . ASP B 1 123 ? -14.977 8.914 -1.925 1 95.62 123 ASP B O 1
ATOM 2833 N N . THR B 1 124 ? -15.438 10.273 -0.207 1 92.38 124 THR B N 1
ATOM 2834 C CA . THR B 1 124 ? -16.453 9.375 0.309 1 92.38 124 THR B CA 1
ATOM 2835 C C . THR B 1 124 ? -17.828 9.742 -0.248 1 92.38 124 THR B C 1
ATOM 2837 O O . THR B 1 124 ? -18.828 9.102 0.09 1 92.38 124 THR B O 1
ATOM 2840 N N . THR B 1 125 ? -17.922 10.688 -1.107 1 91.5 125 THR B N 1
ATOM 2841 C CA . THR B 1 125 ? -19.188 11.203 -1.621 1 91.5 125 THR B CA 1
ATOM 2842 C C . THR B 1 125 ? -20.016 10.078 -2.24 1 91.5 125 THR B C 1
ATOM 2844 O O . THR B 1 125 ? -21.203 9.945 -1.954 1 91.5 125 THR B O 1
ATOM 2847 N N . ILE B 1 126 ? -19.422 9.258 -3.059 1 89.62 126 ILE B N 1
ATOM 2848 C CA . ILE B 1 126 ? -20.141 8.227 -3.801 1 89.62 126 ILE B CA 1
ATOM 2849 C C . ILE B 1 126 ? -20.703 7.195 -2.83 1 89.62 126 ILE B C 1
ATOM 2851 O O . ILE B 1 126 ? -21.844 6.746 -2.984 1 89.62 126 ILE B O 1
ATOM 2855 N N . ILE B 1 127 ? -19.938 6.848 -1.914 1 87.5 127 ILE B N 1
ATOM 2856 C CA . ILE B 1 127 ? -20.375 5.828 -0.972 1 87.5 127 ILE B CA 1
ATOM 2857 C C . ILE B 1 127 ? -21.469 6.398 -0.076 1 87.5 127 ILE B C 1
ATOM 2859 O O . ILE B 1 127 ? -22.438 5.703 0.251 1 87.5 127 ILE B O 1
ATOM 2863 N N . THR B 1 128 ? -21.297 7.594 0.355 1 87.69 128 THR B N 1
ATOM 2864 C CA . THR B 1 128 ? -22.312 8.258 1.164 1 87.69 128 THR B CA 1
ATOM 2865 C C . THR B 1 128 ? -23.641 8.352 0.408 1 87.69 128 THR B C 1
ATOM 2867 O O . THR B 1 128 ? -24.703 8.055 0.962 1 87.69 128 THR B O 1
ATOM 2870 N N . ASN B 1 129 ? -23.578 8.742 -0.865 1 89.12 129 ASN B N 1
ATOM 2871 C CA . ASN B 1 129 ? -24.781 8.828 -1.692 1 89.12 129 ASN B CA 1
ATOM 2872 C C . ASN B 1 129 ? -25.422 7.465 -1.898 1 89.12 129 ASN B C 1
ATOM 2874 O O . ASN B 1 129 ? -26.656 7.348 -1.908 1 89.12 129 ASN B O 1
ATOM 2878 N N . PHE B 1 130 ? -24.609 6.5 -2.064 1 85.38 130 PHE B N 1
ATOM 2879 C CA . PHE B 1 130 ? -25.094 5.141 -2.242 1 85.38 130 PHE B CA 1
ATOM 2880 C C . PHE B 1 130 ? -25.844 4.672 -1.004 1 85.38 130 PHE B C 1
ATOM 2882 O O . PHE B 1 130 ? -26.938 4.113 -1.111 1 85.38 130 PHE B O 1
ATOM 2889 N N . MET B 1 131 ? -25.297 4.934 0.081 1 84.5 131 MET B N 1
ATOM 2890 C CA . MET B 1 131 ? -25.906 4.512 1.338 1 84.5 131 MET B CA 1
ATOM 2891 C C . MET B 1 131 ? -27.234 5.234 1.563 1 84.5 131 MET B C 1
ATOM 2893 O O . MET B 1 131 ? -28.219 4.625 2.006 1 84.5 131 MET B O 1
ATOM 2897 N N . LYS B 1 132 ? -27.234 6.445 1.294 1 84.81 132 LYS B N 1
ATOM 2898 C CA . LYS B 1 132 ? -28.469 7.219 1.415 1 84.81 132 LYS B CA 1
ATOM 2899 C C . LYS B 1 132 ? -29.547 6.68 0.484 1 84.81 132 LYS B C 1
ATOM 2901 O O . LYS B 1 132 ? -30.703 6.543 0.883 1 84.81 132 LYS B O 1
ATOM 2906 N N . ALA B 1 133 ? -29.141 6.41 -0.742 1 81.75 133 ALA B N 1
ATOM 2907 C CA . ALA B 1 133 ? -30.078 5.867 -1.721 1 81.75 133 ALA B CA 1
ATOM 2908 C C . ALA B 1 133 ? -30.594 4.5 -1.286 1 81.75 133 ALA B C 1
ATOM 2910 O O . ALA B 1 133 ? -31.781 4.199 -1.435 1 81.75 133 ALA B O 1
ATOM 2911 N N . ALA B 1 134 ? -29.703 3.713 -0.796 1 80.31 134 ALA B N 1
ATOM 2912 C CA . ALA B 1 134 ? -30.078 2.385 -0.322 1 80.31 134 ALA B CA 1
ATOM 2913 C C . ALA B 1 134 ? -31.062 2.477 0.837 1 80.31 134 ALA B C 1
ATOM 2915 O O . ALA B 1 134 ? -32.031 1.718 0.896 1 80.31 134 ALA B O 1
ATOM 2916 N N . GLN B 1 135 ? -30.797 3.389 1.682 1 79.75 135 GLN B N 1
ATOM 2917 C CA . GLN B 1 135 ? -31.688 3.602 2.814 1 79.75 135 GLN B CA 1
ATOM 2918 C C . GLN B 1 135 ? -33.062 4.047 2.348 1 79.75 135 GLN B C 1
ATOM 2920 O O . GLN B 1 135 ? -34.094 3.574 2.859 1 79.75 135 GLN B O 1
ATOM 2925 N N . GLN B 1 136 ? -33.062 4.957 1.421 1 79.19 136 GLN B N 1
ATOM 2926 C CA . GLN B 1 136 ? -34.312 5.449 0.875 1 79.19 136 GLN B CA 1
ATOM 2927 C C . GLN B 1 136 ? -35.094 4.328 0.178 1 79.19 136 GLN B C 1
ATOM 2929 O O . GLN B 1 136 ? -36.312 4.246 0.292 1 79.19 136 GLN B O 1
ATOM 2934 N N . PHE B 1 137 ? -34.312 3.578 -0.476 1 75.62 137 PHE B N 1
ATOM 2935 C CA . PHE B 1 137 ? -34.938 2.482 -1.216 1 75.62 137 PHE B CA 1
ATOM 2936 C C . PHE B 1 137 ? -35.562 1.478 -0.265 1 75.62 137 PHE B C 1
ATOM 2938 O O . PHE B 1 137 ? -36.688 1.026 -0.494 1 75.62 137 PHE B O 1
ATOM 2945 N N . VAL B 1 138 ? -34.906 1.11 0.7 1 74.44 138 VAL B N 1
ATOM 2946 C CA . VAL B 1 138 ? -35.406 0.158 1.682 1 74.44 138 VAL B CA 1
ATOM 2947 C C . VAL B 1 138 ? -36.656 0.744 2.381 1 74.44 138 VAL B C 1
ATOM 2949 O O . VAL B 1 138 ? -37.594 0.021 2.689 1 74.44 138 VAL B O 1
ATOM 2952 N N . GLY B 1 139 ? -36.5 1.96 2.602 1 72.5 139 GLY B N 1
ATOM 2953 C CA . GLY B 1 139 ? -37.625 2.637 3.246 1 72.5 139 GLY B CA 1
ATOM 2954 C C . GLY B 1 139 ? -38.875 2.625 2.414 1 72.5 139 GLY B C 1
ATOM 2955 O O . GLY B 1 139 ? -40 2.725 2.953 1 72.5 139 GLY B O 1
ATOM 2956 N N . CYS B 1 140 ? -38.688 2.521 1.167 1 70.06 140 CYS B N 1
ATOM 2957 C CA . CYS B 1 140 ? -39.844 2.543 0.284 1 70.06 140 CYS B CA 1
ATOM 2958 C C . CYS B 1 140 ? -40.438 1.146 0.125 1 70.06 140 CYS B C 1
ATOM 2960 O O . CYS B 1 140 ? -41.562 0.994 -0.364 1 70.06 140 CYS B O 1
ATOM 2962 N N . LEU B 1 141 ? -39.594 0.243 0.561 1 67.5 141 LEU B N 1
ATOM 2963 C CA . LEU B 1 141 ? -40.125 -1.115 0.426 1 67.5 141 LEU B CA 1
ATOM 2964 C C . LEU B 1 141 ? -41.188 -1.403 1.484 1 67.5 141 LEU B C 1
ATOM 2966 O O . LEU B 1 141 ? -41.062 -0.951 2.625 1 67.5 141 LEU B O 1
ATOM 2970 N N . PRO B 1 142 ? -42.25 -1.822 1.023 1 62.28 142 PRO B N 1
ATOM 2971 C CA . PRO B 1 142 ? -43.344 -2.117 1.942 1 62.28 142 PRO B CA 1
ATOM 2972 C C . PRO B 1 142 ? -43 -3.246 2.918 1 62.28 142 PRO B C 1
ATOM 2974 O O . PRO B 1 142 ? -43.719 -4.254 2.967 1 62.28 142 PRO B O 1
ATOM 2977 N N . MET B 1 143 ? -41.812 -3.297 3.311 1 59.75 143 MET B N 1
ATOM 2978 C CA . MET B 1 143 ? -41.438 -4.426 4.164 1 59.75 143 MET B CA 1
ATOM 2979 C C . MET B 1 143 ? -41.375 -4 5.625 1 59.75 143 MET B C 1
ATOM 2981 O O . MET B 1 143 ? -41.25 -4.848 6.516 1 59.75 143 MET B O 1
ATOM 2985 N N . GLY B 1 144 ? -41.781 -2.803 5.91 1 58.06 144 GLY B N 1
ATOM 2986 C CA . GLY B 1 144 ? -41.688 -2.34 7.285 1 58.06 144 GLY B CA 1
ATOM 2987 C C . GLY B 1 144 ? -40.281 -2.42 7.855 1 58.06 144 GLY B C 1
ATOM 2988 O O . GLY B 1 144 ? -40.125 -2.508 9.07 1 58.06 144 GLY B O 1
ATOM 2989 N N . VAL B 1 145 ? -39.406 -2.9 7.035 1 53.38 145 VAL B N 1
ATOM 2990 C CA . VAL B 1 145 ? -38.062 -3.049 7.543 1 53.38 145 VAL B CA 1
ATOM 2991 C C . VAL B 1 145 ? -37.375 -1.687 7.578 1 53.38 145 VAL B C 1
ATOM 2993 O O . VAL B 1 145 ? -37.5 -0.898 6.637 1 53.38 145 VAL B O 1
ATOM 2996 N N . SER B 1 146 ? -37.281 -1.104 8.844 1 54.75 146 SER B N 1
ATOM 2997 C CA . SER B 1 146 ? -36.406 0.051 9.008 1 54.75 146 SER B CA 1
ATOM 2998 C C . SER B 1 146 ? -34.938 -0.367 9.047 1 54.75 146 SER B C 1
ATOM 3000 O O . SER B 1 146 ? -34.562 -1.224 9.844 1 54.75 146 SER B O 1
ATOM 3002 N N . MET B 1 147 ? -34.406 -0.568 7.879 1 54.09 147 MET B N 1
ATOM 3003 C CA . MET B 1 147 ? -32.969 -0.871 7.906 1 54.09 147 MET B CA 1
ATOM 3004 C C . MET B 1 147 ? -32.156 0.384 8.188 1 54.09 147 MET B C 1
ATOM 3006 O O . MET B 1 147 ? -32.406 1.433 7.582 1 54.09 147 MET B O 1
ATOM 3010 N N . THR B 1 148 ? -31.797 0.63 9.484 1 52.75 148 THR B N 1
ATOM 3011 C CA . THR B 1 148 ? -30.797 1.656 9.75 1 52.75 148 THR B CA 1
ATOM 3012 C C . THR B 1 148 ? -29.422 1.209 9.258 1 52.75 148 THR B C 1
ATOM 3014 O O . THR B 1 148 ? -28.891 0.201 9.719 1 52.75 148 THR B O 1
ATOM 3017 N N . MET B 1 149 ? -29.25 1.339 7.941 1 54.91 149 MET B N 1
ATOM 3018 C CA . MET B 1 149 ? -27.891 1.09 7.496 1 54.91 149 MET B CA 1
ATOM 3019 C C . MET B 1 149 ? -26.891 1.913 8.312 1 54.91 149 MET B C 1
ATOM 3021 O O . MET B 1 149 ? -27.156 3.076 8.625 1 54.91 149 MET B O 1
ATOM 3025 N N . GLY B 1 150 ? -26.391 1.287 9.367 1 48.78 150 GLY B N 1
ATOM 3026 C CA . GLY B 1 150 ? -25.422 1.936 10.258 1 48.78 150 GLY B CA 1
ATOM 3027 C C . GLY B 1 150 ? -24.719 3.113 9.609 1 48.78 150 GLY B C 1
ATOM 3028 O O . GLY B 1 150 ? -24.516 3.131 8.391 1 48.78 150 GLY B O 1
ATOM 3029 N N . GLU B 1 151 ? -24.828 4.156 10.281 1 48.25 151 GLU B N 1
ATOM 3030 C CA . GLU B 1 151 ? -24.297 5.473 9.953 1 48.25 151 GLU B CA 1
ATOM 3031 C C . GLU B 1 151 ? -22.984 5.363 9.18 1 48.25 151 GLU B C 1
ATOM 3033 O O . GLU B 1 151 ? -22.438 4.266 9.039 1 48.25 151 GLU B O 1
ATOM 3038 N N . THR B 1 152 ? -22 6.375 9.562 1 46.47 152 THR B N 1
ATOM 3039 C CA . THR B 1 152 ? -20.969 7.234 9.016 1 46.47 152 THR B CA 1
ATOM 3040 C C . THR B 1 152 ? -19.672 6.453 8.805 1 46.47 152 THR B C 1
ATOM 3042 O O . THR B 1 152 ? -19.234 5.715 9.695 1 46.47 152 THR B O 1
ATOM 3045 N N . ILE B 1 153 ? -19.484 6.117 7.527 1 50.19 153 ILE B N 1
ATOM 3046 C CA . ILE B 1 153 ? -18.078 5.855 7.266 1 50.19 153 ILE B CA 1
ATOM 3047 C C . ILE B 1 153 ? -17.219 6.641 8.25 1 50.19 153 ILE B C 1
ATOM 3049 O O . ILE B 1 153 ? -17.125 7.867 8.172 1 50.19 153 ILE B O 1
ATOM 3053 N N . THR B 1 154 ? -17.328 6.285 9.641 1 46.5 154 THR B N 1
ATOM 3054 C CA . THR B 1 154 ? -16.484 7.031 10.57 1 46.5 154 THR B CA 1
ATOM 3055 C C . THR B 1 154 ? -15.031 6.574 10.469 1 46.5 154 THR B C 1
ATOM 3057 O O . THR B 1 154 ? -14.75 5.375 10.438 1 46.5 154 THR B O 1
ATOM 3060 N N . GLY B 1 155 ? -14.234 7.254 9.672 1 46.84 155 GLY B N 1
ATOM 3061 C CA . GLY B 1 155 ? -12.812 6.984 9.828 1 46.84 155 GLY B CA 1
ATOM 3062 C C . GLY B 1 155 ? -12.445 6.477 11.211 1 46.84 155 GLY B C 1
ATOM 3063 O O . GLY B 1 155 ? -13.242 6.582 12.148 1 46.84 155 GLY B O 1
ATOM 3064 N N . SER B 1 156 ? -11.625 5.473 11.234 1 50.56 156 SER B N 1
ATOM 3065 C CA . SER B 1 156 ? -11.164 5.094 12.562 1 50.56 156 SER B CA 1
ATOM 3066 C C . SER B 1 156 ? -11.227 6.27 13.531 1 50.56 156 SER B C 1
ATOM 3068 O O . SER B 1 156 ? -11.188 7.43 13.109 1 50.56 156 SER B O 1
ATOM 3070 N N . THR B 1 157 ? -11.672 6.012 14.852 1 46.28 157 THR B N 1
ATOM 3071 C CA . THR B 1 157 ? -11.781 6.844 16.047 1 46.28 157 THR B CA 1
ATOM 3072 C C . THR B 1 157 ? -10.594 7.801 16.141 1 46.28 157 THR B C 1
ATOM 3074 O O . THR B 1 157 ? -10.422 8.477 17.156 1 46.28 157 THR B O 1
ATOM 3077 N N . THR B 1 158 ? -9.812 7.852 15.039 1 54.72 158 THR B N 1
ATOM 3078 C CA . THR B 1 158 ? -8.695 8.734 15.352 1 54.72 158 THR B CA 1
ATOM 3079 C C . THR B 1 158 ? -9.102 10.195 15.219 1 54.72 158 THR B C 1
ATOM 3081 O O . THR B 1 158 ? -9.875 10.555 14.328 1 54.72 158 THR B O 1
ATOM 3084 N N . MET B 1 159 ? -9.078 10.875 16.266 1 58.19 159 MET B N 1
ATOM 3085 C CA . MET B 1 159 ? -9.352 12.289 16.516 1 58.19 159 MET B CA 1
ATOM 3086 C C . MET B 1 159 ? -8.57 13.164 15.539 1 58.19 159 MET B C 1
ATOM 3088 O O . MET B 1 159 ? -8.453 14.375 15.742 1 58.19 159 MET B O 1
ATOM 3092 N N . VAL B 1 160 ? -8.141 12.5 14.453 1 68.31 160 VAL B N 1
ATOM 3093 C CA . VAL B 1 160 ? -7.355 13.328 13.539 1 68.31 160 VAL B CA 1
ATOM 3094 C C . VAL B 1 160 ? -8.227 13.758 12.359 1 68.31 160 VAL B C 1
ATOM 3096 O O . VAL B 1 160 ? -8.969 12.953 11.797 1 68.31 160 VAL B O 1
ATOM 3099 N N . GLU B 1 161 ? -8.25 15.125 12.133 1 74 161 GLU B N 1
ATOM 3100 C CA . GLU B 1 161 ? -8.891 15.695 10.953 1 74 161 GLU B CA 1
ATOM 3101 C C . GLU B 1 161 ? -7.906 16.547 10.148 1 74 161 GLU B C 1
ATOM 3103 O O . GLU B 1 161 ? -7.332 17.5 10.672 1 74 161 GLU B O 1
ATOM 3108 N N . GLU B 1 162 ? -7.695 16.203 8.922 1 82.5 162 GLU B N 1
ATOM 3109 C CA . GLU B 1 162 ? -6.781 16.938 8.055 1 82.5 162 GLU B CA 1
ATOM 3110 C C . GLU B 1 162 ? -7.547 17.797 7.043 1 82.5 162 GLU B C 1
ATOM 3112 O O . GLU B 1 162 ? -8.555 17.359 6.492 1 82.5 162 GLU B O 1
ATOM 3117 N N . ASN B 1 163 ? -7.098 19.047 6.934 1 76.69 163 ASN B N 1
ATOM 3118 C CA . ASN B 1 163 ? -7.578 19.906 5.848 1 76.69 163 ASN B CA 1
ATOM 3119 C C . ASN B 1 163 ? -6.578 19.953 4.695 1 76.69 163 ASN B C 1
ATOM 3121 O O . ASN B 1 163 ? -5.535 20.594 4.801 1 76.69 163 ASN B O 1
ATOM 3125 N N . LEU B 1 164 ? -6.875 19.406 3.625 1 82.62 164 LEU B N 1
ATOM 3126 C CA . LEU B 1 164 ? -5.969 19.219 2.498 1 82.62 164 LEU B CA 1
ATOM 3127 C C . LEU B 1 164 ? -5.844 20.5 1.675 1 82.62 164 LEU B C 1
ATOM 3129 O O . LEU B 1 164 ? -4.93 20.625 0.858 1 82.62 164 LEU B O 1
ATOM 3133 N N . ASP B 1 165 ? -6.707 21.453 1.875 1 72.5 165 ASP B N 1
ATOM 3134 C CA . ASP B 1 165 ? -6.719 22.688 1.112 1 72.5 165 ASP B CA 1
ATOM 3135 C C . ASP B 1 165 ? -5.734 23.703 1.694 1 72.5 165 ASP B C 1
ATOM 3137 O O . ASP B 1 165 ? -5.426 24.719 1.062 1 72.5 165 ASP B O 1
ATOM 3141 N N . VAL B 1 166 ? -5.324 23.438 2.885 1 68.25 166 VAL B N 1
ATOM 3142 C CA . VAL B 1 166 ? -4.594 24.469 3.629 1 68.25 166 VAL B CA 1
ATOM 3143 C C . VAL B 1 166 ? -3.094 24.188 3.557 1 68.25 166 VAL B C 1
ATOM 3145 O O . VAL B 1 166 ? -2.607 23.219 4.152 1 68.25 166 VAL B O 1
ATOM 3148 N N . PRO B 1 167 ? -2.516 25.047 2.756 1 68.69 167 PRO B N 1
ATOM 3149 C CA . PRO B 1 167 ? -1.058 24.906 2.746 1 68.69 167 PRO B CA 1
ATOM 3150 C C . PRO B 1 167 ? -0.428 25.203 4.105 1 68.69 167 PRO B C 1
ATOM 3152 O O . PRO B 1 167 ? -1.053 25.844 4.957 1 68.69 167 PRO B O 1
ATOM 3155 N N . ILE B 1 168 ? 0.649 24.75 4.27 1 66.75 168 ILE B N 1
ATOM 3156 C CA . ILE B 1 168 ? 1.34 24.844 5.551 1 66.75 168 ILE B CA 1
ATOM 3157 C C . ILE B 1 168 ? 1.479 26.297 5.969 1 66.75 168 ILE B C 1
ATOM 3159 O O . ILE B 1 168 ? 1.409 26.625 7.156 1 66.75 168 ILE B O 1
ATOM 3163 N N . VAL B 1 169 ? 1.658 27.141 5.047 1 63.16 169 VAL B N 1
ATOM 3164 C CA . VAL B 1 169 ? 1.849 28.562 5.363 1 63.16 169 VAL B CA 1
ATOM 3165 C C . VAL B 1 169 ? 0.611 29.094 6.074 1 63.16 169 VAL B C 1
ATOM 3167 O O . VAL B 1 169 ? 0.727 29.828 7.059 1 63.16 169 VAL B O 1
ATOM 3170 N N . SER B 1 170 ? -0.503 28.766 5.492 1 64.5 170 SER B N 1
ATOM 3171 C CA . SER B 1 170 ? -1.756 29.203 6.098 1 64.5 170 SER B CA 1
ATOM 3172 C C . SER B 1 170 ? -1.934 28.609 7.492 1 64.5 170 SER B C 1
ATOM 3174 O O . SER B 1 170 ? -2.529 29.234 8.367 1 64.5 170 SER B O 1
ATOM 3176 N N . PHE B 1 171 ? 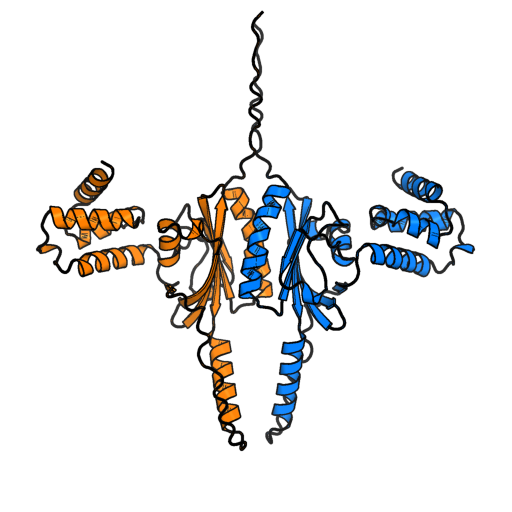-1.21 27.594 7.609 1 67.44 171 PHE B N 1
ATOM 3177 C CA . PHE B 1 171 ? -1.295 26.875 8.875 1 67.44 171 PHE B CA 1
ATOM 3178 C C . PHE B 1 171 ? -0.462 27.578 9.945 1 67.44 171 PHE B C 1
ATOM 3180 O O . PHE B 1 171 ? -0.89 27.688 11.102 1 67.44 171 PHE B O 1
ATOM 3187 N N . ALA B 1 172 ? 0.615 28.094 9.453 1 75.25 172 ALA B N 1
ATOM 3188 C CA . ALA B 1 172 ? 1.444 28.812 10.414 1 75.25 172 ALA B CA 1
ATOM 3189 C C . ALA B 1 172 ? 0.676 29.969 11.031 1 75.25 172 ALA B C 1
ATOM 3191 O O . ALA B 1 172 ? 0.708 30.156 12.25 1 75.25 172 ALA B O 1
ATOM 3192 N N . GLU B 1 173 ? -0.027 30.609 10.148 1 80.75 173 GLU B N 1
ATOM 3193 C CA . GLU B 1 173 ? -0.804 31.75 10.625 1 80.75 173 GLU B CA 1
ATOM 3194 C C . GLU B 1 173 ? -1.855 31.312 11.641 1 80.75 173 GLU B C 1
ATOM 3196 O O . GLU B 1 173 ? -2.018 31.953 12.688 1 80.75 173 GLU B O 1
ATOM 3201 N N . SER B 1 174 ? -2.414 30.172 11.273 1 77.38 174 SER B N 1
ATOM 3202 C CA . SER B 1 174 ? -3.492 29.688 12.133 1 77.38 174 SER B CA 1
ATOM 3203 C C . SER B 1 174 ? -2.955 29.172 13.461 1 77.38 174 SER B C 1
ATOM 3205 O O . SER B 1 174 ? -3.553 29.422 14.516 1 77.38 174 SER B O 1
ATOM 3207 N N . ILE B 1 175 ? -1.914 28.531 13.43 1 78.94 175 ILE B N 1
ATOM 3208 C CA . ILE B 1 175 ? -1.316 27.984 14.648 1 78.94 175 ILE B CA 1
ATOM 3209 C C . ILE B 1 175 ? -0.828 29.125 15.539 1 78.94 175 ILE B C 1
ATOM 3211 O O . ILE B 1 175 ? -0.999 29.078 16.766 1 78.94 175 ILE B O 1
ATOM 3215 N N . ILE B 1 176 ? -0.237 30.078 14.938 1 89 176 ILE B N 1
ATOM 3216 C CA . ILE B 1 176 ? 0.258 31.234 15.688 1 89 176 ILE B CA 1
ATOM 3217 C C . ILE B 1 176 ? -0.909 31.953 16.359 1 89 176 ILE B C 1
ATOM 3219 O O . ILE B 1 176 ? -0.865 32.219 17.562 1 89 176 ILE B O 1
ATOM 3223 N N . SER B 1 177 ? -1.934 32.125 15.555 1 87.31 177 SER B N 1
ATOM 3224 C CA . SER B 1 177 ? -3.117 32.812 16.078 1 87.31 177 SER B CA 1
ATOM 3225 C C . SER B 1 177 ? -3.75 32 17.219 1 87.31 177 SER B C 1
ATOM 3227 O O . SER B 1 177 ? -4.152 32.594 18.234 1 87.31 177 SER B O 1
ATOM 3229 N N . LYS B 1 178 ? -3.809 30.734 17.031 1 84.94 178 LYS B N 1
ATOM 3230 C CA . LYS B 1 178 ? -4.391 29.859 18.047 1 84.94 178 LYS B CA 1
ATOM 3231 C C . LYS B 1 178 ? -3.549 29.859 19.312 1 84.94 178 LYS B C 1
ATOM 3233 O O . LYS B 1 178 ? -4.086 29.922 20.422 1 84.94 178 LYS B O 1
ATOM 3238 N N . THR B 1 179 ? -2.285 29.75 19.234 1 88.62 179 THR B N 1
ATOM 3239 C CA . THR B 1 179 ? -1.375 29.734 20.375 1 88.62 179 THR B CA 1
ATOM 3240 C C . THR B 1 179 ? -1.485 31.031 21.172 1 88.62 179 THR B C 1
ATOM 3242 O O . THR B 1 179 ? -1.484 31.016 22.406 1 88.62 179 THR B O 1
ATOM 3245 N N . ILE B 1 180 ? -1.622 32.125 20.438 1 92.62 180 ILE B N 1
ATOM 3246 C CA . ILE B 1 180 ? -1.78 33.438 21.062 1 92.62 180 ILE B CA 1
ATOM 3247 C C . ILE B 1 180 ? -3.131 33.5 21.766 1 92.62 180 ILE B C 1
ATOM 3249 O O . ILE B 1 180 ? -3.215 33.938 22.922 1 92.62 180 ILE B O 1
ATOM 3253 N N . ALA B 1 181 ? -4.129 32.969 21.094 1 89.56 181 ALA B N 1
ATOM 3254 C CA . ALA B 1 181 ? -5.473 32.969 21.672 1 89.56 181 ALA B CA 1
ATOM 3255 C C . ALA B 1 181 ? -5.547 32.125 22.938 1 89.56 181 ALA B C 1
ATOM 3257 O O . ALA B 1 181 ? -6.234 32.5 23.891 1 89.56 181 ALA B O 1
ATOM 3258 N N . ASP B 1 182 ? -4.883 31.109 22.969 1 88.44 182 ASP B N 1
ATOM 3259 C CA . ASP B 1 182 ? -4.887 30.172 24.094 1 88.44 182 ASP B CA 1
ATOM 3260 C C . ASP B 1 182 ? -4.246 30.797 25.328 1 88.44 182 ASP B C 1
ATOM 3262 O O . ASP B 1 182 ? -4.512 30.359 26.453 1 88.44 182 ASP B O 1
ATOM 3266 N N . SER B 1 183 ? -3.406 31.734 25.094 1 89.81 183 SER B N 1
ATOM 3267 C CA . SER B 1 183 ? -2.77 32.406 26.219 1 89.81 183 SER B CA 1
ATOM 3268 C C . SER B 1 183 ? -3.752 33.344 26.938 1 89.81 183 SER B C 1
ATOM 3270 O O . SER B 1 183 ? -3.504 33.75 28.062 1 89.81 183 SER B O 1
ATOM 3272 N N . ASN B 1 184 ? -4.812 33.594 26.266 1 89.5 184 ASN B N 1
ATOM 3273 C CA . ASN B 1 184 ? -5.875 34.438 26.797 1 89.5 184 ASN B CA 1
ATOM 3274 C C . ASN B 1 184 ? -5.375 35.844 27.078 1 89.5 184 ASN B C 1
ATOM 3276 O O . ASN B 1 184 ? -5.953 36.562 27.891 1 89.5 184 ASN B O 1
ATOM 3280 N N . ILE B 1 185 ? -4.262 36.344 26.703 1 92.31 185 ILE B N 1
ATOM 3281 C CA . ILE B 1 185 ? -3.723 37.688 26.797 1 92.31 185 ILE B CA 1
ATOM 3282 C C . ILE B 1 185 ? -3.463 38.25 25.391 1 92.31 185 ILE B C 1
ATOM 3284 O O . ILE B 1 185 ? -2.742 37.625 24.594 1 92.31 185 ILE B O 1
ATOM 3288 N N . PRO B 1 186 ? -4.16 39.312 25.062 1 92.81 186 PRO B N 1
ATOM 3289 C CA . PRO B 1 186 ? -3.859 39.906 23.766 1 92.81 186 PRO B CA 1
ATOM 3290 C C . PRO B 1 186 ? -2.404 40.375 23.625 1 92.81 186 PRO B C 1
ATOM 3292 O O . PRO B 1 186 ? -1.812 40.844 24.609 1 92.81 186 PRO B O 1
ATOM 3295 N N . PRO B 1 187 ? -1.854 40.25 22.422 1 94.44 187 PRO B N 1
ATOM 3296 C CA . PRO B 1 187 ? -0.436 40.562 22.203 1 94.44 187 PRO B CA 1
ATOM 3297 C C . PRO B 1 187 ? -0.033 41.938 22.719 1 94.44 187 PRO B C 1
ATOM 3299 O O . PRO B 1 187 ? 1.057 42.094 23.281 1 94.44 187 PRO B O 1
ATOM 3302 N N . GLU B 1 188 ? -0.926 42.875 22.625 1 92.94 188 GLU B N 1
ATOM 3303 C CA . GLU B 1 188 ? -0.632 44.219 23.031 1 92.94 188 GLU B CA 1
ATOM 3304 C C . GLU B 1 188 ? -0.462 44.312 24.547 1 92.94 188 GLU B C 1
ATOM 3306 O O . GLU B 1 188 ? 0.179 45.25 25.047 1 92.94 188 GLU B O 1
ATOM 3311 N N . ARG B 1 189 ? -0.966 43.375 25.234 1 94.31 189 ARG B N 1
ATOM 3312 C CA . ARG B 1 189 ? -0.928 43.406 26.688 1 94.31 189 ARG B CA 1
ATOM 3313 C C . ARG B 1 189 ? 0.083 42.375 27.234 1 94.31 189 ARG B C 1
ATOM 3315 O O . ARG B 1 189 ? 0.312 42.312 28.438 1 94.31 189 ARG B O 1
ATOM 3322 N N . MET B 1 190 ? 0.68 41.688 26.391 1 95 190 MET B N 1
ATOM 3323 C CA . MET B 1 190 ? 1.63 40.656 26.812 1 95 190 MET B CA 1
ATOM 3324 C C . MET B 1 190 ? 2.939 41.281 27.281 1 95 190 MET B C 1
ATOM 3326 O O . MET B 1 190 ? 3.41 42.281 26.688 1 95 190 MET B O 1
ATOM 3330 N N . THR B 1 191 ? 3.408 40.75 28.375 1 94.62 191 THR B N 1
ATOM 3331 C CA . THR B 1 191 ? 4.758 41.094 28.812 1 94.62 191 THR B CA 1
ATOM 3332 C C . THR B 1 191 ? 5.793 40.469 27.875 1 94.62 191 THR B C 1
ATOM 3334 O O . THR B 1 191 ? 5.461 39.625 27.047 1 94.62 191 THR B O 1
ATOM 3337 N N . ARG B 1 192 ? 7.07 40.969 28 1 94 192 ARG B N 1
ATOM 3338 C CA . ARG B 1 192 ? 8.18 40.406 27.234 1 94 192 ARG B CA 1
ATOM 3339 C C . ARG B 1 192 ? 8.312 38.906 27.484 1 94 192 ARG B C 1
ATOM 3341 O O . ARG B 1 192 ? 8.531 38.156 26.547 1 94 192 ARG B O 1
ATOM 3348 N N . GLN B 1 193 ? 8.148 38.562 28.719 1 94.75 193 GLN B N 1
ATOM 3349 C CA . GLN B 1 193 ? 8.281 37.156 29.094 1 94.75 193 GLN B CA 1
ATOM 3350 C C . GLN B 1 193 ? 7.172 36.312 28.469 1 94.75 193 GLN B C 1
ATOM 3352 O O . GLN B 1 193 ? 7.422 35.219 28 1 94.75 193 GLN B O 1
ATOM 3357 N N . GLU B 1 194 ? 6.027 36.812 28.516 1 94.31 194 GLU B N 1
ATOM 3358 C CA . GLU B 1 194 ? 4.887 36.094 27.953 1 94.31 194 GLU B CA 1
ATOM 3359 C C . GLU B 1 194 ? 5.043 35.906 26.438 1 94.31 194 GLU B C 1
ATOM 3361 O O . GLU B 1 194 ? 4.734 34.844 25.906 1 94.31 194 GLU B O 1
ATOM 3366 N N . LYS B 1 195 ? 5.512 36.969 25.75 1 96.06 195 LYS B N 1
ATOM 3367 C CA . LYS B 1 195 ? 5.758 36.844 24.312 1 96.06 195 LYS B CA 1
ATOM 3368 C C . LYS B 1 195 ? 6.852 35.844 24.031 1 96.06 195 LYS B C 1
ATOM 3370 O O . LYS B 1 195 ? 6.75 35.062 23.062 1 96.06 195 LYS B O 1
ATOM 3375 N N . MET B 1 196 ? 7.824 35.812 24.828 1 95.81 196 MET B N 1
ATOM 3376 C CA . MET B 1 196 ? 8.914 34.875 24.688 1 95.81 196 MET B CA 1
ATOM 3377 C C . MET B 1 196 ? 8.406 33.438 24.859 1 95.81 196 MET B C 1
ATOM 3379 O O . MET B 1 196 ? 8.797 32.531 24.109 1 95.81 196 MET B O 1
ATOM 3383 N N . GLU B 1 197 ? 7.578 33.219 25.781 1 94.88 197 GLU B N 1
ATOM 3384 C CA . GLU B 1 197 ? 7.016 31.906 26.031 1 94.88 197 GLU B CA 1
ATOM 3385 C C . GLU B 1 197 ? 6.188 31.422 24.844 1 94.88 197 GLU B C 1
ATOM 3387 O O . GLU B 1 197 ? 6.207 30.234 24.516 1 94.88 197 GLU B O 1
ATOM 3392 N N . ILE B 1 198 ? 5.445 32.281 24.266 1 95.06 198 ILE B N 1
ATOM 3393 C CA . ILE B 1 198 ? 4.672 31.953 23.078 1 95.06 198 ILE B CA 1
ATOM 3394 C C . ILE B 1 198 ? 5.613 31.531 21.938 1 95.06 198 ILE B C 1
ATOM 3396 O O . ILE B 1 198 ? 5.383 30.531 21.266 1 95.06 198 ILE B O 1
ATOM 3400 N N . VAL B 1 199 ? 6.66 32.344 21.797 1 95.25 199 VAL B N 1
ATOM 3401 C CA . VAL B 1 199 ? 7.645 32.031 20.75 1 95.25 199 VAL B CA 1
ATOM 3402 C C . VAL B 1 199 ? 8.266 30.672 21.016 1 95.25 199 VAL B C 1
ATOM 3404 O O . VAL B 1 199 ? 8.492 29.906 20.094 1 95.25 199 VAL B O 1
ATOM 3407 N N . TRP B 1 200 ? 8.516 30.344 22.25 1 93.44 200 TRP B N 1
ATOM 3408 C CA . TRP B 1 200 ? 9.086 29.062 22.609 1 93.44 200 TRP B CA 1
ATOM 3409 C C . TRP B 1 200 ? 8.109 27.922 22.328 1 93.44 200 TRP B C 1
ATOM 3411 O O . TRP B 1 200 ? 8.5 26.859 21.859 1 93.44 200 TRP B O 1
ATOM 3421 N N . GLU B 1 201 ? 6.906 28.156 22.609 1 88.44 201 GLU B N 1
ATOM 3422 C CA . GLU B 1 201 ? 5.879 27.172 22.312 1 88.44 201 GLU B CA 1
ATOM 3423 C C . GLU B 1 201 ? 5.789 26.891 20.812 1 88.44 201 GLU B C 1
ATOM 3425 O O . GLU B 1 201 ? 5.734 25.75 20.391 1 88.44 201 GLU B O 1
ATOM 3430 N N . LEU B 1 202 ? 5.785 27.938 20.062 1 88.81 202 LEU B N 1
ATOM 3431 C CA . LEU B 1 202 ? 5.758 27.828 18.609 1 88.81 202 LEU B CA 1
ATOM 3432 C C . LEU B 1 202 ? 7.012 27.125 18.094 1 88.81 202 LEU B C 1
ATOM 3434 O O . LEU B 1 202 ? 6.941 26.344 17.141 1 88.81 202 LEU B O 1
ATOM 3438 N N . THR B 1 203 ? 8.125 27.422 18.75 1 85.5 203 THR B N 1
ATOM 3439 C CA . THR B 1 203 ? 9.391 26.797 18.375 1 85.5 203 THR B CA 1
ATOM 3440 C C . THR B 1 203 ? 9.344 25.297 18.641 1 85.5 203 THR B C 1
ATOM 3442 O O . THR B 1 203 ? 9.82 24.5 17.828 1 85.5 203 THR B O 1
ATOM 3445 N N . ASN B 1 204 ? 8.742 24.938 19.703 1 79.19 204 ASN B N 1
ATOM 3446 C CA . ASN B 1 204 ? 8.586 23.531 20.031 1 79.19 204 ASN B CA 1
ATOM 3447 C C . ASN B 1 204 ? 7.738 22.797 19 1 79.19 204 ASN B C 1
ATOM 3449 O O . ASN B 1 204 ? 7.953 21.625 18.734 1 79.19 204 ASN B O 1
ATOM 3453 N N . GLN B 1 205 ? 6.918 23.531 18.484 1 72.75 205 GLN B N 1
ATOM 3454 C CA . GLN B 1 205 ? 6.02 22.969 17.484 1 72.75 205 GLN B CA 1
ATOM 3455 C C . GLN B 1 205 ? 6.664 22.969 16.094 1 72.75 205 GLN B C 1
ATOM 3457 O O . GLN B 1 205 ? 6.094 22.453 15.141 1 72.75 205 GLN B O 1
ATOM 3462 N N . GLY B 1 206 ? 7.773 23.688 15.969 1 73.69 206 GLY B N 1
ATOM 3463 C CA . GLY B 1 206 ? 8.508 23.703 14.719 1 73.69 206 GLY B CA 1
ATOM 3464 C C . GLY B 1 206 ? 8.023 24.781 13.766 1 73.69 206 GLY B C 1
ATOM 3465 O O . GLY B 1 206 ? 8.422 24.812 12.594 1 73.69 206 GLY B O 1
ATOM 3466 N N . ILE B 1 207 ? 7.223 25.734 14.242 1 79.94 207 ILE B N 1
ATOM 3467 C CA . ILE B 1 207 ? 6.531 26.703 13.406 1 79.94 207 ILE B CA 1
ATOM 3468 C C . ILE B 1 207 ? 7.547 27.625 12.727 1 79.94 207 ILE B C 1
ATOM 3470 O O . ILE B 1 207 ? 7.406 27.938 11.547 1 79.94 207 ILE B O 1
ATOM 3474 N N . PRO B 1 208 ? 8.641 28.016 13.461 1 83.12 208 PRO B N 1
ATOM 3475 C CA . PRO B 1 208 ? 9.586 28.969 12.859 1 83.12 208 PRO B CA 1
ATOM 3476 C C . PRO B 1 208 ? 10.266 28.422 11.609 1 83.12 208 PRO B C 1
ATOM 3478 O O . PRO B 1 208 ? 10.82 29.172 10.812 1 83.12 208 PRO B O 1
ATOM 3481 N N . ARG B 1 209 ? 10.133 27.188 11.414 1 73.38 209 ARG B N 1
ATOM 3482 C CA . ARG B 1 209 ? 10.773 26.547 10.266 1 73.38 209 ARG B CA 1
ATOM 3483 C C . ARG B 1 209 ? 9.945 26.766 9 1 73.38 209 ARG B C 1
ATOM 3485 O O . ARG B 1 209 ? 10.445 26.594 7.887 1 73.38 209 ARG B O 1
ATOM 3492 N N . MET B 1 210 ? 8.789 27.188 9.109 1 71.94 210 MET B N 1
ATOM 3493 C CA . MET B 1 210 ? 7.891 27.391 7.977 1 71.94 210 MET B CA 1
ATOM 3494 C C . MET B 1 210 ? 8.156 28.734 7.309 1 71.94 210 MET B C 1
ATOM 3496 O O . MET B 1 210 ? 8.477 29.719 7.98 1 71.94 210 MET B O 1
ATOM 3500 N N . LYS B 1 211 ? 8.055 28.672 5.984 1 69.94 211 LYS B N 1
ATOM 3501 C CA . LYS B 1 211 ? 8.25 29.906 5.238 1 69.94 211 LYS B CA 1
ATOM 3502 C C . LYS B 1 211 ? 7.266 30.984 5.684 1 69.94 211 LYS B C 1
ATOM 3504 O O . LYS B 1 211 ? 6.059 30.734 5.754 1 69.94 211 LYS B O 1
ATOM 3509 N N . GLY B 1 212 ? 7.793 32.125 5.945 1 79.44 212 GLY B N 1
ATOM 3510 C CA . GLY B 1 212 ? 6.969 33.281 6.312 1 79.44 212 GLY B CA 1
ATOM 3511 C C . GLY B 1 212 ? 6.539 33.25 7.766 1 79.44 212 GLY B C 1
ATOM 3512 O O . GLY B 1 212 ? 5.941 34.219 8.25 1 79.44 212 GLY B O 1
ATOM 3513 N N . ALA B 1 213 ? 6.918 32.094 8.398 1 85.88 213 ALA B N 1
ATOM 3514 C CA . ALA B 1 213 ? 6.441 31.938 9.773 1 85.88 213 ALA B CA 1
ATOM 3515 C C . ALA B 1 213 ? 7.027 33 10.688 1 85.88 213 ALA B C 1
ATOM 3517 O O . ALA B 1 213 ? 6.32 33.562 11.531 1 85.88 213 ALA B O 1
ATOM 3518 N N . ILE B 1 214 ? 8.25 33.312 10.484 1 90.19 214 ILE B N 1
ATOM 3519 C CA . ILE B 1 214 ? 8.922 34.281 11.32 1 90.19 214 ILE B CA 1
ATOM 3520 C C . ILE B 1 214 ? 8.227 35.625 11.188 1 90.19 214 ILE B C 1
ATOM 3522 O O . ILE B 1 214 ? 7.949 36.312 12.188 1 90.19 214 ILE B O 1
ATOM 3526 N N . SER B 1 215 ? 7.934 35.969 9.953 1 91.94 215 SER B N 1
ATOM 3527 C CA . SER B 1 215 ? 7.246 37.25 9.695 1 91.94 215 SER B CA 1
ATOM 3528 C C . SER B 1 215 ? 5.852 37.25 10.305 1 91.94 215 SER B C 1
ATOM 3530 O O . SER B 1 215 ? 5.395 38.281 10.805 1 91.94 215 SER B O 1
ATOM 3532 N N . GLU B 1 216 ? 5.227 36.156 10.242 1 92.19 216 GLU B N 1
ATOM 3533 C CA . GLU B 1 216 ? 3.873 36.031 10.773 1 92.19 216 GLU B CA 1
ATOM 3534 C C . GLU B 1 216 ? 3.875 36.094 12.305 1 92.19 216 GLU B C 1
ATOM 3536 O O . GLU B 1 216 ? 3.012 36.75 12.898 1 92.19 216 GLU B O 1
ATOM 3541 N N . ILE B 1 217 ? 4.809 35.469 12.898 1 94.69 217 ILE B N 1
ATOM 3542 C CA . ILE B 1 217 ? 4.961 35.531 14.352 1 94.69 217 ILE B CA 1
ATOM 3543 C C . ILE B 1 217 ? 5.211 36.969 14.789 1 94.69 217 ILE B C 1
ATOM 3545 O O . ILE B 1 217 ? 4.574 37.469 15.727 1 94.69 217 ILE B O 1
ATOM 3549 N N . ALA B 1 218 ? 6.121 37.594 14.094 1 96.06 218 ALA B N 1
ATOM 3550 C CA . ALA B 1 218 ? 6.449 38.969 14.383 1 96.06 218 ALA B CA 1
ATOM 3551 C C . ALA B 1 218 ? 5.215 39.875 14.289 1 96.06 218 ALA B C 1
ATOM 3553 O O . ALA B 1 218 ? 4.953 40.688 15.188 1 96.06 218 ALA B O 1
ATOM 3554 N N . LYS B 1 219 ? 4.512 39.625 13.266 1 95 219 LYS B N 1
ATOM 3555 C CA . LYS B 1 219 ? 3.318 40.406 13 1 95 219 LYS B CA 1
ATOM 3556 C C . LYS B 1 219 ? 2.268 40.219 14.086 1 95 219 LYS B C 1
ATOM 3558 O O . LYS B 1 219 ? 1.774 41.188 14.672 1 95 219 LYS B O 1
ATOM 3563 N N . GLN B 1 220 ? 1.998 39.031 14.453 1 94.5 220 GLN B N 1
ATOM 3564 C CA . GLN B 1 220 ? 0.898 38.719 15.359 1 94.5 220 GLN B CA 1
ATOM 3565 C C . GLN B 1 220 ? 1.274 39.031 16.797 1 94.5 220 GLN B C 1
ATOM 3567 O O . GLN B 1 220 ? 0.415 39.406 17.609 1 94.5 220 GLN B O 1
ATOM 3572 N N . LEU B 1 221 ? 2.516 38.969 17.078 1 96.06 221 LEU B N 1
ATOM 3573 C CA . LEU B 1 221 ? 2.967 39.25 18.438 1 96.06 221 LEU B CA 1
ATOM 3574 C C . LEU B 1 221 ? 3.484 40.656 18.562 1 96.06 221 LEU B C 1
ATOM 3576 O O . LEU B 1 221 ? 3.928 41.062 19.641 1 96.06 221 LEU B O 1
ATOM 3580 N N . GLU B 1 222 ? 3.438 41.406 17.469 1 95.06 222 GLU B N 1
ATOM 3581 C CA . GLU B 1 222 ? 3.916 42.781 17.453 1 95.06 222 GLU B CA 1
ATOM 3582 C C . GLU B 1 222 ? 5.375 42.844 17.891 1 95.06 222 GLU B C 1
ATOM 3584 O O . GLU B 1 222 ? 5.711 43.625 18.797 1 95.06 222 GLU B O 1
ATOM 3589 N N . LEU B 1 223 ? 6.082 42.031 17.312 1 96.06 223 LEU B N 1
ATOM 3590 C CA . LEU B 1 223 ? 7.527 42 17.5 1 96.06 223 LEU B CA 1
ATOM 3591 C C . LEU B 1 223 ? 8.25 42.281 16.188 1 96.06 223 LEU B C 1
ATOM 3593 O O . LEU B 1 223 ? 7.645 42.219 15.109 1 96.06 223 LEU B O 1
ATOM 3597 N N . SER B 1 224 ? 9.523 42.75 16.234 1 95.19 224 SER B N 1
ATOM 3598 C CA . SER B 1 224 ? 10.391 42.688 15.055 1 95.19 224 SER B CA 1
ATOM 3599 C C . SER B 1 224 ? 10.836 41.25 14.773 1 95.19 224 SER B C 1
ATOM 3601 O O . SER B 1 224 ? 10.875 40.438 15.68 1 95.19 224 SER B O 1
ATOM 3603 N N . GLU B 1 225 ? 11.156 40.969 13.531 1 95.69 225 GLU B N 1
ATOM 3604 C CA . GLU B 1 225 ? 11.68 39.656 13.188 1 95.69 225 GLU B CA 1
ATOM 3605 C C . GLU B 1 225 ? 12.961 39.344 13.953 1 95.69 225 GLU B C 1
ATOM 3607 O O . GLU B 1 225 ? 13.195 38.219 14.352 1 95.69 225 GLU B O 1
ATOM 3612 N N . SER B 1 226 ? 13.766 40.406 14.188 1 95.5 226 SER B N 1
ATOM 3613 C CA . SER B 1 226 ? 15.008 40.25 14.945 1 95.5 226 SER B CA 1
ATOM 3614 C C . SER B 1 226 ? 14.734 39.812 16.375 1 95.5 226 SER B C 1
ATOM 3616 O O . SER B 1 226 ? 15.461 38.969 16.906 1 95.5 226 SER B O 1
ATOM 3618 N N . THR B 1 227 ? 13.703 40.344 16.953 1 95.56 227 THR B N 1
ATOM 3619 C CA . THR B 1 227 ? 13.336 39.969 18.312 1 95.56 227 THR B CA 1
ATOM 3620 C C . THR B 1 227 ? 12.859 38.531 18.359 1 95.56 227 THR B C 1
ATOM 3622 O O . THR B 1 227 ? 13.164 37.781 19.297 1 95.56 227 THR B O 1
ATOM 3625 N N . VAL B 1 228 ? 12.141 38.062 17.344 1 96.56 228 VAL B N 1
ATOM 3626 C CA . VAL B 1 228 ? 11.672 36.688 17.266 1 96.56 228 VAL B CA 1
ATOM 3627 C C . VAL B 1 228 ? 12.867 35.719 17.234 1 96.56 228 VAL B C 1
ATOM 3629 O O . VAL B 1 228 ? 12.906 34.75 17.984 1 96.56 228 VAL B O 1
ATOM 3632 N N . TYR B 1 229 ? 13.836 36.062 16.406 1 94.25 229 TYR B N 1
ATOM 3633 C CA . TYR B 1 229 ? 15.039 35.25 16.312 1 94.25 229 TYR B CA 1
ATOM 3634 C C . TYR B 1 229 ? 15.773 35.219 17.656 1 94.25 229 TYR B C 1
ATOM 3636 O O . TYR B 1 229 ? 16.297 34.156 18.047 1 94.25 229 TYR B O 1
ATOM 3644 N N . ARG B 1 230 ? 15.812 36.344 18.266 1 93.94 230 ARG B N 1
ATOM 3645 C CA . ARG B 1 230 ? 16.453 36.438 19.578 1 93.94 230 ARG B CA 1
ATOM 3646 C C . ARG B 1 230 ? 15.766 35.531 20.578 1 93.94 230 ARG B C 1
ATOM 3648 O O . ARG B 1 230 ? 16.422 34.812 21.344 1 93.94 230 ARG B O 1
ATOM 3655 N N . TYR B 1 231 ? 14.484 35.562 20.594 1 95 231 TYR B N 1
ATOM 3656 C CA . TYR B 1 231 ? 13.719 34.719 21.516 1 95 231 TYR B CA 1
ATOM 3657 C C . TYR B 1 231 ? 13.969 33.25 21.25 1 95 231 TYR B C 1
ATOM 3659 O O . TYR B 1 231 ? 14.078 32.438 22.188 1 95 231 TYR B O 1
ATOM 3667 N N . ILE B 1 232 ? 14.016 32.812 19.969 1 94 232 ILE B N 1
ATOM 3668 C CA . ILE B 1 232 ? 14.266 31.438 19.578 1 94 232 ILE B CA 1
ATOM 3669 C C . ILE B 1 232 ? 15.633 31 20.094 1 94 232 ILE B C 1
ATOM 3671 O O . ILE B 1 232 ? 15.773 29.891 20.609 1 94 232 ILE B O 1
ATOM 3675 N N . SER B 1 233 ? 16.641 31.859 19.938 1 91.44 233 SER B N 1
ATOM 3676 C CA . SER B 1 233 ? 18.016 31.547 20.328 1 91.44 233 SER B CA 1
ATOM 3677 C C . SER B 1 233 ? 18.125 31.375 21.844 1 91.44 233 SER B C 1
ATOM 3679 O O . SER B 1 233 ? 18.984 30.625 22.312 1 91.44 233 SER B O 1
ATOM 3681 N N . LEU B 1 234 ? 17.266 32.062 22.531 1 89.56 234 LEU B N 1
ATOM 3682 C CA . LEU B 1 234 ? 17.297 32 23.984 1 89.56 234 LEU B CA 1
ATOM 3683 C C . LEU B 1 234 ? 16.734 30.672 24.484 1 89.56 234 LEU B C 1
ATOM 3685 O O . LEU B 1 234 ? 16.938 30.297 25.641 1 89.56 234 LEU B O 1
ATOM 3689 N N . LYS B 1 235 ? 15.93 30.031 23.594 1 82.94 235 LYS B N 1
ATOM 3690 C CA . LYS B 1 235 ? 15.422 28.719 23.953 1 82.94 235 LYS B CA 1
ATOM 3691 C C . LYS B 1 235 ? 16.531 27.672 23.953 1 82.94 235 LYS B C 1
ATOM 3693 O O . LYS B 1 235 ? 16.516 26.734 24.75 1 82.94 235 LYS B O 1
ATOM 3698 N N . GLU B 1 236 ? 17.406 27.547 22.844 1 63.91 236 GLU B N 1
ATOM 3699 C CA . GLU B 1 236 ? 18.484 26.594 22.672 1 63.91 236 GLU B CA 1
ATOM 3700 C C . GLU B 1 236 ? 19.484 26.672 23.812 1 63.91 236 GLU B C 1
ATOM 3702 O O . GLU B 1 236 ? 20.281 25.766 24.031 1 63.91 236 GLU B O 1
ATOM 3707 N N . ASP B 1 237 ? 19.453 27.703 24.656 1 48.62 237 ASP B N 1
ATOM 3708 C CA . ASP B 1 237 ? 20.359 27.719 25.812 1 48.62 237 ASP B CA 1
ATOM 3709 C C . ASP B 1 237 ? 19.719 27.031 27.016 1 48.62 237 ASP B C 1
ATOM 3711 O O . ASP B 1 237 ? 18.516 27.188 27.266 1 48.62 237 ASP B O 1
#